Protein 3DA1 (pdb70)

Secondary structure (DSSP, 8-state):
--TT-HHHHH----SPEEEEEE--SHHHHHHHHHHHTTT--EEEE---TT-SGGGSS--EE---HHHHHHHHHH-TTT-EEE--EEE------HHHHHHH-TTS--TT--EEE---EEE--HHHHHHH--HHHHTT-EEE---EEEEEEETTEEEEEEEE-TTT--EEEEEEEEEEE--GGGHHHHHHTTT---SSEEEEEEEEEEEEEGGGS--SS-EE---SSS---EEEEETTEEEE----EEE-S-TT----HHHHHHHHHHHH--TT----TTTEEEEEEEEEEEEE---EEE-SS--EEE----STTS---HHHHHHHHHHHT------TTSPPPTT--TT-STTHHHHHHHHHHHHHTTT--HHHHHHHHHHHGGGHHHHHHHHHHTHHHHHHTTS-HHHHHHHHHHHHH---SHHIIIIIIS-HHHH-HHHHHHHHHHHHH--TTTT--HHHHHHHHHHHHHHH----TT----

Nearest PDB structures (foldseek):
  3da1-assembly1_A  TM=1.001E+00  e=2.814E-95  unclassified
  2rgh-assembly1_A-2  TM=9.462E-01  e=2.840E-46  Streptococcus sp.
  2rgo-assembly1_A  TM=9.430E-01  e=1.621E-45  Streptococcus sp.
  2rgo-assembly1_B-2  TM=8.817E-01  e=7.413E-43  Streptococcus sp.
  4eiq-assembly2_B  TM=4.870E-01  e=4.942E-10  Lentzea aerocolonigenes

B-factor: mean 47.92, std 12.25, range [10.02, 106.43]

CATH classification: 3.50.50.60 (+2 more: 3.30.9.10, 1.10.8.870)

Structure (mmCIF, N/CA/C/O backbone):
data_3DA1
#
_entry.id   3DA1
#
_cell.length_a   52.767
_cell.length_b   96.953
_cell.length_c   226.057
_cell.angle_alpha   90.00
_cell.angle_beta   90.00
_cell.angle_gamma   90.00
#
_symmetry.space_group_name_H-M   'C 2 2 21'
#
loop_
_entity.id
_entity.type
_entity.pdbx_description
1 polymer 'Glycerol-3-phosphate dehydrogenase'
2 non-polymer 'FLAVIN-ADENINE DINUCLEOTIDE'
3 water water
#
loop_
_atom_site.group_PDB
_atom_site.id
_atom_site.type_symbol
_atom_site.label_atom_id
_atom_site.label_alt_id
_atom_site.label_comp_id
_atom_site.label_asym_id
_atom_site.label_entity_id
_atom_site.label_seq_id
_atom_site.pdbx_PDB_ins_code
_atom_site.Cartn_x
_atom_site.Cartn_y
_atom_site.Cartn_z
_atom_site.occupancy
_atom_site.B_iso_or_equiv
_atom_site.auth_seq_id
_atom_site.auth_comp_id
_atom_site.auth_asym_id
_atom_site.auth_atom_id
_atom_site.pdbx_PDB_model_num
ATOM 9 N N . PHE A 1 2 ? 40.435 58.399 72.511 1.00 73.87 2 PHE A N 1
ATOM 10 C CA . PHE A 1 2 ? 39.420 57.485 73.026 1.00 67.26 2 PHE A CA 1
ATOM 11 C C . PHE A 1 2 ? 38.263 58.312 73.575 1.00 64.02 2 PHE A C 1
ATOM 12 O O . PHE A 1 2 ? 37.844 58.137 74.714 1.00 62.07 2 PHE A O 1
ATOM 20 N N . SER A 1 3 ? 37.751 59.218 72.747 1.00 61.96 3 SER A N 1
ATOM 21 C CA . SER A 1 3 ? 36.653 60.078 73.155 1.00 60.21 3 SER A CA 1
ATOM 22 C C . SER A 1 3 ? 35.403 59.726 72.383 1.00 59.02 3 SER A C 1
ATOM 23 O O . SER A 1 3 ? 35.473 59.143 71.309 1.00 58.71 3 SER A O 1
ATOM 26 N N . ALA A 1 4 ? 34.258 60.091 72.944 1.00 58.91 4 ALA A N 1
ATOM 27 C CA . ALA A 1 4 ? 32.985 59.803 72.308 1.00 60.12 4 ALA A CA 1
ATOM 28 C C . ALA A 1 4 ? 32.629 60.922 71.340 1.00 61.30 4 ALA A C 1
ATOM 29 O O . ALA A 1 4 ? 31.519 60.965 70.805 1.00 62.18 4 ALA A O 1
ATOM 31 N N . LYS A 1 5 ? 33.581 61.825 71.119 1.00 62.12 5 LYS A N 1
ATOM 32 C CA . LYS A 1 5 ? 33.385 62.948 70.210 1.00 63.67 5 LYS A CA 1
ATOM 33 C C . LYS A 1 5 ? 34.173 62.722 68.922 1.00 64.29 5 LYS A C 1
ATOM 34 O O . LYS A 1 5 ? 34.093 63.523 67.996 1.00 65.06 5 LYS A O 1
ATOM 40 N N . LYS A 1 6 ? 34.928 61.628 68.876 1.00 64.75 6 LYS A N 1
ATOM 41 C CA . LYS A 1 6 ? 35.730 61.285 67.710 1.00 65.23 6 LYS A CA 1
ATOM 42 C C . LYS A 1 6 ? 35.351 59.936 67.098 1.00 65.80 6 LYS A C 1
ATOM 43 O O . LYS A 1 6 ? 36.123 59.370 66.330 1.00 65.65 6 LYS A O 1
ATOM 49 N N . ARG A 1 7 ? 34.167 59.426 67.428 1.00 67.09 7 ARG A N 1
ATOM 50 C CA . ARG A 1 7 ? 33.713 58.144 66.899 1.00 68.17 7 ARG A CA 1
ATOM 51 C C . ARG A 1 7 ? 33.910 57.996 65.393 1.00 69.16 7 ARG A C 1
ATOM 52 O O . ARG A 1 7 ? 34.433 56.982 64.927 1.00 69.64 7 ARG A O 1
ATOM 60 N N . ASP A 1 8 ? 33.490 58.998 64.625 1.00 69.77 8 ASP A N 1
ATOM 61 C CA . ASP A 1 8 ? 33.633 58.931 63.168 1.00 70.32 8 ASP A CA 1
ATOM 62 C C . ASP A 1 8 ? 35.088 58.733 62.764 1.00 70.46 8 ASP A C 1
ATOM 63 O O . ASP A 1 8 ? 35.386 58.020 61.805 1.00 70.40 8 ASP A O 1
ATOM 68 N N . LYS A 1 9 ? 35.986 59.363 63.510 1.00 70.52 9 LYS A N 1
ATOM 69 C CA . LYS A 1 9 ? 37.406 59.250 63.239 1.00 71.13 9 LYS A CA 1
ATOM 70 C C . LYS A 1 9 ? 37.922 57.907 63.752 1.00 72.67 9 LYS A C 1
ATOM 71 O O . LYS A 1 9 ? 39.006 57.458 63.374 1.00 72.88 9 LYS A O 1
ATOM 77 N N . CYS A 1 10 ? 37.142 57.259 64.611 1.00 73.83 10 CYS A N 1
ATOM 78 C CA . CYS A 1 10 ? 37.529 55.955 65.149 1.00 76.30 10 CYS A CA 1
ATOM 79 C C . CYS A 1 10 ? 36.881 54.808 64.369 1.00 76.99 10 CYS A C 1
ATOM 80 O O . CYS A 1 10 ? 37.353 53.672 64.423 1.00 76.47 10 CYS A O 1
ATOM 83 N N . ILE A 1 11 ? 35.799 55.109 63.650 1.00 78.14 11 ILE A N 1
ATOM 84 C CA . ILE A 1 11 ? 35.110 54.105 62.853 1.00 78.91 11 ILE A CA 1
ATOM 85 C C . ILE A 1 11 ? 35.875 53.919 61.548 1.00 79.61 11 ILE A C 1
ATOM 86 O O . ILE A 1 11 ? 36.187 52.796 61.154 1.00 79.02 11 ILE A O 1
ATOM 91 N N . GLY A 1 12 ? 36.187 55.036 60.903 1.00 80.81 12 GLY A N 1
ATOM 92 C CA . GLY A 1 12 ? 36.932 54.986 59.663 1.00 82.51 12 GLY A CA 1
ATOM 93 C C . GLY A 1 12 ? 38.418 54.780 59.907 1.00 83.47 12 GLY A C 1
ATOM 94 O O . GLY A 1 12 ? 39.226 54.850 58.990 1.00 83.17 12 GLY A O 1
ATOM 95 N N . GLU A 1 13 ? 38.778 54.534 61.159 1.00 85.39 13 GLU A N 1
ATOM 96 C CA . GLU A 1 13 ? 40.173 54.311 61.508 1.00 87.89 13 GLU A CA 1
ATOM 97 C C . GLU A 1 13 ? 40.475 52.816 61.538 1.00 89.25 13 GLU A C 1
ATOM 98 O O . GLU A 1 13 ? 41.607 52.402 61.283 1.00 89.51 13 GLU A O 1
ATOM 112 N N . SER A 1 15 ? 38.278 50.697 59.894 1.00 91.06 15 SER A N 1
ATOM 113 C CA . SER A 1 15 ? 37.648 50.202 58.672 1.00 90.69 15 SER A CA 1
ATOM 114 C C . SER A 1 15 ? 38.532 50.667 57.517 1.00 90.73 15 SER A C 1
ATOM 115 O O . SER A 1 15 ? 38.095 50.742 56.367 1.00 91.24 15 SER A O 1
ATOM 118 N N . GLU A 1 16 ? 39.784 50.986 57.846 1.00 89.96 16 GLU A N 1
ATOM 119 C CA . GLU A 1 16 ? 40.761 51.453 56.871 1.00 89.22 16 GLU A CA 1
ATOM 120 C C . GLU A 1 16 ? 41.989 50.553 56.979 1.00 88.27 16 GLU A C 1
ATOM 121 O O . GLU A 1 16 ? 42.344 49.850 56.032 1.00 88.31 16 GLU A O 1
ATOM 127 N N . LYS A 1 17 ? 42.636 50.584 58.141 1.00 87.42 17 LYS A N 1
ATOM 128 C CA . LYS A 1 17 ? 43.812 49.750 58.395 1.00 86.10 17 LYS A CA 1
ATOM 129 C C . LYS A 1 17 ? 43.328 48.321 58.655 1.00 84.58 17 LYS A C 1
ATOM 130 O O . LYS A 1 17 ? 42.579 48.079 59.601 1.00 84.79 17 LYS A O 1
ATOM 136 N N . GLN A 1 18 ? 43.762 47.381 57.821 1.00 81.75 18 GLN A N 1
ATOM 137 C CA . GLN A 1 18 ? 43.340 45.999 57.982 1.00 78.51 18 GLN A CA 1
ATOM 138 C C . GLN A 1 18 ? 43.733 45.469 59.361 1.00 75.65 18 GLN A C 1
ATOM 139 O O . GLN A 1 18 ? 44.891 45.572 59.791 1.00 75.02 18 GLN A O 1
ATOM 145 N N . LEU A 1 19 ? 42.741 44.921 60.056 1.00 71.30 19 LEU A N 1
ATOM 146 C CA . LEU A 1 19 ? 42.903 44.389 61.405 1.00 66.79 19 LEU A CA 1
ATOM 147 C C . LEU A 1 19 ? 43.324 42.923 61.436 1.00 63.90 19 LEU A C 1
ATOM 148 O O . LEU A 1 19 ? 42.826 42.108 60.667 1.00 62.80 19 LEU A O 1
ATOM 153 N N . ASP A 1 20 ? 44.239 42.592 62.336 1.00 61.01 20 ASP A N 1
ATOM 154 C CA . ASP A 1 20 ? 44.673 41.213 62.483 1.00 58.93 20 ASP A CA 1
ATOM 155 C C . ASP A 1 20 ? 43.586 40.486 63.253 1.00 55.58 20 ASP A C 1
ATOM 156 O O . ASP A 1 20 ? 43.226 39.354 62.939 1.00 54.09 20 ASP A O 1
ATOM 161 N N . LEU A 1 21 ? 43.049 41.169 64.254 1.00 52.15 21 LEU A N 1
ATOM 162 C CA . LEU A 1 21 ? 42.008 40.602 65.099 1.00 48.09 21 LEU A CA 1
ATOM 163 C C . LEU A 1 21 ? 40.885 41.569 65.433 1.00 46.81 21 LEU A C 1
ATOM 164 O O . LEU A 1 21 ? 41.112 42.745 65.751 1.00 45.12 21 LEU A O 1
ATOM 169 N N . LEU A 1 22 ? 39.668 41.041 65.353 1.00 44.24 22 LEU A N 1
ATOM 170 C CA . LEU A 1 22 ? 38.477 41.797 65.676 1.00 41.93 22 LEU A CA 1
ATOM 171 C C . LEU A 1 22 ? 37.715 40.969 66.703 1.00 40.81 22 LEU A C 1
ATOM 172 O O . LEU A 1 22 ? 37.370 39.816 66.449 1.00 39.77 22 LEU A O 1
ATOM 177 N N . VAL A 1 23 ? 37.484 41.551 67.874 1.00 38.97 23 VAL A N 1
ATOM 178 C CA . VAL A 1 23 ? 36.749 40.860 68.916 1.00 37.46 23 VAL A CA 1
ATOM 179 C C . VAL A 1 23 ? 35.390 41.523 69.172 1.00 36.97 23 VAL A C 1
ATOM 180 O O . VAL A 1 23 ? 35.278 42.752 69.260 1.00 35.86 23 VAL A O 1
ATOM 184 N N . ILE A 1 24 ? 34.352 40.693 69.265 1.00 37.59 24 ILE A N 1
ATOM 185 C CA . ILE A 1 24 ? 32.974 41.132 69.511 1.00 37.79 24 ILE A CA 1
ATOM 186 C C . ILE A 1 24 ? 32.677 41.025 71.013 1.00 37.31 24 ILE A C 1
ATOM 187 O O . ILE A 1 24 ? 32.583 39.927 71.557 1.00 35.53 24 ILE A O 1
ATOM 192 N N . GLY A 1 25 ? 32.516 42.169 71.673 1.00 37.39 25 GLY A N 1
ATOM 193 C CA . GLY A 1 25 ? 32.229 42.156 73.096 1.00 37.69 25 GLY A CA 1
ATOM 194 C C . GLY A 1 25 ? 33.140 43.043 73.927 1.00 37.87 25 GLY A C 1
ATOM 195 O O . GLY A 1 25 ? 34.371 42.897 73.934 1.00 37.85 25 GLY A O 1
ATOM 196 N N . GLY A 1 26 ? 32.518 43.972 74.641 1.00 37.59 26 GLY A N 1
ATOM 197 C CA . GLY A 1 26 ? 33.260 44.893 75.480 1.00 35.76 26 GLY A CA 1
ATOM 198 C C . GLY A 1 26 ? 33.236 44.450 76.923 1.00 34.45 26 GLY A C 1
ATOM 199 O O . GLY A 1 26 ? 33.408 45.266 77.826 1.00 34.82 26 GLY A O 1
ATOM 200 N N . GLY A 1 27 ? 33.016 43.157 77.139 1.00 33.70 27 GLY A N 1
ATOM 201 C CA . GLY A 1 27 ? 32.997 42.620 78.487 1.00 33.36 27 GLY A CA 1
ATOM 202 C C . GLY A 1 27 ? 34.398 42.503 79.063 1.00 32.40 27 GLY A C 1
ATOM 203 O O . GLY A 1 27 ? 35.356 42.990 78.473 1.00 34.15 27 GLY A O 1
ATOM 204 N N . ILE A 1 28 ? 34.534 41.875 80.220 1.00 30.54 28 ILE A N 1
ATOM 205 C CA . ILE A 1 28 ? 35.847 41.726 80.822 1.00 29.21 28 ILE A CA 1
ATOM 206 C C . ILE A 1 28 ? 36.657 40.820 79.894 1.00 29.66 28 ILE A C 1
ATOM 207 O O . ILE A 1 28 ? 37.863 41.012 79.725 1.00 29.70 28 ILE A O 1
ATOM 212 N N . THR A 1 29 ? 35.981 39.853 79.278 1.00 29.17 29 THR A N 1
ATOM 213 C CA . THR A 1 29 ? 36.610 38.914 78.352 1.00 32.75 29 THR A CA 1
ATOM 214 C C . THR A 1 29 ? 37.063 39.589 77.037 1.00 34.76 29 THR A C 1
ATOM 215 O O . THR A 1 29 ? 38.204 39.416 76.602 1.00 35.16 29 THR A O 1
ATOM 219 N N . GLY A 1 30 ? 36.176 40.352 76.411 1.00 35.04 30 GLY A N 1
ATOM 220 C CA . GLY A 1 30 ? 36.543 41.018 75.180 1.00 36.16 30 GLY A CA 1
ATOM 221 C C . GLY A 1 30 ? 37.707 41.954 75.408 1.00 37.48 30 GLY A C 1
ATOM 222 O O . GLY A 1 30 ? 38.679 41.948 74.654 1.00 37.18 30 GLY A O 1
ATOM 223 N N . ALA A 1 31 ? 37.600 42.766 76.455 1.00 38.96 31 ALA A N 1
ATOM 224 C CA . ALA A 1 31 ? 38.651 43.709 76.805 1.00 39.40 31 ALA A CA 1
ATOM 225 C C . ALA A 1 31 ? 39.898 42.892 77.105 1.00 40.09 31 ALA A C 1
ATOM 226 O O . ALA A 1 31 ? 41.013 43.262 76.722 1.00 39.66 31 ALA A O 1
ATOM 228 N N . GLY A 1 32 ? 39.696 41.767 77.784 1.00 39.74 32 GLY A N 1
ATOM 229 C CA . GLY A 1 32 ? 40.813 40.910 78.140 1.00 38.77 32 GLY A CA 1
ATOM 230 C C . GLY A 1 32 ? 41.597 40.424 76.935 1.00 38.50 32 GLY A C 1
ATOM 231 O O . GLY A 1 32 ? 42.834 40.450 76.940 1.00 37.92 32 GLY A O 1
ATOM 232 N N . ILE A 1 33 ? 40.875 39.969 75.911 1.00 36.84 33 ILE A N 1
ATOM 233 C CA . ILE A 1 33 ? 41.509 39.470 74.699 1.00 35.94 33 ILE A CA 1
ATOM 234 C C . ILE A 1 33 ? 42.172 40.653 74.014 1.00 36.25 33 ILE A C 1
ATOM 235 O O . ILE A 1 33 ? 43.330 40.583 73.598 1.00 36.52 33 ILE A O 1
ATOM 240 N N . ALA A 1 34 ? 41.414 41.739 73.900 1.00 36.65 34 ALA A N 1
ATOM 241 C CA . ALA A 1 34 ? 41.886 42.956 73.259 1.00 37.55 34 ALA A CA 1
ATOM 242 C C . ALA A 1 34 ? 43.255 43.387 73.780 1.00 37.60 34 ALA A C 1
ATOM 243 O O . ALA A 1 34 ? 44.189 43.625 73.007 1.00 35.29 34 ALA A O 1
ATOM 245 N N . LEU A 1 35 ? 43.387 43.485 75.096 1.00 39.09 35 LEU A N 1
ATOM 246 C CA . LEU A 1 35 ? 44.652 43.883 75.701 1.00 40.89 35 LEU A CA 1
ATOM 247 C C . LEU A 1 35 ? 45.769 42.875 75.399 1.00 42.21 35 LEU A C 1
ATOM 248 O O . LEU A 1 35 ? 46.793 43.240 74.831 1.00 43.32 35 LEU A O 1
ATOM 253 N N . ASP A 1 36 ? 45.564 41.614 75.763 1.00 44.18 36 ASP A N 1
ATOM 254 C CA . ASP A 1 36 ? 46.585 40.597 75.530 1.00 46.17 36 ASP A CA 1
ATOM 255 C C . ASP A 1 36 ? 47.040 40.520 74.086 1.00 45.98 36 ASP A C 1
ATOM 256 O O . ASP A 1 36 ? 48.237 40.544 73.799 1.00 44.98 36 ASP A O 1
ATOM 261 N N . ALA A 1 37 ? 46.081 40.428 73.174 1.00 46.29 37 ALA A N 1
ATOM 262 C CA . ALA A 1 37 ? 46.403 40.348 71.755 1.00 46.62 37 ALA A CA 1
ATOM 263 C C . ALA A 1 37 ? 47.233 41.551 71.328 1.00 46.27 37 ALA A C 1
ATOM 264 O O . ALA A 1 37 ? 48.243 41.413 70.649 1.00 46.37 37 ALA A O 1
ATOM 266 N N . GLN A 1 38 ? 46.794 42.729 71.750 1.00 46.78 38 GLN A N 1
ATOM 267 C CA . GLN A 1 38 ? 47.471 43.973 71.414 1.00 46.73 38 GLN A CA 1
ATOM 268 C C . GLN A 1 38 ? 48.921 44.019 71.897 1.00 46.96 38 GLN A C 1
ATOM 269 O O . GLN A 1 38 ? 49.799 44.503 71.183 1.00 46.68 38 GLN A O 1
ATOM 275 N N . VAL A 1 39 ? 49.167 43.503 73.098 1.00 47.20 39 VAL A N 1
ATOM 276 C CA . VAL A 1 39 ? 50.513 43.513 73.659 1.00 48.74 39 VAL A CA 1
ATOM 277 C C . VAL A 1 39 ? 51.404 42.385 73.136 1.00 49.40 39 VAL A C 1
ATOM 278 O O . VAL A 1 39 ? 52.445 42.074 73.722 1.00 50.20 39 VAL A O 1
ATOM 282 N N . ARG A 1 40 ? 50.980 41.763 72.045 1.00 48.56 40 ARG A N 1
ATOM 283 C CA . ARG A 1 40 ? 51.759 40.704 71.429 1.00 49.06 40 ARG A CA 1
ATOM 284 C C . ARG A 1 40 ? 51.972 41.061 69.960 1.00 49.52 40 ARG A C 1
ATOM 285 O O . ARG A 1 40 ? 52.512 40.265 69.188 1.00 49.86 40 ARG A O 1
ATOM 293 N N . GLY A 1 41 ? 51.529 42.254 69.571 1.00 49.01 41 GLY A N 1
ATOM 294 C CA . GLY A 1 41 ? 51.696 42.680 68.198 1.00 48.56 41 GLY A CA 1
ATOM 295 C C . GLY A 1 41 ? 50.538 42.356 67.269 1.00 49.40 41 GLY A C 1
ATOM 296 O O . GLY A 1 41 ? 50.612 42.650 66.072 1.00 49.74 41 GLY A O 1
ATOM 297 N N . ILE A 1 42 ? 49.478 41.752 67.797 1.00 49.02 42 ILE A N 1
ATOM 298 C CA . ILE A 1 42 ? 48.310 41.427 66.983 1.00 48.88 42 ILE A CA 1
ATOM 299 C C . ILE A 1 42 ? 47.375 42.649 66.993 1.00 49.89 42 ILE A C 1
ATOM 300 O O . ILE A 1 42 ? 46.621 42.861 67.945 1.00 49.73 42 ILE A O 1
ATOM 305 N N . GLN A 1 43 ? 47.456 43.465 65.941 1.00 51.25 43 GLN A N 1
ATOM 306 C CA . GLN A 1 43 ? 46.644 44.680 65.823 1.00 52.20 43 GLN A CA 1
ATOM 307 C C . GLN A 1 43 ? 45.174 44.336 65.966 1.00 52.74 43 GLN A C 1
ATOM 308 O O . GLN A 1 43 ? 44.557 43.812 65.039 1.00 53.11 43 GLN A O 1
ATOM 314 N N . THR A 1 44 ? 44.605 44.657 67.123 1.00 52.59 44 THR A N 1
ATOM 315 C CA . THR A 1 44 ? 43.204 44.322 67.386 1.00 53.04 44 THR A CA 1
ATOM 316 C C . THR A 1 44 ? 42.180 45.454 67.370 1.00 51.22 44 THR A C 1
ATOM 317 O O . THR A 1 44 ? 42.473 46.597 67.723 1.00 51.62 44 THR A O 1
ATOM 321 N N . GLY A 1 45 ? 40.968 45.097 66.957 1.00 48.33 45 GLY A N 1
ATOM 322 C CA . GLY A 1 45 ? 39.864 46.035 66.952 1.00 45.39 45 GLY A CA 1
ATOM 323 C C . GLY A 1 45 ? 38.792 45.424 67.848 1.00 43.49 45 GLY A C 1
ATOM 324 O O . GLY A 1 45 ? 38.707 44.200 67.949 1.00 43.09 45 GLY A O 1
ATOM 325 N N . LEU A 1 46 ? 37.993 46.247 68.522 1.00 41.13 46 LEU A N 1
ATOM 326 C CA . LEU A 1 46 ? 36.934 45.708 69.370 1.00 40.19 46 LEU A CA 1
ATOM 327 C C . LEU A 1 46 ? 35.617 46.459 69.180 1.00 39.85 46 LEU A C 1
ATOM 328 O O . LEU A 1 46 ? 35.583 47.692 69.126 1.00 38.02 46 LEU A O 1
ATOM 333 N N . VAL A 1 47 ? 34.536 45.696 69.068 1.00 39.63 47 VAL A N 1
ATOM 334 C CA . VAL A 1 47 ? 33.213 46.274 68.877 1.00 39.16 47 VAL A CA 1
ATOM 335 C C . VAL A 1 47 ? 32.233 45.845 69.969 1.00 39.13 47 VAL A C 1
ATOM 336 O O . VAL A 1 47 ? 31.940 44.660 70.154 1.00 39.86 47 VAL A O 1
ATOM 340 N N . GLU A 1 48 ? 31.726 46.840 70.684 1.00 38.65 48 GLU A N 1
ATOM 341 C CA . GLU A 1 48 ? 30.786 46.631 71.775 1.00 37.78 48 GLU A CA 1
ATOM 342 C C . GLU A 1 48 ? 29.417 47.270 71.463 1.00 37.61 48 GLU A C 1
ATOM 343 O O . GLU A 1 48 ? 29.302 48.487 71.300 1.00 36.28 48 GLU A O 1
ATOM 357 N N . ASN A 1 50 ? 26.628 48.046 73.142 1.00 38.01 50 ASN A N 1
ATOM 358 C CA . ASN A 1 50 ? 26.116 49.165 73.926 1.00 41.06 50 ASN A CA 1
ATOM 359 C C . ASN A 1 50 ? 27.288 49.878 74.578 1.00 41.27 50 ASN A C 1
ATOM 360 O O . ASN A 1 50 ? 28.059 50.535 73.877 1.00 41.04 50 ASN A O 1
ATOM 365 N N . ASP A 1 51 ? 27.423 49.778 75.902 1.00 40.96 51 ASP A N 1
ATOM 366 C CA . ASP A 1 51 ? 28.553 50.419 76.569 1.00 40.53 51 ASP A CA 1
ATOM 367 C C . ASP A 1 51 ? 29.527 49.345 77.004 1.00 40.31 51 ASP A C 1
ATOM 368 O O . ASP A 1 51 ? 29.157 48.178 77.150 1.00 40.71 51 ASP A O 1
ATOM 373 N N . PHE A 1 52 ? 30.788 49.725 77.165 1.00 39.56 52 PHE A N 1
ATOM 374 C CA . PHE A 1 52 ? 31.784 48.776 77.614 1.00 38.68 52 PHE A CA 1
ATOM 375 C C . PHE A 1 52 ? 31.298 48.352 79.003 1.00 38.14 52 PHE A C 1
ATOM 376 O O . PHE A 1 52 ? 30.843 49.182 79.789 1.00 37.51 52 PHE A O 1
ATOM 384 N N . ALA A 1 53 ? 31.378 47.053 79.276 1.00 37.67 53 ALA A N 1
ATOM 385 C CA . ALA A 1 53 ? 30.960 46.470 80.553 1.00 36.55 53 ALA A CA 1
ATOM 386 C C . ALA A 1 53 ? 29.453 46.567 80.778 1.00 36.43 53 ALA A C 1
ATOM 387 O O . ALA A 1 53 ? 28.958 46.180 81.836 1.00 35.26 53 ALA A O 1
ATOM 389 N N . SER A 1 54 ? 28.721 47.061 79.781 1.00 35.65 54 SER A N 1
ATOM 390 C CA . SER A 1 54 ? 27.275 47.202 79.923 1.00 36.11 54 SER A CA 1
ATOM 391 C C . SER A 1 54 ? 26.583 45.859 80.108 1.00 36.15 54 SER A C 1
ATOM 392 O O . SER A 1 54 ? 25.472 45.792 80.628 1.00 36.17 54 SER A O 1
ATOM 395 N N . GLY A 1 55 ? 27.242 44.787 79.687 1.00 37.46 55 GLY A N 1
ATOM 396 C CA . GLY A 1 55 ? 26.660 43.468 79.849 1.00 37.72 55 GLY A CA 1
ATOM 397 C C . GLY A 1 55 ? 26.847 42.930 81.263 1.00 37.70 55 GLY A C 1
ATOM 398 O O . GLY A 1 55 ? 26.934 43.691 82.225 1.00 39.74 55 GLY A O 1
ATOM 399 N N . THR A 1 56 ? 26.933 41.612 81.385 1.00 37.14 56 THR A N 1
ATOM 400 C CA . THR A 1 56 ? 27.095 40.941 82.668 1.00 37.35 56 THR A CA 1
ATOM 401 C C . THR A 1 56 ? 28.310 41.381 83.507 1.00 37.76 56 THR A C 1
ATOM 402 O O . THR A 1 56 ? 28.321 41.200 84.730 1.00 34.88 56 THR A O 1
ATOM 406 N N . SER A 1 57 ? 29.315 41.975 82.859 1.00 39.65 57 SER A N 1
ATOM 407 C CA . SER A 1 57 ? 30.523 42.445 83.556 1.00 40.02 57 SER A CA 1
ATOM 408 C C . SER A 1 57 ? 30.276 43.663 84.443 1.00 40.72 57 SER A C 1
ATOM 409 O O . SER A 1 57 ? 31.195 44.217 85.023 1.00 42.35 57 SER A O 1
ATOM 412 N N . SER A 1 58 ? 29.025 44.084 84.539 1.00 41.71 58 SER A N 1
ATOM 413 C CA . SER A 1 58 ? 28.686 45.211 85.387 1.00 42.44 58 SER A CA 1
ATOM 414 C C . SER A 1 58 ? 27.557 44.782 86.306 1.00 42.65 58 SER A C 1
ATOM 415 O O . SER A 1 58 ? 26.968 45.612 87.005 1.00 43.82 58 SER A O 1
ATOM 418 N N . ARG A 1 59 ? 27.251 43.486 86.303 1.00 41.02 59 ARG A N 1
ATOM 419 C CA . ARG A 1 59 ? 26.166 42.963 87.125 1.00 40.49 59 ARG A CA 1
ATOM 420 C C . ARG A 1 59 ? 26.515 41.709 87.944 1.00 40.54 59 ARG A C 1
ATOM 421 O O . ARG A 1 59 ? 25.664 40.847 88.140 1.00 40.45 59 ARG A O 1
ATOM 429 N N . SER A 1 60 ? 27.753 41.619 88.421 1.00 39.84 60 SER A N 1
ATOM 430 C CA . SER A 1 60 ? 28.194 40.478 89.212 1.00 40.28 60 SER A CA 1
ATOM 431 C C . SER A 1 60 ? 28.179 40.907 90.669 1.00 42.56 60 SER A C 1
ATOM 432 O O . SER A 1 60 ? 27.781 42.033 90.964 1.00 43.10 60 SER A O 1
ATOM 435 N N . THR A 1 61 ? 28.596 40.038 91.591 1.00 43.60 61 THR A N 1
ATOM 436 C CA . THR A 1 61 ? 28.615 40.460 92.996 1.00 45.57 61 THR A CA 1
ATOM 437 C C . THR A 1 61 ? 29.924 41.213 93.216 1.00 45.46 61 THR A C 1
ATOM 438 O O . THR A 1 61 ? 30.169 41.784 94.284 1.00 44.53 61 THR A O 1
ATOM 442 N N . LYS A 1 62 ? 30.755 41.211 92.172 1.00 45.08 62 LYS A N 1
ATOM 443 C CA . LYS A 1 62 ? 32.056 41.896 92.163 1.00 44.85 62 LYS A CA 1
ATOM 444 C C . LYS A 1 62 ? 33.119 41.310 93.078 1.00 43.72 62 LYS A C 1
ATOM 445 O O . LYS A 1 62 ? 33.892 42.051 93.655 1.00 43.90 62 LYS A O 1
ATOM 451 N N . LEU A 1 63 ? 33.172 39.991 93.199 1.00 43.95 63 LEU A N 1
ATOM 452 C CA . LEU A 1 63 ? 34.177 39.360 94.052 1.00 44.71 63 LEU A CA 1
ATOM 453 C C . LEU A 1 63 ? 35.253 38.614 93.259 1.00 46.07 63 LEU A C 1
ATOM 454 O O . LEU A 1 63 ? 34.938 37.690 92.501 1.00 47.69 63 LEU A O 1
ATOM 459 N N . VAL A 1 64 ? 36.514 39.004 93.418 1.00 46.20 64 VAL A N 1
ATOM 460 C CA . VAL A 1 64 ? 37.583 38.290 92.726 1.00 48.49 64 VAL A CA 1
ATOM 461 C C . VAL A 1 64 ? 37.923 37.091 93.629 1.00 50.40 64 VAL A C 1
ATOM 462 O O . VAL A 1 64 ? 38.648 37.216 94.610 1.00 50.19 64 VAL A O 1
ATOM 466 N N . HIS A 1 65 ? 37.383 35.929 93.285 1.00 53.75 65 HIS A N 1
ATOM 467 C CA . HIS A 1 65 ? 37.588 34.730 94.085 1.00 57.25 65 HIS A CA 1
ATOM 468 C C . HIS A 1 65 ? 39.010 34.196 94.120 1.00 58.96 65 HIS A C 1
ATOM 469 O O . HIS A 1 65 ? 39.750 34.274 93.137 1.00 59.40 65 HIS A O 1
ATOM 476 N N . GLY A 1 66 ? 39.381 33.649 95.272 1.00 60.03 66 GLY A N 1
ATOM 477 C CA . GLY A 1 66 ? 40.713 33.102 95.430 1.00 60.92 66 GLY A CA 1
ATOM 478 C C . GLY A 1 66 ? 40.674 31.702 96.004 1.00 61.44 66 GLY A C 1
ATOM 479 O O . GLY A 1 66 ? 40.539 30.720 95.267 1.00 62.07 66 GLY A O 1
ATOM 480 N N . VAL A 1 82 ? 44.727 30.602 90.879 1.00 50.02 82 VAL A N 1
ATOM 481 C CA . VAL A 1 82 ? 43.570 31.394 91.285 1.00 51.43 82 VAL A CA 1
ATOM 482 C C . VAL A 1 82 ? 43.954 32.356 92.403 1.00 51.58 82 VAL A C 1
ATOM 483 O O . VAL A 1 82 ? 43.520 33.515 92.414 1.00 51.68 82 VAL A O 1
ATOM 487 N N . GLY A 1 83 ? 44.746 31.877 93.357 1.00 50.21 83 GLY A N 1
ATOM 488 C CA . GLY A 1 83 ? 45.191 32.749 94.425 1.00 50.36 83 GLY A CA 1
ATOM 489 C C . GLY A 1 83 ? 46.204 33.695 93.807 1.00 49.93 83 GLY A C 1
ATOM 490 O O . GLY A 1 83 ? 46.130 34.911 93.974 1.00 48.79 83 GLY A O 1
ATOM 491 N N . LYS A 1 84 ? 47.149 33.120 93.069 1.00 50.41 84 LYS A N 1
ATOM 492 C CA . LYS A 1 84 ? 48.187 33.883 92.386 1.00 51.09 84 LYS A CA 1
ATOM 493 C C . LYS A 1 84 ? 47.529 34.845 91.387 1.00 51.05 84 LYS A C 1
ATOM 494 O O . LYS A 1 84 ? 47.913 36.015 91.301 1.00 51.23 84 LYS A O 1
ATOM 500 N N . GLU A 1 85 ? 46.539 34.360 90.638 1.00 49.90 85 GLU A N 1
ATOM 501 C CA . GLU A 1 85 ? 45.856 35.204 89.661 1.00 48.92 85 GLU A CA 1
ATOM 502 C C . GLU A 1 85 ? 45.131 36.373 90.311 1.00 46.80 85 GLU A C 1
ATOM 503 O O . GLU A 1 85 ? 45.014 37.444 89.735 1.00 44.56 85 GLU A O 1
ATOM 509 N N . ARG A 1 86 ? 44.636 36.160 91.518 1.00 47.48 86 ARG A N 1
ATOM 510 C CA . ARG A 1 86 ? 43.933 37.211 92.245 1.00 48.49 86 ARG A CA 1
ATOM 511 C C . ARG A 1 86 ? 44.904 38.333 92.628 1.00 47.37 86 ARG A C 1
ATOM 512 O O . ARG A 1 86 ? 44.529 39.506 92.670 1.00 47.11 86 ARG A O 1
ATOM 520 N N . ALA A 1 87 ? 46.153 37.955 92.900 1.00 45.88 87 ALA A N 1
ATOM 521 C CA . ALA A 1 87 ? 47.203 38.913 93.242 1.00 44.14 87 ALA A CA 1
ATOM 522 C C . ALA A 1 87 ? 47.483 39.773 92.007 1.00 42.65 87 ALA A C 1
ATOM 523 O O . ALA A 1 87 ? 47.375 40.999 92.055 1.00 42.37 87 ALA A O 1
ATOM 525 N N . ILE A 1 88 ? 47.832 39.115 90.902 1.00 41.68 88 ILE A N 1
ATOM 526 C CA . ILE A 1 88 ? 48.124 39.764 89.622 1.00 40.37 88 ILE A CA 1
ATOM 527 C C . ILE A 1 88 ? 47.153 40.899 89.355 1.00 40.54 88 ILE A C 1
ATOM 528 O O . ILE A 1 88 ? 47.546 42.010 89.019 1.00 40.74 88 ILE A O 1
ATOM 533 N N . VAL A 1 89 ? 45.870 40.606 89.501 1.00 41.98 89 VAL A N 1
ATOM 534 C CA . VAL A 1 89 ? 44.824 41.588 89.269 1.00 43.23 89 VAL A CA 1
ATOM 535 C C . VAL A 1 89 ? 44.973 42.774 90.212 1.00 43.49 89 VAL A C 1
ATOM 536 O O . VAL A 1 89 ? 45.018 43.930 89.778 1.00 44.16 89 VAL A O 1
ATOM 540 N N . TYR A 1 90 ? 45.040 42.478 91.507 1.00 42.17 90 TYR A N 1
ATOM 541 C CA . TYR A 1 90 ? 45.175 43.500 92.529 1.00 40.12 90 TYR A CA 1
ATOM 542 C C . TYR A 1 90 ? 46.380 44.405 92.271 1.00 40.18 90 TYR A C 1
ATOM 543 O O . TYR A 1 90 ? 46.231 45.615 92.179 1.00 41.77 90 TYR A O 1
ATOM 552 N N . GLU A 1 91 ? 47.567 43.822 92.131 1.00 39.15 91 GLU A N 1
ATOM 553 C CA . GLU A 1 91 ? 48.784 44.600 91.903 1.00 38.94 91 GLU A CA 1
ATOM 554 C C . GLU A 1 91 ? 48.769 45.474 90.652 1.00 37.88 91 GLU A C 1
ATOM 555 O O . GLU A 1 91 ? 49.360 46.555 90.623 1.00 36.77 91 GLU A O 1
ATOM 561 N N . ASN A 1 92 ? 48.099 45.009 89.613 1.00 37.80 92 ASN A N 1
ATOM 562 C CA . ASN A 1 92 ? 48.047 45.766 88.379 1.00 38.98 92 ASN A CA 1
ATOM 563 C C . ASN A 1 92 ? 47.020 46.896 88.373 1.00 40.29 92 ASN A C 1
ATOM 564 O O . ASN A 1 92 ? 47.060 47.763 87.498 1.00 39.09 92 ASN A O 1
ATOM 569 N N . ALA A 1 93 ? 46.107 46.883 89.343 1.00 39.55 93 ALA A N 1
ATOM 570 C CA . ALA A 1 93 ? 45.081 47.913 89.463 1.00 39.86 93 ALA A CA 1
ATOM 571 C C . ALA A 1 93 ? 44.504 47.916 90.875 1.00 40.85 93 ALA A C 1
ATOM 572 O O . ALA A 1 93 ? 43.363 47.515 91.104 1.00 38.82 93 ALA A O 1
ATOM 574 N N . PRO A 1 94 ? 45.293 48.397 91.849 1.00 42.00 94 PRO A N 1
ATOM 575 C CA . PRO A 1 94 ? 44.851 48.442 93.243 1.00 43.67 94 PRO A CA 1
ATOM 576 C C . PRO A 1 94 ? 43.644 49.330 93.542 1.00 46.02 94 PRO A C 1
ATOM 577 O O . PRO A 1 94 ? 43.054 49.228 94.627 1.00 46.78 94 PRO A O 1
ATOM 581 N N . HIS A 1 95 ? 43.262 50.191 92.601 1.00 46.34 95 HIS A N 1
ATOM 582 C CA . HIS A 1 95 ? 42.129 51.080 92.838 1.00 45.73 95 HIS A CA 1
ATOM 583 C C . HIS A 1 95 ? 40.806 50.454 92.418 1.00 45.06 95 HIS A C 1
ATOM 584 O O . HIS A 1 95 ? 39.728 50.940 92.770 1.00 45.36 95 HIS A O 1
ATOM 591 N N . VAL A 1 96 ? 40.900 49.359 91.675 1.00 43.76 96 VAL A N 1
ATOM 592 C CA . VAL A 1 96 ? 39.713 48.654 91.218 1.00 44.01 96 VAL A CA 1
ATOM 593 C C . VAL A 1 96 ? 39.372 47.540 92.209 1.00 44.59 96 VAL A C 1
ATOM 594 O O . VAL A 1 96 ? 38.204 47.306 92.513 1.00 45.08 96 VAL A O 1
ATOM 598 N N . THR A 1 97 ? 40.395 46.859 92.714 1.00 45.15 97 THR A N 1
ATOM 599 C CA . THR A 1 97 ? 40.192 45.773 93.672 1.00 46.62 97 THR A CA 1
ATOM 600 C C . THR A 1 97 ? 40.821 46.090 95.021 1.00 46.29 97 THR A C 1
ATOM 601 O O . THR A 1 97 ? 41.901 46.676 95.093 1.00 46.78 97 THR A O 1
ATOM 605 N N . THR A 1 98 ? 40.137 45.689 96.084 1.00 46.79 98 THR A N 1
ATOM 606 C CA . THR A 1 98 ? 40.601 45.932 97.446 1.00 47.65 98 THR A CA 1
ATOM 607 C C . THR A 1 98 ? 40.265 44.743 98.341 1.00 46.91 98 THR A C 1
ATOM 608 O O . THR A 1 98 ? 39.133 44.253 98.354 1.00 46.72 98 THR A O 1
ATOM 612 N N . PRO A 1 99 ? 41.256 44.224 99.067 1.00 46.67 99 PRO A N 1
ATOM 613 C CA . PRO A 1 99 ? 40.909 43.088 99.921 1.00 46.10 99 PRO A CA 1
ATOM 614 C C . PRO A 1 99 ? 40.193 43.565 101.176 1.00 45.34 99 PRO A C 1
ATOM 615 O O . PRO A 1 99 ? 40.512 44.631 101.700 1.00 44.56 99 PRO A O 1
ATOM 619 N N . GLU A 1 100 ? 39.209 42.790 101.632 1.00 45.86 100 GLU A N 1
ATOM 620 C CA . GLU A 1 100 ? 38.442 43.125 102.835 1.00 47.48 100 GLU A CA 1
ATOM 621 C C . GLU A 1 100 ? 38.137 41.807 103.526 1.00 47.14 100 GLU A C 1
ATOM 622 O O . GLU A 1 100 ? 38.372 40.748 102.951 1.00 47.14 100 GLU A O 1
ATOM 628 N N . TRP A 1 101 ? 37.616 41.859 104.747 1.00 46.21 101 TRP A N 1
ATOM 629 C CA . TRP A 1 101 ? 37.302 40.629 105.469 1.00 46.94 101 TRP A CA 1
ATOM 630 C C . TRP A 1 101 ? 35.929 40.089 105.131 1.00 48.30 101 TRP A C 1
ATOM 631 O O . TRP A 1 101 ? 34.981 40.847 104.879 1.00 48.03 101 TRP A O 1
ATOM 650 N N . LEU A 1 103 ? 32.996 37.300 106.488 1.00 51.47 103 LEU A N 1
ATOM 651 C CA . LEU A 1 103 ? 32.577 36.588 107.683 1.00 50.08 103 LEU A CA 1
ATOM 652 C C . LEU A 1 103 ? 31.583 35.497 107.341 1.00 50.70 103 LEU A C 1
ATOM 653 O O . LEU A 1 103 ? 30.454 35.774 106.931 1.00 51.41 103 LEU A O 1
ATOM 658 N N . LEU A 1 104 ? 32.010 34.251 107.496 1.00 51.83 104 LEU A N 1
ATOM 659 C CA . LEU A 1 104 ? 31.161 33.104 107.222 1.00 53.06 104 LEU A CA 1
ATOM 660 C C . LEU A 1 104 ? 30.665 32.559 108.570 1.00 52.53 104 LEU A C 1
ATOM 661 O O . LEU A 1 104 ? 31.417 31.920 109.305 1.00 51.20 104 LEU A O 1
ATOM 666 N N . PRO A 1 105 ? 29.394 32.831 108.913 1.00 52.33 105 PRO A N 1
ATOM 667 C CA . PRO A 1 105 ? 28.844 32.340 110.181 1.00 52.61 105 PRO A CA 1
ATOM 668 C C . PRO A 1 105 ? 28.781 30.813 110.195 1.00 52.04 105 PRO A C 1
ATOM 669 O O . PRO A 1 105 ? 28.847 30.174 109.144 1.00 52.64 105 PRO A O 1
ATOM 673 N N . ILE A 1 106 ? 28.646 30.232 111.387 1.00 51.71 106 ILE A N 1
ATOM 674 C CA . ILE A 1 106 ? 28.555 28.782 111.536 1.00 50.58 106 ILE A CA 1
ATOM 675 C C . ILE A 1 106 ? 27.404 28.428 112.469 1.00 49.98 106 ILE A C 1
ATOM 676 O O . ILE A 1 106 ? 27.272 29.022 113.530 1.00 49.09 106 ILE A O 1
ATOM 681 N N . PHE A 1 107 ? 26.560 27.479 112.073 1.00 50.61 107 PHE A N 1
ATOM 682 C CA . PHE A 1 107 ? 25.447 27.061 112.930 1.00 52.28 107 PHE A CA 1
ATOM 683 C C . PHE A 1 107 ? 25.476 25.550 113.147 1.00 54.55 107 PHE A C 1
ATOM 684 O O . PHE A 1 107 ? 26.355 24.861 112.622 1.00 55.23 107 PHE A O 1
ATOM 692 N N . LYS A 1 108 ? 24.525 25.032 113.922 1.00 56.60 108 LYS A N 1
ATOM 693 C CA . LYS A 1 108 ? 24.484 23.596 114.217 1.00 57.78 108 LYS A CA 1
ATOM 694 C C . LYS A 1 108 ? 23.790 22.752 113.143 1.00 57.52 108 LYS A C 1
ATOM 695 O O . LYS A 1 108 ? 23.144 23.269 112.236 1.00 56.34 108 LYS A O 1
ATOM 701 N N . ARG A 1 136 ? 43.312 32.844 107.496 1.00 76.82 136 ARG A N 1
ATOM 702 C CA . ARG A 1 136 ? 42.041 32.465 108.106 1.00 78.43 136 ARG A CA 1
ATOM 703 C C . ARG A 1 136 ? 42.088 32.484 109.640 1.00 77.82 136 ARG A C 1
ATOM 704 O O . ARG A 1 136 ? 43.139 32.284 110.244 1.00 77.50 136 ARG A O 1
ATOM 712 N N . TYR A 1 137 ? 40.932 32.724 110.260 1.00 77.32 137 TYR A N 1
ATOM 713 C CA . TYR A 1 137 ? 40.818 32.766 111.715 1.00 76.37 137 TYR A CA 1
ATOM 714 C C . TYR A 1 137 ? 39.578 32.009 112.193 1.00 75.75 137 TYR A C 1
ATOM 715 O O . TYR A 1 137 ? 38.465 32.255 111.723 1.00 74.50 137 TYR A O 1
ATOM 732 N N . LEU A 1 139 ? 36.858 31.450 114.729 1.00 67.00 139 LEU A N 1
ATOM 733 C CA . LEU A 1 139 ? 36.205 32.261 115.754 1.00 62.91 139 LEU A CA 1
ATOM 734 C C . LEU A 1 139 ? 35.072 31.514 116.457 1.00 59.88 139 LEU A C 1
ATOM 735 O O . LEU A 1 139 ? 34.329 30.775 115.820 1.00 59.48 139 LEU A O 1
ATOM 740 N N . ASN A 1 140 ? 34.939 31.715 117.765 1.00 56.16 140 ASN A N 1
ATOM 741 C CA . ASN A 1 140 ? 33.871 31.078 118.533 1.00 53.93 140 ASN A CA 1
ATOM 742 C C . ASN A 1 140 ? 32.593 31.919 118.447 1.00 51.36 140 ASN A C 1
ATOM 743 O O . ASN A 1 140 ? 32.526 32.841 117.645 1.00 50.07 140 ASN A O 1
ATOM 748 N N . GLU A 1 141 ? 31.591 31.620 119.275 1.00 49.01 141 GLU A N 1
ATOM 749 C CA . GLU A 1 141 ? 30.337 32.378 119.238 1.00 47.11 141 GLU A CA 1
ATOM 750 C C . GLU A 1 141 ? 30.476 33.841 119.662 1.00 45.09 141 GLU A C 1
ATOM 751 O O . GLU A 1 141 ? 30.124 34.748 118.907 1.00 44.26 141 GLU A O 1
ATOM 757 N N . LYS A 1 142 ? 30.973 34.070 120.870 1.00 43.41 142 LYS A N 1
ATOM 758 C CA . LYS A 1 142 ? 31.140 35.436 121.361 1.00 42.72 142 LYS A CA 1
ATOM 759 C C . LYS A 1 142 ? 31.979 36.283 120.399 1.00 42.70 142 LYS A C 1
ATOM 760 O O . LYS A 1 142 ? 31.617 37.425 120.095 1.00 43.32 142 LYS A O 1
ATOM 766 N N . GLN A 1 143 ? 33.093 35.725 119.917 1.00 41.81 143 GLN A N 1
ATOM 767 C CA . GLN A 1 143 ? 33.962 36.441 118.977 1.00 40.63 143 GLN A CA 1
ATOM 768 C C . GLN A 1 143 ? 33.208 36.758 117.691 1.00 42.66 143 GLN A C 1
ATOM 769 O O . GLN A 1 143 ? 33.251 37.884 117.188 1.00 44.37 143 GLN A O 1
ATOM 775 N N . THR A 1 144 ? 32.526 35.754 117.154 1.00 43.47 144 THR A N 1
ATOM 776 C CA . THR A 1 144 ? 31.747 35.934 115.941 1.00 43.69 144 THR A CA 1
ATOM 777 C C . THR A 1 144 ? 30.765 37.089 116.142 1.00 43.25 144 THR A C 1
ATOM 778 O O . THR A 1 144 ? 30.702 38.012 115.321 1.00 43.01 144 THR A O 1
ATOM 782 N N . LEU A 1 145 ? 30.002 37.036 117.231 1.00 42.55 145 LEU A N 1
ATOM 783 C CA . LEU A 1 145 ? 29.036 38.090 117.532 1.00 43.05 145 LEU A CA 1
ATOM 784 C C . LEU A 1 145 ? 29.732 39.430 117.682 1.00 41.83 145 LEU A C 1
ATOM 785 O O . LEU A 1 145 ? 29.138 40.478 117.420 1.00 40.63 145 LEU A O 1
ATOM 790 N N . GLU A 1 146 ? 30.994 39.395 118.094 1.00 41.19 146 GLU A N 1
ATOM 791 C CA . GLU A 1 146 ? 31.730 40.634 118.259 1.00 40.85 146 GLU A CA 1
ATOM 792 C C . GLU A 1 146 ? 32.119 41.207 116.902 1.00 42.24 146 GLU A C 1
ATOM 793 O O . GLU A 1 146 ? 32.162 42.429 116.728 1.00 44.07 146 GLU A O 1
ATOM 799 N N . LYS A 1 147 ? 32.374 40.336 115.927 1.00 42.70 147 LYS A N 1
ATOM 800 C CA . LYS A 1 147 ? 32.710 40.794 114.581 1.00 43.07 147 LYS A CA 1
ATOM 801 C C . LYS A 1 147 ? 31.460 41.453 113.984 1.00 43.78 147 LYS A C 1
ATOM 802 O O . LYS A 1 147 ? 31.508 42.605 113.568 1.00 42.43 147 LYS A O 1
ATOM 808 N N . GLU A 1 148 ? 30.342 40.729 113.940 1.00 46.01 148 GLU A N 1
ATOM 809 C CA . GLU A 1 148 ? 29.087 41.318 113.471 1.00 46.89 148 GLU A CA 1
ATOM 810 C C . GLU A 1 148 ? 28.066 41.126 114.575 1.00 45.97 148 GLU A C 1
ATOM 811 O O . GLU A 1 148 ? 27.462 40.063 114.714 1.00 45.19 148 GLU A O 1
ATOM 817 N N . PRO A 1 149 ? 27.857 42.168 115.383 1.00 45.85 149 PRO A N 1
ATOM 818 C CA . PRO A 1 149 ? 26.904 42.138 116.498 1.00 45.23 149 PRO A CA 1
ATOM 819 C C . PRO A 1 149 ? 25.446 42.186 116.048 1.00 42.78 149 PRO A C 1
ATOM 820 O O . PRO A 1 149 ? 24.555 42.457 116.843 1.00 42.31 149 PRO A O 1
ATOM 824 N N . LEU A 1 150 ? 25.218 41.905 114.773 1.00 40.93 150 LEU A N 1
ATOM 825 C CA . LEU A 1 150 ? 23.8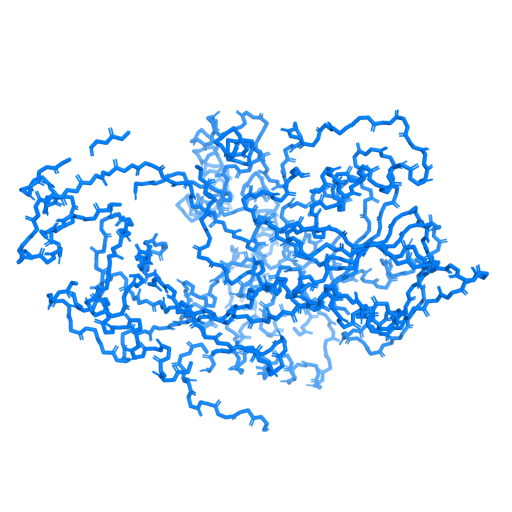81 41.943 114.204 1.00 39.43 150 LEU A CA 1
ATOM 826 C C . LEU A 1 150 ? 23.407 40.531 113.848 1.00 39.55 150 LEU A C 1
ATOM 827 O O . LEU A 1 150 ? 22.217 40.298 113.595 1.00 37.84 150 LEU A O 1
ATOM 832 N N . LEU A 1 151 ? 24.356 39.596 113.850 1.00 40.23 151 LEU A N 1
ATOM 833 C CA . LEU A 1 151 ? 24.093 38.197 113.533 1.00 41.49 151 LEU A CA 1
ATOM 834 C C . LEU A 1 151 ? 23.067 37.526 114.426 1.00 42.01 151 LEU A C 1
ATOM 835 O O . LEU A 1 151 ? 22.856 37.902 115.589 1.00 40.70 151 LEU A O 1
ATOM 840 N N . ARG A 1 152 ? 22.460 36.498 113.847 1.00 42.45 152 ARG A N 1
ATOM 841 C CA . ARG A 1 152 ? 21.450 35.692 114.497 1.00 42.39 152 ARG A CA 1
ATOM 842 C C . ARG A 1 152 ? 22.141 34.944 115.640 1.00 43.00 152 ARG A C 1
ATOM 843 O O . ARG A 1 152 ? 23.177 34.305 115.439 1.00 42.67 152 ARG A O 1
ATOM 851 N N . LYS A 1 153 ? 21.577 35.043 116.839 1.00 42.73 153 LYS A N 1
ATOM 852 C CA . LYS A 1 153 ? 22.150 34.361 117.992 1.00 42.86 153 LYS A CA 1
ATOM 853 C C . LYS A 1 153 ? 21.816 32.876 118.034 1.00 43.42 153 LYS A C 1
ATOM 854 O O . LYS A 1 153 ? 22.685 32.040 118.304 1.00 42.52 153 LYS A O 1
ATOM 860 N N . GLU A 1 154 ? 20.556 32.557 117.752 1.00 44.41 154 GLU A N 1
ATOM 861 C CA . GLU A 1 154 ? 20.035 31.195 117.777 1.00 45.59 154 GLU A CA 1
ATOM 862 C C . GLU A 1 154 ? 20.892 30.196 117.006 1.00 44.95 154 GLU A C 1
ATOM 863 O O . GLU A 1 154 ? 20.984 30.254 115.779 1.00 44.97 154 GLU A O 1
ATOM 869 N N . ASN A 1 155 ? 21.528 29.300 117.760 1.00 43.64 155 ASN A N 1
ATOM 870 C CA . ASN A 1 155 ? 22.381 28.239 117.226 1.00 43.09 155 ASN A CA 1
ATOM 871 C C . ASN A 1 155 ? 23.735 28.651 116.683 1.00 43.32 155 ASN A C 1
ATOM 872 O O . ASN A 1 155 ? 24.467 27.809 116.173 1.00 43.42 155 ASN A O 1
ATOM 877 N N . LEU A 1 156 ? 24.077 29.930 116.789 1.00 43.83 156 LEU A N 1
ATOM 878 C CA . LEU A 1 156 ? 25.372 30.393 116.295 1.00 43.93 156 LEU A CA 1
ATOM 879 C C . LEU A 1 156 ? 26.466 29.656 117.058 1.00 43.46 156 LEU A C 1
ATOM 880 O O . LEU A 1 156 ? 26.614 29.813 118.263 1.00 43.91 156 LEU A O 1
ATOM 885 N N . LYS A 1 157 ? 27.224 28.837 116.351 1.00 44.56 157 LYS A N 1
ATOM 886 C CA . LYS A 1 157 ? 28.302 28.090 116.973 1.00 45.90 157 LYS A CA 1
ATOM 887 C C . LYS A 1 157 ? 29.608 28.851 116.802 1.00 45.10 157 LYS A C 1
ATOM 888 O O . LYS A 1 157 ? 30.553 28.656 117.557 1.00 45.99 157 LYS A O 1
ATOM 894 N N . GLY A 1 158 ? 29.651 29.720 115.803 1.00 44.01 158 GLY A N 1
ATOM 895 C CA . GLY A 1 158 ? 30.848 30.504 115.578 1.00 43.11 158 GLY A CA 1
ATOM 896 C C . GLY A 1 158 ? 31.012 30.901 114.128 1.00 43.48 158 GLY A C 1
ATOM 897 O O . GLY A 1 158 ? 30.044 31.131 113.402 1.00 43.90 158 GLY A O 1
ATOM 898 N N . GLY A 1 159 ? 32.257 30.989 113.696 1.00 42.15 159 GLY A N 1
ATOM 899 C CA . GLY A 1 159 ? 32.482 31.358 112.325 1.00 42.02 159 GLY A CA 1
ATOM 900 C C . GLY A 1 159 ? 33.950 31.443 112.029 1.00 42.42 159 GLY A C 1
ATOM 901 O O . GLY A 1 159 ? 34.780 31.248 112.916 1.00 40.77 159 GLY A O 1
ATOM 902 N N . GLY A 1 160 ? 34.241 31.713 110.759 1.00 43.46 160 GLY A N 1
ATOM 903 C CA . GLY A 1 160 ? 35.598 31.865 110.279 1.00 43.91 160 GLY A CA 1
ATOM 904 C C . GLY A 1 160 ? 35.655 33.156 109.482 1.00 44.41 160 GLY A C 1
ATOM 905 O O . GLY A 1 160 ? 34.804 33.416 108.643 1.00 44.11 160 GLY A O 1
ATOM 906 N N . ILE A 1 161 ? 36.649 33.987 109.752 1.00 45.79 161 ILE A N 1
ATOM 907 C CA . ILE A 1 161 ? 36.770 35.244 109.040 1.00 46.85 161 ILE A CA 1
ATOM 908 C C . ILE A 1 161 ? 38.044 35.202 108.198 1.00 49.34 161 ILE A C 1
ATOM 909 O O . ILE A 1 161 ? 39.120 34.869 108.698 1.00 49.70 161 ILE A O 1
ATOM 914 N N . TYR A 1 162 ? 37.913 35.515 106.915 1.00 50.72 162 TYR A N 1
ATOM 915 C CA . TYR A 1 162 ? 39.055 35.492 106.024 1.00 53.16 162 TYR A CA 1
ATOM 916 C C . TYR A 1 162 ? 39.071 36.726 105.143 1.00 53.59 162 TYR A C 1
ATOM 917 O O . TYR A 1 162 ? 38.138 37.525 105.169 1.00 54.83 162 TYR A O 1
ATOM 926 N N . VAL A 1 163 ? 40.133 36.881 104.362 1.00 52.41 163 VAL A N 1
ATOM 927 C CA . VAL A 1 163 ? 40.261 38.032 103.491 1.00 51.89 163 VAL A CA 1
ATOM 928 C C . VAL A 1 163 ? 39.885 37.720 102.047 1.00 50.31 163 VAL A C 1
ATOM 929 O O . VAL A 1 163 ? 40.331 36.734 101.471 1.00 49.27 163 VAL A O 1
ATOM 933 N N . GLU A 1 164 ? 39.045 38.572 101.469 1.00 49.95 164 GLU A N 1
ATOM 934 C CA . GLU A 1 164 ? 38.589 38.394 100.097 1.00 49.69 164 GLU A CA 1
ATOM 935 C C . GLU A 1 164 ? 38.683 39.716 99.318 1.00 49.23 164 GLU A C 1
ATOM 936 O O . GLU A 1 164 ? 38.350 40.783 99.829 1.00 50.93 164 GLU A O 1
ATOM 942 N N . TYR A 1 165 ? 39.148 39.625 98.081 1.00 47.93 165 TYR A N 1
ATOM 943 C CA . TYR A 1 165 ? 39.303 40.789 97.230 1.00 46.65 165 TYR A CA 1
ATOM 944 C C . TYR A 1 165 ? 37.986 41.207 96.585 1.00 45.69 165 TYR A C 1
ATOM 945 O O . TYR A 1 165 ? 37.335 40.402 95.906 1.00 46.33 165 TYR A O 1
ATOM 954 N N . ARG A 1 166 ? 37.582 42.456 96.816 1.00 43.77 166 ARG A N 1
ATOM 955 C CA . ARG A 1 166 ? 36.353 42.988 96.223 1.00 40.29 166 ARG A CA 1
ATOM 956 C C . ARG A 1 166 ? 36.762 43.943 95.108 1.00 38.72 166 ARG A C 1
ATOM 957 O O . ARG A 1 166 ? 37.578 44.840 95.306 1.00 38.50 166 ARG A O 1
ATOM 965 N N . THR A 1 167 ? 36.186 43.742 93.935 1.00 37.49 167 THR A N 1
ATOM 966 C CA . THR A 1 167 ? 36.525 44.554 92.784 1.00 37.75 167 THR A CA 1
ATOM 967 C C . THR A 1 167 ? 35.364 45.445 92.332 1.00 38.50 167 THR A C 1
ATOM 968 O O . THR A 1 167 ? 34.340 45.567 93.010 1.00 37.67 167 THR A O 1
ATOM 972 N N . ASP A 1 168 ? 35.566 46.079 91.179 1.00 39.45 168 ASP A N 1
ATOM 973 C CA . ASP A 1 168 ? 34.602 46.949 90.530 1.00 39.90 168 ASP A CA 1
ATOM 974 C C . ASP A 1 168 ? 34.551 46.382 89.123 1.00 39.82 168 ASP A C 1
ATOM 975 O O . ASP A 1 168 ? 35.251 46.859 88.223 1.00 38.38 168 ASP A O 1
ATOM 980 N N . ASP A 1 169 ? 33.732 45.357 88.929 1.00 39.16 169 ASP A N 1
ATOM 981 C CA . ASP A 1 169 ? 33.636 44.717 87.625 1.00 39.84 169 ASP A CA 1
ATOM 982 C C . ASP A 1 169 ? 33.560 45.648 86.412 1.00 39.15 169 ASP A C 1
ATOM 983 O O . ASP A 1 169 ? 34.188 45.385 85.393 1.00 38.94 169 ASP A O 1
ATOM 988 N N . ALA A 1 170 ? 32.822 46.743 86.526 1.00 37.95 170 ALA A N 1
ATOM 989 C CA . ALA A 1 170 ? 32.701 47.663 85.406 1.00 37.89 170 ALA A CA 1
ATOM 990 C C . ALA A 1 170 ? 33.967 48.474 85.154 1.00 38.42 170 ALA A C 1
ATOM 991 O O . ALA A 1 170 ? 34.383 48.640 84.005 1.00 39.25 170 ALA A O 1
ATOM 993 N N . ARG A 1 171 ? 34.575 48.987 86.217 1.00 39.66 171 ARG A N 1
ATOM 994 C CA . ARG A 1 171 ? 35.790 49.785 86.079 1.00 40.67 171 ARG A CA 1
ATOM 995 C C . ARG A 1 171 ? 36.978 48.896 85.731 1.00 40.81 171 ARG A C 1
ATOM 996 O O . ARG A 1 171 ? 37.904 49.332 85.057 1.00 41.10 171 ARG A O 1
ATOM 1004 N N . LEU A 1 172 ? 36.940 47.644 86.180 1.00 41.27 172 LEU A N 1
ATOM 1005 C CA . LEU A 1 172 ? 38.008 46.689 85.884 1.00 40.83 172 LEU A CA 1
ATOM 1006 C C . LEU A 1 172 ? 37.993 46.503 84.377 1.00 40.85 172 LEU A C 1
ATOM 1007 O O . LEU A 1 172 ? 39.001 46.694 83.705 1.00 41.79 172 LEU A O 1
ATOM 1012 N N . THR A 1 173 ? 36.820 46.147 83.862 1.00 40.64 173 THR A N 1
ATOM 1013 C CA . THR A 1 173 ? 36.590 45.942 82.437 1.00 39.12 173 THR A CA 1
ATOM 1014 C C . THR A 1 173 ? 37.121 47.146 81.672 1.00 39.08 173 THR A C 1
ATOM 1015 O O . THR A 1 173 ? 37.848 47.012 80.691 1.00 39.32 173 THR A O 1
ATOM 1019 N N . LEU A 1 174 ? 36.754 48.332 82.137 1.00 39.40 174 LEU A N 1
ATOM 1020 C CA . LEU A 1 174 ? 37.167 49.563 81.483 1.00 42.79 174 LEU A CA 1
ATOM 1021 C C . LEU A 1 174 ? 38.675 49.816 81.469 1.00 43.83 174 LEU A C 1
ATOM 1022 O O . LEU A 1 174 ? 39.229 50.166 80.427 1.00 43.21 174 LEU A O 1
ATOM 1027 N N . GLU A 1 175 ? 39.332 49.649 82.620 1.00 44.87 175 GLU A N 1
ATOM 1028 C CA . GLU A 1 175 ? 40.779 49.881 82.734 1.00 45.43 175 GLU A CA 1
ATOM 1029 C C . GLU A 1 175 ? 41.599 48.969 81.831 1.00 44.74 175 GLU A C 1
ATOM 1030 O O . GLU A 1 175 ? 42.723 49.308 81.447 1.00 45.56 175 GLU A O 1
ATOM 1036 N N . ILE A 1 176 ? 41.042 47.808 81.509 1.00 42.80 176 ILE A N 1
ATOM 1037 C CA . ILE A 1 176 ? 41.704 46.861 80.637 1.00 42.63 176 ILE A CA 1
ATOM 1038 C C . ILE A 1 176 ? 41.535 47.438 79.242 1.00 44.20 176 ILE A C 1
ATOM 1039 O O . ILE A 1 176 ? 42.463 47.425 78.425 1.00 43.82 176 ILE A O 1
ATOM 1052 N N . LYS A 1 178 ? 40.975 50.686 78.384 1.00 42.43 178 LYS A N 1
ATOM 1053 C CA . LYS A 1 178 ? 41.784 51.890 78.259 1.00 41.59 178 LYS A CA 1
ATOM 1054 C C . LYS A 1 178 ? 43.250 51.569 78.018 1.00 42.15 178 LYS A C 1
ATOM 1055 O O . LYS A 1 178 ? 43.937 52.281 77.284 1.00 41.67 178 LYS A O 1
ATOM 1061 N N . GLU A 1 179 ? 43.725 50.495 78.638 1.00 41.68 179 GLU A N 1
ATOM 1062 C CA . GLU A 1 179 ? 45.112 50.102 78.471 1.00 41.39 179 GLU A CA 1
ATOM 1063 C C . GLU A 1 179 ? 45.298 49.518 77.074 1.00 41.15 179 GLU A C 1
ATOM 1064 O O . GLU A 1 179 ? 46.281 49.801 76.379 1.00 40.87 179 GLU A O 1
ATOM 1070 N N . ALA A 1 180 ? 44.342 48.702 76.654 1.00 39.99 180 ALA A N 1
ATOM 1071 C CA . ALA A 1 180 ? 44.400 48.101 75.328 1.00 39.58 180 ALA A CA 1
ATOM 1072 C C . ALA A 1 180 ? 44.491 49.211 74.271 1.00 40.02 180 ALA A C 1
ATOM 1073 O O . ALA A 1 180 ? 45.390 49.204 73.415 1.00 38.97 180 ALA A O 1
ATOM 1075 N N . VAL A 1 181 ? 43.556 50.166 74.336 1.00 39.15 181 VAL A N 1
ATOM 1076 C CA . VAL A 1 181 ? 43.515 51.285 73.402 1.00 37.86 181 VAL A CA 1
ATOM 1077 C C . VAL A 1 181 ? 44.826 52.075 73.470 1.00 37.74 181 VAL A C 1
ATOM 1078 O O . VAL A 1 181 ? 45.427 52.396 72.446 1.00 37.97 181 VAL A O 1
ATOM 1082 N N . ALA A 1 182 ? 45.265 52.371 74.687 1.00 36.67 182 ALA A N 1
ATOM 1083 C CA . ALA A 1 182 ? 46.499 53.105 74.904 1.00 36.45 182 ALA A CA 1
ATOM 1084 C C . ALA A 1 182 ? 47.690 52.473 74.197 1.00 37.32 182 ALA A C 1
ATOM 1085 O O . ALA A 1 182 ? 48.656 53.167 73.856 1.00 37.71 182 ALA A O 1
ATOM 1087 N N . ARG A 1 183 ? 47.638 51.163 73.978 1.00 37.75 183 ARG A N 1
ATOM 1088 C CA . ARG A 1 183 ? 48.745 50.478 73.317 1.00 38.89 183 ARG A CA 1
ATOM 1089 C C . ARG A 1 183 ? 48.560 50.241 71.824 1.00 38.72 183 ARG A C 1
ATOM 1090 O O . ARG A 1 183 ? 49.352 49.521 71.222 1.00 40.32 183 ARG A O 1
ATOM 1098 N N . GLY A 1 184 ? 47.525 50.816 71.223 1.00 37.34 184 GLY A N 1
ATOM 1099 C CA . GLY A 1 184 ? 47.364 50.623 69.796 1.00 37.01 184 GLY A CA 1
ATOM 1100 C C . GLY A 1 184 ? 46.051 50.042 69.331 1.00 37.48 184 GLY A C 1
ATOM 1101 O O . GLY A 1 184 ? 45.743 50.109 68.134 1.00 39.72 184 GLY A O 1
ATOM 1102 N N . ALA A 1 185 ? 45.273 49.490 70.262 1.00 36.65 185 ALA A N 1
ATOM 1103 C CA . ALA A 1 185 ? 43.976 48.880 69.946 1.00 34.67 185 ALA A CA 1
ATOM 1104 C C . ALA A 1 185 ? 42.903 49.932 69.681 1.00 33.53 185 ALA A C 1
ATOM 1105 O O . ALA A 1 185 ? 42.891 50.971 70.326 1.00 33.70 185 ALA A O 1
ATOM 1107 N N . VAL A 1 186 ? 42.019 49.661 68.728 1.00 33.06 186 VAL A N 1
ATOM 1108 C CA . VAL A 1 186 ? 40.941 50.589 68.419 1.00 35.25 186 VAL A CA 1
ATOM 1109 C C . VAL A 1 186 ? 39.660 49.966 68.981 1.00 36.56 186 VAL A C 1
ATOM 1110 O O . VAL A 1 186 ? 39.404 48.776 68.796 1.00 36.82 186 VAL A O 1
ATOM 1114 N N . ALA A 1 187 ? 38.864 50.759 69.689 1.00 37.78 187 ALA A N 1
ATOM 1115 C CA . ALA A 1 187 ? 37.628 50.238 70.270 1.00 38.23 187 ALA A CA 1
ATOM 1116 C C . ALA A 1 187 ? 36.436 51.166 70.082 1.00 37.76 187 ALA A C 1
ATOM 1117 O O . ALA A 1 187 ? 36.592 52.378 69.926 1.00 38.59 187 ALA A O 1
ATOM 1119 N N . LEU A 1 188 ? 35.242 50.589 70.086 1.00 36.47 188 LEU A N 1
ATOM 1120 C CA . LEU A 1 188 ? 34.025 51.372 69.926 1.00 36.87 188 LEU A CA 1
ATOM 1121 C C . LEU A 1 188 ? 32.823 50.765 70.622 1.00 36.74 188 LEU A C 1
ATOM 1122 O O . LEU A 1 188 ? 32.517 49.583 70.439 1.00 35.93 188 LEU A O 1
ATOM 1127 N N . ASN A 1 189 ? 32.147 51.564 71.439 1.00 36.19 189 ASN A N 1
ATOM 1128 C CA . ASN A 1 189 ? 30.950 51.074 72.089 1.00 35.32 189 ASN A CA 1
ATOM 1129 C C . ASN A 1 189 ? 29.819 51.534 71.180 1.00 35.52 189 ASN A C 1
ATOM 1130 O O . ASN A 1 189 ? 30.029 52.378 70.291 1.00 33.66 189 ASN A O 1
ATOM 1135 N N . TYR A 1 190 ? 28.647 50.931 71.360 1.00 35.75 190 TYR A N 1
ATOM 1136 C CA . TYR A 1 190 ? 27.467 51.239 70.561 1.00 35.73 190 TYR A CA 1
ATOM 1137 C C . TYR A 1 190 ? 27.611 50.872 69.081 1.00 37.60 190 TYR A C 1
ATOM 1138 O O . TYR A 1 190 ? 27.023 51.503 68.214 1.00 36.65 190 TYR A O 1
ATOM 1155 N N . LYS A 1 192 ? 27.024 47.568 66.859 1.00 41.45 192 LYS A N 1
ATOM 1156 C CA . LYS A 1 192 ? 26.438 46.230 66.921 1.00 40.73 192 LYS A CA 1
ATOM 1157 C C . LYS A 1 192 ? 26.663 45.353 65.700 1.00 40.30 192 LYS A C 1
ATOM 1158 O O . LYS A 1 192 ? 26.273 45.704 64.590 1.00 40.36 192 LYS A O 1
ATOM 1164 N N . VAL A 1 193 ? 27.292 44.202 65.923 1.00 40.08 193 VAL A N 1
ATOM 1165 C CA . VAL A 1 193 ? 27.551 43.233 64.864 1.00 39.53 193 VAL A CA 1
ATOM 1166 C C . VAL A 1 193 ? 26.209 42.582 64.553 1.00 40.53 193 VAL A C 1
ATOM 1167 O O . VAL A 1 193 ? 25.666 41.870 65.394 1.00 41.51 193 VAL A O 1
ATOM 1171 N N . GLU A 1 194 ? 25.667 42.827 63.361 1.00 42.14 194 GLU A N 1
ATOM 1172 C CA . GLU A 1 194 ? 24.378 42.250 62.987 1.00 42.74 194 GLU A CA 1
ATOM 1173 C C . GLU A 1 194 ? 24.474 41.146 61.945 1.00 41.62 194 GLU A C 1
ATOM 1174 O O . GLU A 1 194 ? 23.528 40.389 61.763 1.00 40.97 194 GLU A O 1
ATOM 1180 N N . SER A 1 195 ? 25.615 41.048 61.275 1.00 40.96 195 SER A N 1
ATOM 1181 C CA . SER A 1 195 ? 25.801 40.043 60.232 1.00 41.20 195 SER A CA 1
ATOM 1182 C C . SER A 1 195 ? 27.291 39.792 59.952 1.00 41.12 195 SER A C 1
ATOM 1183 O O . SER A 1 195 ? 28.121 40.691 60.129 1.00 41.29 195 SER A O 1
ATOM 1186 N N . PHE A 1 196 ? 27.626 38.582 59.516 1.00 40.01 196 PHE A N 1
ATOM 1187 C CA . PHE A 1 196 ? 29.018 38.257 59.201 1.00 40.73 196 PHE A CA 1
ATOM 1188 C C . PHE A 1 196 ? 29.342 38.348 57.710 1.00 42.48 196 PHE A C 1
ATOM 1189 O O . PHE A 1 196 ? 28.455 38.213 56.857 1.00 40.91 196 PHE A O 1
ATOM 1197 N N . ILE A 1 197 ? 30.621 38.582 57.412 1.00 44.59 197 ILE A N 1
ATOM 1198 C CA . ILE A 1 197 ? 31.110 38.685 56.036 1.00 45.14 197 ILE A CA 1
ATOM 1199 C C . ILE A 1 197 ? 32.016 37.488 55.746 1.00 45.95 197 ILE A C 1
ATOM 1200 O O . ILE A 1 197 ? 33.027 37.284 56.420 1.00 44.25 197 ILE A O 1
ATOM 1205 N N . TYR A 1 198 ? 31.662 36.709 54.731 1.00 47.69 198 TYR A N 1
ATOM 1206 C CA . TYR A 1 198 ? 32.431 35.535 54.376 1.00 49.74 198 TYR A CA 1
ATOM 1207 C C . TYR A 1 198 ? 33.228 35.627 53.069 1.00 51.35 198 TYR A C 1
ATOM 1208 O O . TYR A 1 198 ? 32.925 36.421 52.184 1.00 51.33 198 TYR A O 1
ATOM 1217 N N . ASP A 1 199 ? 34.263 34.802 52.973 1.00 53.51 199 ASP A N 1
ATOM 1218 C CA . ASP A 1 199 ? 35.103 34.763 51.790 1.00 56.30 199 ASP A CA 1
ATOM 1219 C C . ASP A 1 199 ? 35.710 33.371 51.710 1.00 56.75 199 ASP A C 1
ATOM 1220 O O . ASP A 1 199 ? 36.472 32.964 52.588 1.00 56.55 199 ASP A O 1
ATOM 1225 N N . GLN A 1 200 ? 35.368 32.647 50.653 1.00 57.21 200 GLN A N 1
ATOM 1226 C CA . GLN A 1 200 ? 35.876 31.300 50.471 1.00 57.91 200 GLN A CA 1
ATOM 1227 C C . GLN A 1 200 ? 35.581 30.454 51.710 1.00 56.03 200 GLN A C 1
ATOM 1228 O O . GLN A 1 200 ? 36.455 29.739 52.209 1.00 54.66 200 GLN A O 1
ATOM 1234 N N . GLY A 1 201 ? 34.342 30.555 52.200 1.00 53.57 201 GLY A N 1
ATOM 1235 C CA . GLY A 1 201 ? 33.903 29.801 53.368 1.00 51.08 201 GLY A CA 1
ATOM 1236 C C . GLY A 1 201 ? 34.344 30.352 54.715 1.00 50.32 201 GLY A C 1
ATOM 1237 O O . GLY A 1 201 ? 33.847 29.942 55.763 1.00 49.31 201 GLY A O 1
ATOM 1238 N N . LYS A 1 202 ? 35.268 31.306 54.677 1.00 48.94 202 LYS A N 1
ATOM 1239 C CA . LYS A 1 202 ? 35.817 31.893 55.886 1.00 49.08 202 LYS A CA 1
ATOM 1240 C C . LYS A 1 202 ? 35.306 33.291 56.277 1.00 48.52 202 LYS A C 1
ATOM 1241 O O . LYS A 1 202 ? 35.065 34.147 55.421 1.00 48.33 202 LYS A O 1
ATOM 1247 N N . VAL A 1 203 ? 35.147 33.497 57.588 1.00 47.08 203 VAL A N 1
ATOM 1248 C CA . VAL A 1 203 ? 34.708 34.777 58.153 1.00 45.41 203 VAL A CA 1
ATOM 1249 C C . VAL A 1 203 ? 35.908 35.728 58.065 1.00 45.05 203 VAL A C 1
ATOM 1250 O O . VAL A 1 203 ? 37.008 35.393 58.505 1.00 44.70 203 VAL A O 1
ATOM 1254 N N . VAL A 1 204 ? 35.687 36.902 57.480 1.00 44.31 204 VAL A N 1
ATOM 1255 C CA . VAL A 1 204 ? 36.747 37.887 57.307 1.00 44.47 204 VAL A CA 1
ATOM 1256 C C . VAL A 1 204 ? 36.347 39.275 57.797 1.00 44.60 204 VAL A C 1
ATOM 1257 O O . VAL A 1 204 ? 37.131 40.215 57.714 1.00 45.35 204 VAL A O 1
ATOM 1261 N N . GLY A 1 205 ? 35.116 39.402 58.274 1.00 44.39 205 GLY A N 1
ATOM 1262 C CA . GLY A 1 205 ? 34.651 40.684 58.760 1.00 42.55 205 GLY A CA 1
ATOM 1263 C C . GLY A 1 205 ? 33.228 40.646 59.271 1.00 42.83 205 GLY A C 1
ATOM 1264 O O . GLY A 1 205 ? 32.512 39.655 59.121 1.00 42.27 205 GLY A O 1
ATOM 1265 N N . VAL A 1 206 ? 32.805 41.747 59.872 1.00 43.38 206 VAL A N 1
ATOM 1266 C CA . VAL A 1 206 ? 31.465 41.839 60.417 1.00 43.07 206 VAL A CA 1
ATOM 1267 C C . VAL A 1 206 ? 30.738 43.045 59.828 1.00 43.10 206 VAL A C 1
ATOM 1268 O O . VAL A 1 206 ? 31.308 43.829 59.067 1.00 41.99 206 VAL A O 1
ATOM 1272 N N . VAL A 1 207 ? 29.465 43.171 60.176 1.00 43.61 207 VAL A N 1
ATOM 1273 C CA . VAL A 1 207 ? 28.661 44.305 59.752 1.00 44.70 207 VAL A CA 1
ATOM 1274 C C . VAL A 1 207 ? 28.193 44.911 61.085 1.00 46.34 207 VAL A C 1
ATOM 1275 O O . VAL A 1 207 ? 27.494 44.255 61.871 1.00 45.67 207 VAL A O 1
ATOM 1279 N N . ALA A 1 208 ? 28.595 46.150 61.354 1.00 46.81 208 ALA A N 1
ATOM 1280 C CA . ALA A 1 208 ? 28.233 46.789 62.612 1.00 48.25 208 ALA A CA 1
ATOM 1281 C C . ALA A 1 208 ? 27.356 48.013 62.438 1.00 49.22 208 ALA A C 1
ATOM 1282 O O . ALA A 1 208 ? 27.642 48.877 61.618 1.00 51.38 208 ALA A O 1
ATOM 1284 N N . LYS A 1 209 ? 26.288 48.086 63.217 1.00 49.13 209 LYS A N 1
ATOM 1285 C CA . LYS A 1 209 ? 25.397 49.225 63.145 1.00 49.72 209 LYS A CA 1
ATOM 1286 C C . LYS A 1 209 ? 25.667 50.171 64.308 1.00 47.93 209 LYS A C 1
ATOM 1287 O O . LYS A 1 209 ? 25.596 49.781 65.473 1.00 45.64 209 LYS A O 1
ATOM 1293 N N . ASP A 1 210 ? 26.001 51.413 63.973 1.00 47.84 210 ASP A N 1
ATOM 1294 C CA . ASP A 1 210 ? 26.268 52.430 64.977 1.00 49.12 210 ASP A CA 1
ATOM 1295 C C . ASP A 1 210 ? 24.970 52.789 65.681 1.00 48.03 210 ASP A C 1
ATOM 1296 O O . ASP A 1 210 ? 24.183 53.580 65.179 1.00 47.25 210 ASP A O 1
ATOM 1301 N N . ARG A 1 211 ? 24.771 52.206 66.855 1.00 48.73 211 ARG A N 1
ATOM 1302 C CA . ARG A 1 211 ? 23.563 52.425 67.643 1.00 49.14 211 ARG A CA 1
ATOM 1303 C C . ARG A 1 211 ? 23.291 53.873 68.016 1.00 48.11 211 ARG A C 1
ATOM 1304 O O . ARG A 1 211 ? 22.181 54.204 68.397 1.00 47.78 211 ARG A O 1
ATOM 1312 N N . LEU A 1 212 ? 24.286 54.742 67.897 1.00 48.75 212 LEU A N 1
ATOM 1313 C CA . LEU A 1 212 ? 24.083 56.140 68.238 1.00 49.82 212 LEU A CA 1
ATOM 1314 C C . LEU A 1 212 ? 23.665 57.021 67.055 1.00 50.80 212 LEU A C 1
ATOM 1315 O O . LEU A 1 212 ? 22.959 58.015 67.242 1.00 51.78 212 LEU A O 1
ATOM 1320 N N . THR A 1 213 ? 24.093 56.667 65.845 1.00 50.73 213 THR A N 1
ATOM 1321 C CA . THR A 1 213 ? 23.746 57.442 64.641 1.00 50.34 213 THR A CA 1
ATOM 1322 C C . THR A 1 213 ? 22.874 56.638 63.688 1.00 49.93 213 THR A C 1
ATOM 1323 O O . THR A 1 213 ? 22.282 57.179 62.765 1.00 49.25 213 THR A O 1
ATOM 1327 N N . ASP A 1 214 ? 22.791 55.340 63.940 1.00 51.81 214 ASP A N 1
ATOM 1328 C CA . ASP A 1 214 ? 21.992 54.411 63.148 1.00 52.58 214 ASP A CA 1
ATOM 1329 C C . ASP A 1 214 ? 22.631 53.947 61.841 1.00 52.32 214 ASP A C 1
ATOM 1330 O O . ASP A 1 214 ? 22.047 53.147 61.111 1.00 53.80 214 ASP A O 1
ATOM 1335 N N . THR A 1 215 ? 23.829 54.434 61.537 1.00 51.15 215 THR A N 1
ATOM 1336 C CA . THR A 1 215 ? 24.508 54.022 60.315 1.00 49.87 215 THR A CA 1
ATOM 1337 C C . THR A 1 215 ? 25.165 52.647 60.434 1.00 48.31 215 THR A C 1
ATOM 1338 O O . THR A 1 215 ? 25.412 52.148 61.530 1.00 47.83 215 THR A O 1
ATOM 1342 N N . THR A 1 216 ? 25.458 52.048 59.286 1.00 47.94 216 THR A N 1
ATOM 1343 C CA . THR A 1 216 ? 26.092 50.729 59.214 1.00 46.69 216 THR A CA 1
ATOM 1344 C C . THR A 1 216 ? 27.489 50.883 58.624 1.00 45.87 216 THR A C 1
ATOM 1345 O O . THR A 1 216 ? 27.759 51.829 57.884 1.00 44.96 216 THR A O 1
ATOM 1349 N N . HIS A 1 217 ? 28.375 49.956 58.957 1.00 45.67 217 HIS A N 1
ATOM 1350 C CA . HIS A 1 217 ? 29.724 49.991 58.432 1.00 47.76 217 HIS A CA 1
ATOM 1351 C C . HIS A 1 217 ? 30.228 48.565 58.277 1.00 49.11 217 HIS A C 1
ATOM 1352 O O . HIS A 1 217 ? 29.589 47.617 58.735 1.00 49.03 217 HIS A O 1
ATOM 1359 N N . THR A 1 218 ? 31.375 48.425 57.622 1.00 49.99 218 THR A N 1
ATOM 1360 C CA . THR A 1 218 ? 31.968 47.110 57.435 1.00 50.98 218 THR A CA 1
ATOM 1361 C C . THR A 1 218 ? 33.389 47.151 57.978 1.00 51.30 218 THR A C 1
ATOM 1362 O O . THR A 1 218 ? 34.118 48.136 57.788 1.00 51.11 218 THR A O 1
ATOM 1366 N N . ILE A 1 219 ? 33.761 46.089 58.688 1.00 50.55 219 ILE A N 1
ATOM 1367 C CA . ILE A 1 219 ? 35.093 45.972 59.267 1.00 49.35 219 ILE A CA 1
ATOM 1368 C C . ILE A 1 219 ? 35.661 44.634 58.857 1.00 47.57 219 ILE A C 1
ATOM 1369 O O . ILE A 1 219 ? 34.964 43.622 58.928 1.00 46.78 219 ILE A O 1
ATOM 1374 N N . TYR A 1 220 ? 36.918 44.624 58.429 1.00 47.32 220 TYR A N 1
ATOM 1375 C CA . TYR A 1 220 ? 37.584 43.388 58.022 1.00 46.94 220 TYR A CA 1
ATOM 1376 C C . TYR A 1 220 ? 38.701 43.094 59.008 1.00 45.61 220 TYR A C 1
ATOM 1377 O O . TYR A 1 220 ? 39.330 44.009 59.535 1.00 46.56 220 TYR A O 1
ATOM 1386 N N . ALA A 1 221 ? 38.931 41.815 59.272 1.00 43.94 221 ALA A N 1
ATOM 1387 C CA . ALA A 1 221 ? 39.961 41.400 60.208 1.00 43.11 221 ALA A CA 1
ATOM 1388 C C . ALA A 1 221 ? 40.431 39.986 59.870 1.00 42.98 221 ALA A C 1
ATOM 1389 O O . ALA A 1 221 ? 39.637 39.157 59.411 1.00 43.14 221 ALA A O 1
ATOM 1391 N N . LYS A 1 222 ? 41.714 39.709 60.097 1.00 41.87 222 LYS A N 1
ATOM 1392 C CA . LYS A 1 222 ? 42.248 38.381 59.809 1.00 41.55 222 LYS A CA 1
ATOM 1393 C C . LYS A 1 222 ? 41.582 37.323 60.665 1.00 41.70 222 LYS A C 1
ATOM 1394 O O . LYS A 1 222 ? 41.230 36.260 60.167 1.00 42.69 222 LYS A O 1
ATOM 1400 N N . LYS A 1 223 ? 41.403 37.615 61.951 1.00 40.28 223 LYS A N 1
ATOM 1401 C CA . LYS A 1 223 ? 40.755 36.686 62.875 1.00 37.77 223 LYS A CA 1
ATOM 1402 C C . LYS A 1 223 ? 39.593 37.373 63.577 1.00 36.87 223 LYS A C 1
ATOM 1403 O O . LYS A 1 223 ? 39.688 38.545 63.944 1.00 38.95 223 LYS A O 1
ATOM 1409 N N . VAL A 1 224 ? 38.494 36.649 63.758 1.00 34.89 224 VAL A N 1
ATOM 1410 C CA . VAL A 1 224 ? 37.323 37.205 64.419 1.00 34.49 224 VAL A CA 1
ATOM 1411 C C . VAL A 1 224 ? 36.863 36.421 65.644 1.00 33.72 224 VAL A C 1
ATOM 1412 O O . VAL A 1 224 ? 36.335 35.318 65.536 1.00 34.04 224 VAL A O 1
ATOM 1416 N N . VAL A 1 225 ? 37.076 37.016 66.812 1.00 33.45 225 VAL A N 1
ATOM 1417 C CA . VAL A 1 225 ? 36.698 36.410 68.085 1.00 31.93 225 VAL A CA 1
ATOM 1418 C C . VAL A 1 225 ? 35.315 36.885 68.572 1.00 30.51 225 VAL A C 1
ATOM 1419 O O . VAL A 1 225 ? 34.965 38.049 68.445 1.00 29.28 225 VAL A O 1
ATOM 1423 N N . ASN A 1 226 ? 34.533 35.970 69.121 1.00 30.71 226 ASN A N 1
ATOM 1424 C CA . ASN A 1 226 ? 33.221 36.315 69.636 1.00 30.75 226 ASN A CA 1
ATOM 1425 C C . ASN A 1 226 ? 33.171 36.160 71.152 1.00 30.41 226 ASN A C 1
ATOM 1426 O O . ASN A 1 226 ? 32.926 35.074 71.663 1.00 31.28 226 ASN A O 1
ATOM 1431 N N . ALA A 1 227 ? 33.415 37.260 71.857 1.00 30.90 227 ALA A N 1
ATOM 1432 C CA . ALA A 1 227 ? 33.364 37.289 73.313 1.00 32.25 227 ALA A CA 1
ATOM 1433 C C . ALA A 1 227 ? 32.114 38.068 73.718 1.00 33.70 227 ALA A C 1
ATOM 1434 O O . ALA A 1 227 ? 32.184 39.050 74.469 1.00 33.61 227 ALA A O 1
ATOM 1436 N N . ALA A 1 228 ? 30.970 37.603 73.219 1.00 34.24 228 ALA A N 1
ATOM 1437 C CA . ALA A 1 228 ? 29.667 38.216 73.450 1.00 34.66 228 ALA A CA 1
ATOM 1438 C C . ALA A 1 228 ? 28.913 37.795 74.717 1.00 34.98 228 ALA A C 1
ATOM 1439 O O . ALA A 1 228 ? 27.717 38.051 74.837 1.00 35.99 228 ALA A O 1
ATOM 1441 N N . GLY A 1 229 ? 29.598 37.155 75.655 1.00 34.18 229 GLY A N 1
ATO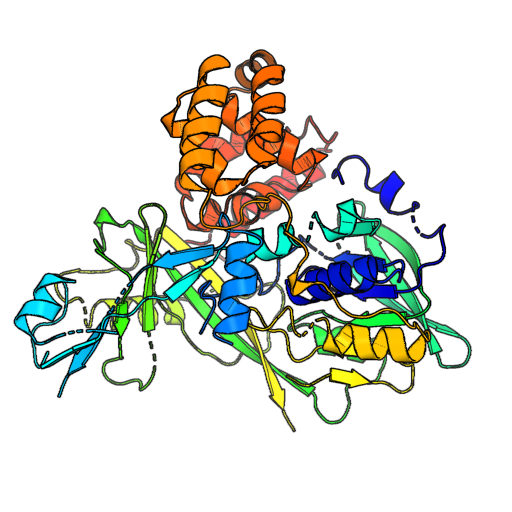M 1442 C CA . GLY A 1 229 ? 28.949 36.750 76.886 1.00 35.39 229 GLY A CA 1
ATOM 1443 C C . GLY A 1 229 ? 27.715 35.895 76.710 1.00 37.18 229 GLY A C 1
ATOM 1444 O O . GLY A 1 229 ? 27.737 34.923 75.956 1.00 37.52 229 GLY A O 1
ATOM 1445 N N . PRO A 1 230 ? 26.615 36.222 77.418 1.00 38.54 230 PRO A N 1
ATOM 1446 C CA . PRO A 1 230 ? 25.381 35.437 77.294 1.00 39.28 230 PRO A CA 1
ATOM 1447 C C . PRO A 1 230 ? 24.691 35.556 75.928 1.00 38.80 230 PRO A C 1
ATOM 1448 O O . PRO A 1 230 ? 23.642 34.957 75.711 1.00 40.32 230 PRO A O 1
ATOM 1452 N N . TRP A 1 231 ? 25.301 36.311 75.014 1.00 38.83 231 TRP A N 1
ATOM 1453 C CA . TRP A 1 231 ? 24.773 36.503 73.660 1.00 38.76 231 TRP A CA 1
ATOM 1454 C C . TRP A 1 231 ? 25.551 35.641 72.667 1.00 40.23 231 TRP A C 1
ATOM 1455 O O . TRP A 1 231 ? 25.210 35.595 71.486 1.00 42.45 231 TRP A O 1
ATOM 1466 N N . VAL A 1 232 ? 26.596 34.972 73.147 1.00 40.98 232 VAL A N 1
ATOM 1467 C CA . VAL A 1 232 ? 27.443 34.152 72.280 1.00 42.73 232 VAL A CA 1
ATOM 1468 C C . VAL A 1 232 ? 26.714 33.363 71.205 1.00 43.24 232 VAL A C 1
ATOM 1469 O O . VAL A 1 232 ? 27.130 33.369 70.041 1.00 42.30 232 VAL A O 1
ATOM 1473 N N . ASP A 1 233 ? 25.637 32.685 71.577 1.00 44.53 233 ASP A N 1
ATOM 1474 C CA . ASP A 1 233 ? 24.887 31.897 70.619 1.00 47.55 233 ASP A CA 1
ATOM 1475 C C . ASP A 1 233 ? 24.179 32.704 69.538 1.00 47.56 233 ASP A C 1
ATOM 1476 O O . ASP A 1 233 ? 23.899 32.180 68.461 1.00 50.73 233 ASP A O 1
ATOM 1481 N N . THR A 1 234 ? 23.885 33.970 69.794 1.00 45.64 234 THR A N 1
ATOM 1482 C CA . THR A 1 234 ? 23.235 34.758 68.765 1.00 45.04 234 THR A CA 1
ATOM 1483 C C . THR A 1 234 ? 24.186 34.980 67.604 1.00 45.02 234 THR A C 1
ATOM 1484 O O . THR A 1 234 ? 23.778 34.912 66.443 1.00 44.42 234 THR A O 1
ATOM 1488 N N . LEU A 1 235 ? 25.445 35.275 67.931 1.00 43.64 235 LEU A N 1
ATOM 1489 C CA . LEU A 1 235 ? 26.468 35.494 66.911 1.00 40.38 235 LEU A CA 1
ATOM 1490 C C . LEU A 1 235 ? 26.794 34.151 66.267 1.00 39.92 235 LEU A C 1
ATOM 1491 O O . LEU A 1 235 ? 27.233 34.089 65.120 1.00 38.27 235 LEU A O 1
ATOM 1496 N N . ARG A 1 236 ? 26.546 33.078 67.007 1.00 39.97 236 ARG A N 1
ATOM 1497 C CA . ARG A 1 236 ? 26.799 31.749 66.481 1.00 42.11 236 ARG A CA 1
ATOM 1498 C C . ARG A 1 236 ? 25.717 31.390 65.455 1.00 42.41 236 ARG A C 1
ATOM 1499 O O . ARG A 1 236 ? 25.936 30.599 64.528 1.00 40.00 236 ARG A O 1
ATOM 1507 N N . GLU A 1 237 ? 24.539 31.982 65.634 1.00 43.62 237 GLU A N 1
ATOM 1508 C CA . GLU A 1 237 ? 23.425 31.773 64.715 1.00 44.45 237 GLU A CA 1
ATOM 1509 C C . GLU A 1 237 ? 23.675 32.578 63.444 1.00 44.11 237 GLU A C 1
ATOM 1510 O O . GLU A 1 237 ? 23.336 32.131 62.349 1.00 44.48 237 GLU A O 1
ATOM 1516 N N . LYS A 1 238 ? 24.263 33.764 63.594 1.00 43.53 238 LYS A N 1
ATOM 1517 C CA . LYS A 1 238 ? 24.576 34.606 62.456 1.00 44.84 238 LYS A CA 1
ATOM 1518 C C . LYS A 1 238 ? 25.754 34.013 61.680 1.00 46.93 238 LYS A C 1
ATOM 1519 O O . LYS A 1 238 ? 26.142 34.518 60.612 1.00 48.65 238 LYS A O 1
ATOM 1525 N N . ASP A 1 239 ? 26.337 32.955 62.240 1.00 46.70 239 ASP A N 1
ATOM 1526 C CA . ASP A 1 239 ? 27.447 32.255 61.604 1.00 44.70 239 ASP A CA 1
ATOM 1527 C C . ASP A 1 239 ? 26.962 30.862 61.298 1.00 44.80 239 ASP A C 1
ATOM 1528 O O . ASP A 1 239 ? 27.680 30.061 60.704 1.00 45.48 239 ASP A O 1
ATOM 1533 N N . ARG A 1 240 ? 25.727 30.582 61.706 1.00 44.83 240 ARG A N 1
ATOM 1534 C CA . ARG A 1 240 ? 25.113 29.272 61.493 1.00 46.46 240 ARG A CA 1
ATOM 1535 C C . ARG A 1 240 ? 26.091 28.179 61.938 1.00 47.90 240 ARG A C 1
ATOM 1536 O O . ARG A 1 240 ? 26.527 27.342 61.142 1.00 47.25 240 ARG A O 1
ATOM 1544 N N . SER A 1 241 ? 26.434 28.201 63.223 1.00 49.57 241 SER A N 1
ATOM 1545 C CA . SER A 1 241 ? 27.363 27.239 63.792 1.00 51.11 241 SER A CA 1
ATOM 1546 C C . SER A 1 241 ? 26.942 26.930 65.219 1.00 52.36 241 SER A C 1
ATOM 1547 O O . SER A 1 241 ? 27.701 26.352 65.996 1.00 52.52 241 SER A O 1
ATOM 1550 N N . LYS A 1 242 ? 25.728 27.345 65.564 1.00 53.77 242 LYS A N 1
ATOM 1551 C CA . LYS A 1 242 ? 25.188 27.084 66.895 1.00 55.27 242 LYS A CA 1
ATOM 1552 C C . LYS A 1 242 ? 24.750 25.614 66.878 1.00 56.31 242 LYS A C 1
ATOM 1553 O O . LYS A 1 242 ? 23.570 25.305 66.685 1.00 56.77 242 LYS A O 1
ATOM 1559 N N . HIS A 1 243 ? 25.719 24.718 67.065 1.00 56.26 243 HIS A N 1
ATOM 1560 C CA . HIS A 1 243 ? 25.462 23.287 67.047 1.00 56.39 243 HIS A CA 1
ATOM 1561 C C . HIS A 1 243 ? 26.209 22.555 68.160 1.00 56.40 243 HIS A C 1
ATOM 1562 O O . HIS A 1 243 ? 27.291 22.978 68.579 1.00 56.12 243 HIS A O 1
ATOM 1569 N N . GLY A 1 244 ? 25.622 21.457 68.636 1.00 55.89 244 GLY A N 1
ATOM 1570 C CA . GLY A 1 244 ? 26.237 20.677 69.702 1.00 55.59 244 GLY A CA 1
ATOM 1571 C C . GLY A 1 244 ? 26.018 21.314 71.058 1.00 56.16 244 GLY A C 1
ATOM 1572 O O . GLY A 1 244 ? 24.908 21.314 71.588 1.00 54.75 244 GLY A O 1
ATOM 1573 N N . LYS A 1 245 ? 27.098 21.842 71.629 1.00 58.40 245 LYS A N 1
ATOM 1574 C CA . LYS A 1 245 ? 27.046 22.526 72.915 1.00 59.93 245 LYS A CA 1
ATOM 1575 C C . LYS A 1 245 ? 26.504 23.932 72.677 1.00 59.72 245 LYS A C 1
ATOM 1576 O O . LYS A 1 245 ? 27.103 24.726 71.945 1.00 59.37 245 LYS A O 1
ATOM 1582 N N . TYR A 1 246 ? 25.351 24.221 73.272 1.00 59.25 246 TYR A N 1
ATOM 1583 C CA . TYR A 1 246 ? 24.722 25.531 73.150 1.00 58.93 246 TYR A CA 1
ATOM 1584 C C . TYR A 1 246 ? 24.632 26.127 74.549 1.00 58.02 246 TYR A C 1
ATOM 1585 O O . TYR A 1 246 ? 25.047 25.489 75.516 1.00 59.22 246 TYR A O 1
ATOM 1594 N N . LEU A 1 247 ? 24.089 27.336 74.668 1.00 54.77 247 LEU A N 1
ATOM 1595 C CA . LEU A 1 247 ? 23.994 27.981 75.975 1.00 52.03 247 LEU A CA 1
ATOM 1596 C C . LEU A 1 247 ? 22.593 28.119 76.564 1.00 50.49 247 LEU A C 1
ATOM 1597 O O . LEU A 1 247 ? 21.614 28.308 75.851 1.00 49.56 247 LEU A O 1
ATOM 1602 N N . LYS A 1 248 ? 22.522 28.016 77.885 1.00 50.23 248 LYS A N 1
ATOM 1603 C CA . LYS A 1 248 ? 21.279 28.159 78.643 1.00 49.12 248 LYS A CA 1
ATOM 1604 C C . LYS A 1 248 ? 21.581 29.257 79.659 1.00 46.43 248 LYS A C 1
ATOM 1605 O O . LYS A 1 248 ? 22.581 29.175 80.377 1.00 46.81 248 LYS A O 1
ATOM 1611 N N . LEU A 1 249 ? 20.725 30.275 79.726 1.00 42.99 249 LEU A N 1
ATOM 1612 C CA . LEU A 1 249 ? 20.943 31.406 80.637 1.00 40.15 249 LEU A CA 1
ATOM 1613 C C . LEU A 1 249 ? 20.283 31.324 82.028 1.00 40.89 249 LEU A C 1
ATOM 1614 O O . LEU A 1 249 ? 19.216 30.733 82.183 1.00 41.94 249 LEU A O 1
ATOM 1619 N N . SER A 1 250 ? 20.928 31.919 83.034 1.00 41.07 250 SER A N 1
ATOM 1620 C CA . SER A 1 250 ? 20.407 31.921 84.411 1.00 40.32 250 SER A CA 1
ATOM 1621 C C . SER A 1 250 ? 20.552 33.304 85.026 1.00 38.55 250 SER A C 1
ATOM 1622 O O . SER A 1 250 ? 21.641 33.876 85.016 1.00 37.88 250 SER A O 1
ATOM 1625 N N . LYS A 1 251 ? 19.449 33.819 85.569 1.00 37.20 251 LYS A N 1
ATOM 1626 C CA . LYS A 1 251 ? 19.420 35.154 86.167 1.00 36.99 251 LYS A CA 1
ATOM 1627 C C . LYS A 1 251 ? 19.665 35.190 87.678 1.00 37.56 251 LYS A C 1
ATOM 1628 O O . LYS A 1 251 ? 19.257 34.283 88.422 1.00 37.64 251 LYS A O 1
ATOM 1634 N N . GLY A 1 252 ? 20.334 36.257 88.113 1.00 36.77 252 GLY A N 1
ATOM 1635 C CA . GLY A 1 252 ? 20.633 36.488 89.522 1.00 35.81 252 GLY A CA 1
ATOM 1636 C C . GLY A 1 252 ? 20.490 37.988 89.775 1.00 36.52 252 GLY A C 1
ATOM 1637 O O . GLY A 1 252 ? 20.871 38.794 88.917 1.00 34.71 252 GLY A O 1
ATOM 1638 N N . VAL A 1 253 ? 19.949 38.369 90.935 1.00 35.83 253 VAL A N 1
ATOM 1639 C CA . VAL A 1 253 ? 19.746 39.784 91.245 1.00 35.36 253 VAL A CA 1
ATOM 1640 C C . VAL A 1 253 ? 20.382 40.238 92.562 1.00 33.96 253 VAL A C 1
ATOM 1641 O O . VAL A 1 253 ? 20.550 39.425 93.468 1.00 33.64 253 VAL A O 1
ATOM 1645 N N . HIS A 1 254 ? 20.757 41.522 92.639 1.00 32.16 254 HIS A N 1
ATOM 1646 C CA . HIS A 1 254 ? 21.341 42.113 93.850 1.00 29.06 254 HIS A CA 1
ATOM 1647 C C . HIS A 1 254 ? 20.511 43.339 94.269 1.00 29.96 254 HIS A C 1
ATOM 1648 O O . HIS A 1 254 ? 20.194 44.193 93.434 1.00 28.93 254 HIS A O 1
ATOM 1655 N N . LEU A 1 255 ? 20.142 43.413 95.547 1.00 29.37 255 LEU A N 1
ATOM 1656 C CA . LEU A 1 255 ? 19.395 44.567 96.051 1.00 31.42 255 LEU A CA 1
ATOM 1657 C C . LEU A 1 255 ? 20.425 45.464 96.745 1.00 32.33 255 LEU A C 1
ATOM 1658 O O . LEU A 1 255 ? 21.535 45.016 97.053 1.00 31.79 255 LEU A O 1
ATOM 1663 N N . VAL A 1 256 ? 20.074 46.719 97.000 1.00 31.50 256 VAL A N 1
ATOM 1664 C CA . VAL A 1 256 ? 21.005 47.623 97.661 1.00 32.07 256 VAL A CA 1
ATOM 1665 C C . VAL A 1 256 ? 20.282 48.462 98.698 1.00 34.13 256 VAL A C 1
ATOM 1666 O O . VAL A 1 256 ? 19.423 49.272 98.357 1.00 35.91 256 VAL A O 1
ATOM 1670 N N . VAL A 1 257 ? 20.629 48.259 99.964 1.00 35.55 257 VAL A N 1
ATOM 1671 C CA . VAL A 1 257 ? 20.011 49.014 101.051 1.00 36.47 257 VAL A CA 1
ATOM 1672 C C . VAL A 1 257 ? 21.049 49.941 101.655 1.00 35.58 257 VAL A C 1
ATOM 1673 O O . VAL A 1 257 ? 22.252 49.686 101.560 1.00 34.16 257 VAL A O 1
ATOM 1677 N N . ASP A 1 258 ? 20.580 51.022 102.266 1.00 34.75 258 ASP A N 1
ATOM 1678 C CA . ASP A 1 258 ? 21.483 51.986 102.867 1.00 34.70 258 ASP A CA 1
ATOM 1679 C C . ASP A 1 258 ? 22.090 51.373 104.121 1.00 35.09 258 ASP A C 1
ATOM 1680 O O . ASP A 1 258 ? 21.424 50.627 104.834 1.00 33.15 258 ASP A O 1
ATOM 1685 N N . GLN A 1 259 ? 23.365 51.682 104.356 1.00 36.83 259 GLN A N 1
ATOM 1686 C CA . GLN A 1 259 ? 24.125 51.173 105.501 1.00 38.21 259 GLN A CA 1
ATOM 1687 C C . GLN A 1 259 ? 23.441 51.439 106.858 1.00 39.82 259 GLN A C 1
ATOM 1688 O O . GLN A 1 259 ? 23.468 50.591 107.762 1.00 39.05 259 GLN A O 1
ATOM 1694 N N . SER A 1 260 ? 22.830 52.614 106.997 1.00 40.77 260 SER A N 1
ATOM 1695 C CA . SER A 1 260 ? 22.144 52.992 108.235 1.00 41.03 260 SER A CA 1
ATOM 1696 C C . SER A 1 260 ? 21.032 52.008 108.554 1.00 42.35 260 SER A C 1
ATOM 1697 O O . SER A 1 260 ? 20.622 51.859 109.705 1.00 44.73 260 SER A O 1
ATOM 1700 N N . ARG A 1 261 ? 20.547 51.339 107.519 1.00 42.45 261 ARG A N 1
ATOM 1701 C CA . ARG A 1 261 ? 19.469 50.392 107.666 1.00 41.13 261 ARG A CA 1
ATOM 1702 C C . ARG A 1 261 ? 19.935 48.931 107.674 1.00 40.91 261 ARG A C 1
ATOM 1703 O O . ARG A 1 261 ? 19.130 48.022 107.849 1.00 40.75 261 ARG A O 1
ATOM 1711 N N . PHE A 1 262 ? 21.236 48.719 107.493 1.00 40.93 262 PHE A N 1
ATOM 1712 C CA . PHE A 1 262 ? 21.860 47.391 107.492 1.00 40.96 262 PHE A CA 1
ATOM 1713 C C . PHE A 1 262 ? 23.323 47.730 107.795 1.00 41.65 262 PHE A C 1
ATOM 1714 O O . PHE A 1 262 ? 24.179 47.691 106.909 1.00 41.55 262 PHE A O 1
ATOM 1722 N N . PRO A 1 263 ? 23.619 48.092 109.054 1.00 42.42 263 PRO A N 1
ATOM 1723 C CA . PRO A 1 263 ? 24.980 48.457 109.474 1.00 43.11 263 PRO A CA 1
ATOM 1724 C C . PRO A 1 263 ? 26.039 47.350 109.550 1.00 43.72 263 PRO A C 1
ATOM 1725 O O . PRO A 1 263 ? 26.515 47.016 110.638 1.00 45.26 263 PRO A O 1
ATOM 1729 N N . LEU A 1 264 ? 26.421 46.782 108.412 1.00 43.25 264 LEU A N 1
ATOM 1730 C CA . LEU A 1 264 ? 27.441 45.743 108.416 1.00 41.48 264 LEU A CA 1
ATOM 1731 C C . LEU A 1 264 ? 28.844 46.296 108.687 1.00 41.30 264 LEU A C 1
ATOM 1732 O O . LEU A 1 264 ? 29.245 47.318 108.125 1.00 41.80 264 LEU A O 1
ATOM 1737 N N . ARG A 1 265 ? 29.579 45.616 109.562 1.00 40.78 265 ARG A N 1
ATOM 1738 C CA . ARG A 1 265 ? 30.947 46.001 109.907 1.00 39.49 265 ARG A CA 1
ATOM 1739 C C . ARG A 1 265 ? 31.840 45.503 108.752 1.00 38.73 265 ARG A C 1
ATOM 1740 O O . ARG A 1 265 ? 32.672 46.251 108.226 1.00 39.89 265 ARG A O 1
ATOM 1748 N N . GLN A 1 266 ? 31.663 44.245 108.357 1.00 35.92 266 GLN A N 1
ATOM 1749 C CA . GLN A 1 266 ? 32.403 43.689 107.222 1.00 36.78 266 GLN A CA 1
ATOM 1750 C C . GLN A 1 266 ? 31.446 42.782 106.460 1.00 37.28 266 GLN A C 1
ATOM 1751 O O . GLN A 1 266 ? 30.364 42.480 106.947 1.00 37.28 266 GLN A O 1
ATOM 1757 N N . ALA A 1 267 ? 31.834 42.357 105.263 1.00 36.92 267 ALA A N 1
ATOM 1758 C CA . ALA A 1 267 ? 30.992 41.479 104.458 1.00 35.51 267 ALA A CA 1
ATOM 1759 C C . ALA A 1 267 ? 30.769 40.137 105.135 1.00 36.09 267 ALA A C 1
ATOM 1760 O O . ALA A 1 267 ? 31.639 39.652 105.857 1.00 33.95 267 ALA A O 1
ATOM 1762 N N . VAL A 1 268 ? 29.608 39.528 104.892 1.00 38.03 268 VAL A N 1
ATOM 1763 C CA . VAL A 1 268 ? 29.303 38.210 105.476 1.00 39.15 268 VAL A CA 1
ATOM 1764 C C . VAL A 1 268 ? 28.778 37.238 104.413 1.00 38.26 268 VAL A C 1
ATOM 1765 O O . VAL A 1 268 ? 28.015 37.627 103.532 1.00 37.93 268 VAL A O 1
ATOM 1769 N N . TYR A 1 269 ? 29.195 35.978 104.502 1.00 38.19 269 TYR A N 1
ATOM 1770 C CA . TYR A 1 269 ? 28.733 34.949 103.579 1.00 38.79 269 TYR A CA 1
ATOM 1771 C C . TYR A 1 269 ? 27.928 33.942 104.410 1.00 39.31 269 TYR A C 1
ATOM 1772 O O . TYR A 1 269 ? 28.488 33.121 105.142 1.00 39.31 269 TYR A O 1
ATOM 1781 N N . PHE A 1 270 ? 26.602 34.024 104.298 1.00 39.71 270 PHE A N 1
ATOM 1782 C CA . PHE A 1 270 ? 25.713 33.166 105.084 1.00 40.74 270 PHE A CA 1
ATOM 1783 C C . PHE A 1 270 ? 24.796 32.232 104.319 1.00 43.23 270 PHE A C 1
ATOM 1784 O O . PHE A 1 270 ? 24.582 32.390 103.124 1.00 44.36 270 PHE A O 1
ATOM 1792 N N . ASP A 1 271 ? 24.260 31.255 105.045 1.00 47.35 271 ASP A N 1
ATOM 1793 C CA . ASP A 1 271 ? 23.348 30.254 104.500 1.00 50.07 271 ASP A CA 1
ATOM 1794 C C . ASP A 1 271 ? 21.946 30.839 104.362 1.00 52.10 271 ASP A C 1
ATOM 1795 O O . ASP A 1 271 ? 21.758 32.040 104.509 1.00 51.67 271 ASP A O 1
ATOM 1800 N N . THR A 1 272 ? 20.970 29.976 104.090 1.00 55.59 272 THR A N 1
ATOM 1801 C CA . THR A 1 272 ? 19.579 30.392 103.960 1.00 58.81 272 THR A CA 1
ATOM 1802 C C . THR A 1 272 ? 18.768 29.476 104.857 1.00 60.24 272 THR A C 1
ATOM 1803 O O . THR A 1 272 ? 19.227 28.386 105.201 1.00 59.80 272 THR A O 1
ATOM 1807 N N . GLU A 1 273 ? 17.565 29.904 105.223 1.00 62.22 273 GLU A N 1
ATOM 1808 C CA . GLU A 1 273 ? 16.705 29.107 106.087 1.00 65.12 273 GLU A CA 1
ATOM 1809 C C . GLU A 1 273 ? 16.395 27.740 105.479 1.00 66.08 273 GLU A C 1
ATOM 1810 O O . GLU A 1 273 ? 17.021 26.737 105.835 1.00 65.88 273 GLU A O 1
ATOM 1816 N N . SER A 1 274 ? 15.428 27.697 104.567 1.00 67.22 274 SER A N 1
ATOM 1817 C CA . SER A 1 274 ? 15.050 26.443 103.905 1.00 68.07 274 SER A CA 1
ATOM 1818 C C . SER A 1 274 ? 15.934 26.257 102.672 1.00 68.70 274 SER A C 1
ATOM 1819 O O . SER A 1 274 ? 16.895 25.487 102.675 1.00 68.73 274 SER A O 1
ATOM 1822 N N . ASP A 1 275 ? 15.559 26.976 101.624 1.00 68.92 275 ASP A N 1
ATOM 1823 C CA . ASP A 1 275 ? 16.253 27.006 100.346 1.00 69.13 275 ASP A CA 1
ATOM 1824 C C . ASP A 1 275 ? 17.382 26.002 100.062 1.00 67.90 275 ASP A C 1
ATOM 1825 O O . ASP A 1 275 ? 17.189 25.026 99.339 1.00 69.69 275 ASP A O 1
ATOM 1830 N N . GLY A 1 276 ? 18.570 26.253 100.597 1.00 64.93 276 GLY A N 1
ATOM 1831 C CA . GLY A 1 276 ? 19.678 25.354 100.336 1.00 60.70 276 GLY A CA 1
ATOM 1832 C C . GLY A 1 276 ? 20.885 26.073 99.757 1.00 59.15 276 GLY A C 1
ATOM 1833 O O . GLY A 1 276 ? 21.978 25.510 99.698 1.00 57.88 276 GLY A O 1
ATOM 1834 N N . ARG A 1 277 ? 20.691 27.326 99.340 1.00 57.81 277 ARG A N 1
ATOM 1835 C CA . ARG A 1 277 ? 21.762 28.146 98.764 1.00 55.84 277 ARG A CA 1
ATOM 1836 C C . ARG A 1 277 ? 22.414 29.074 99.806 1.00 55.10 277 ARG A C 1
ATOM 1837 O O . ARG A 1 277 ? 22.038 29.067 100.980 1.00 54.03 277 ARG A O 1
ATOM 1853 N N . ILE A 1 279 ? 24.236 33.194 100.597 1.00 51.12 279 ILE A N 1
ATOM 1854 C CA . ILE A 1 279 ? 24.018 34.600 100.241 1.00 49.19 279 ILE A CA 1
ATOM 1855 C C . ILE A 1 279 ? 25.149 35.536 100.681 1.00 48.80 279 ILE A C 1
ATOM 1856 O O . ILE A 1 279 ? 25.703 35.382 101.772 1.00 50.71 279 ILE A O 1
ATOM 1861 N N . PHE A 1 280 ? 25.476 36.509 99.828 1.00 47.15 280 PHE A N 1
ATOM 1862 C CA . PHE A 1 280 ? 26.550 37.482 100.072 1.00 45.13 280 PHE A CA 1
ATOM 1863 C C . PHE A 1 280 ? 26.101 38.887 100.458 1.00 44.41 280 PHE A C 1
ATOM 1864 O O . PHE A 1 280 ? 25.613 39.627 99.610 1.00 46.23 280 PHE A O 1
ATOM 1872 N N . ALA A 1 281 ? 26.279 39.270 101.714 1.00 41.87 281 ALA A N 1
ATOM 1873 C CA . ALA A 1 281 ? 25.921 40.626 102.117 1.00 39.92 281 ALA A CA 1
ATOM 1874 C C . ALA A 1 281 ? 27.244 41.418 102.119 1.00 39.12 281 ALA A C 1
ATOM 1875 O O . ALA A 1 281 ? 28.106 41.188 102.964 1.00 37.83 281 ALA A O 1
ATOM 1877 N N . ILE A 1 282 ? 27.388 42.336 101.158 1.00 39.44 282 ILE A N 1
ATOM 1878 C CA . ILE A 1 282 ? 28.607 43.143 100.962 1.00 40.33 282 ILE A CA 1
ATOM 1879 C C . ILE A 1 282 ? 28.484 44.658 101.262 1.00 40.60 282 ILE A C 1
ATOM 1880 O O . ILE A 1 282 ? 27.593 45.342 100.730 1.00 39.99 282 ILE A O 1
ATOM 1885 N N . PRO A 1 283 ? 29.391 45.205 102.095 1.00 38.98 283 PRO A N 1
ATOM 1886 C CA . PRO A 1 283 ? 29.309 46.632 102.400 1.00 36.11 283 PRO A CA 1
ATOM 1887 C C . PRO A 1 283 ? 30.148 47.400 101.394 1.00 35.69 283 PRO A C 1
ATOM 1888 O O . PRO A 1 283 ? 31.257 46.965 101.043 1.00 36.85 283 PRO A O 1
ATOM 1892 N N . ARG A 1 284 ? 29.620 48.535 100.938 1.00 32.19 284 ARG A N 1
ATOM 1893 C CA . ARG A 1 284 ? 30.330 49.373 99.981 1.00 29.17 284 ARG A CA 1
ATOM 1894 C C . ARG A 1 284 ? 29.782 50.804 99.893 1.00 30.40 284 ARG A C 1
ATOM 1895 O O . ARG A 1 284 ? 28.576 51.023 99.892 1.00 30.43 284 ARG A O 1
ATOM 1903 N N . GLU A 1 285 ? 30.681 51.784 99.843 1.00 31.72 285 GLU A N 1
ATOM 1904 C CA . GLU A 1 285 ? 30.288 53.182 99.715 1.00 32.05 285 GLU A CA 1
ATOM 1905 C C . GLU A 1 285 ? 29.057 53.605 100.532 1.00 32.90 285 GLU A C 1
ATOM 1906 O O . GLU A 1 285 ? 28.173 54.284 100.011 1.00 33.18 285 GLU A O 1
ATOM 1912 N N . GLY A 1 286 ? 29.013 53.214 101.808 1.00 32.98 286 GLY A N 1
ATOM 1913 C CA . GLY A 1 286 ? 27.899 53.579 102.674 1.00 31.94 286 GLY A CA 1
ATOM 1914 C C . GLY A 1 286 ? 26.633 52.782 102.399 1.00 33.69 286 GLY A C 1
ATOM 1915 O O . GLY A 1 286 ? 25.528 53.156 102.802 1.00 32.83 286 GLY A O 1
ATOM 1916 N N . LYS A 1 287 ? 26.790 51.660 101.711 1.00 34.67 287 LYS A N 1
ATOM 1917 C CA . LYS A 1 287 ? 25.655 50.822 101.379 1.00 32.72 287 LYS A CA 1
ATOM 1918 C C . LYS A 1 287 ? 26.013 49.347 101.566 1.00 33.57 287 LYS A C 1
ATOM 1919 O O . LYS A 1 287 ? 27.184 48.976 101.723 1.00 29.44 287 LYS A O 1
ATOM 1925 N N . THR A 1 288 ? 24.983 48.509 101.528 1.00 35.64 288 THR A N 1
ATOM 1926 C CA . THR A 1 288 ? 25.148 47.075 101.665 1.00 35.95 288 THR A CA 1
ATOM 1927 C C . THR A 1 288 ? 24.318 46.400 100.599 1.00 35.99 288 THR A C 1
ATOM 1928 O O . THR A 1 288 ? 23.102 46.329 100.733 1.00 37.61 288 THR A O 1
ATOM 1932 N N . TYR A 1 289 ? 24.949 45.925 99.530 1.00 36.44 289 TYR A N 1
ATOM 1933 C CA . TYR A 1 289 ? 24.184 45.223 98.509 1.00 36.74 289 TYR A CA 1
ATOM 1934 C C . TYR A 1 289 ? 24.152 43.751 98.955 1.00 38.16 289 TYR A C 1
ATOM 1935 O O . TYR A 1 289 ? 25.184 43.151 99.290 1.00 37.03 289 TYR A O 1
ATOM 1944 N N . ILE A 1 290 ? 22.949 43.189 98.988 1.00 39.86 290 ILE A N 1
ATOM 1945 C CA . ILE A 1 290 ? 22.759 41.828 99.440 1.00 39.62 290 ILE A CA 1
ATOM 1946 C C . ILE A 1 290 ? 22.710 40.756 98.353 1.00 41.03 290 ILE A C 1
ATOM 1947 O O . ILE A 1 290 ? 22.166 40.973 97.264 1.00 38.54 290 ILE A O 1
ATOM 1952 N N . GLY A 1 291 ? 23.298 39.605 98.707 1.00 43.17 291 GLY A N 1
ATOM 1953 C CA . GLY A 1 291 ? 23.411 38.398 97.891 1.00 40.91 291 GLY A CA 1
ATOM 1954 C C . GLY A 1 291 ? 22.639 38.233 96.608 1.00 40.57 291 GLY A C 1
ATOM 1955 O O . GLY A 1 291 ? 21.966 39.156 96.155 1.00 41.83 291 GLY A O 1
ATOM 1956 N N . THR A 1 292 ? 22.730 37.030 96.032 1.00 39.97 292 THR A N 1
ATOM 1957 C CA . THR A 1 292 ? 22.086 36.712 94.743 1.00 38.92 292 THR A CA 1
ATOM 1958 C C . THR A 1 292 ? 21.033 35.583 94.653 1.00 40.65 292 THR A C 1
ATOM 1959 O O . THR A 1 292 ? 21.036 34.630 95.446 1.00 42.62 292 THR A O 1
ATOM 1963 N N . THR A 1 293 ? 20.156 35.710 93.648 1.00 40.93 293 THR A N 1
ATOM 1964 C CA . THR A 1 293 ? 19.089 34.737 93.361 1.00 41.39 293 THR A CA 1
ATOM 1965 C C . THR A 1 293 ? 19.523 33.876 92.166 1.00 41.22 293 THR A C 1
ATOM 1966 O O . THR A 1 293 ? 20.531 34.172 91.520 1.00 39.51 293 THR A O 1
ATOM 1970 N N . ASP A 1 294 ? 18.767 32.818 91.871 1.00 41.14 294 ASP A N 1
ATOM 1971 C CA . ASP A 1 294 ? 19.091 31.962 90.725 1.00 42.42 294 ASP A CA 1
ATOM 1972 C C . ASP A 1 294 ? 17.841 31.407 90.029 1.00 42.58 294 ASP A C 1
ATOM 1973 O O . ASP A 1 294 ? 17.198 30.463 90.506 1.00 44.43 294 ASP A O 1
ATOM 1978 N N . THR A 1 295 ? 17.494 32.003 88.899 1.00 39.61 295 THR A N 1
ATOM 1979 C CA . THR A 1 295 ? 16.326 31.558 88.171 1.00 38.86 295 THR A CA 1
ATOM 1980 C C . THR A 1 295 ? 16.618 31.340 86.689 1.00 40.80 295 THR A C 1
ATOM 1981 O O . THR A 1 295 ? 17.497 31.994 86.118 1.00 39.36 295 THR A O 1
ATOM 1985 N N . PHE A 1 296 ? 15.898 30.412 86.058 1.00 42.19 296 PHE A N 1
ATOM 1986 C CA . PHE A 1 296 ? 16.110 30.154 84.638 1.00 41.73 296 PHE A CA 1
ATOM 1987 C C . PHE A 1 296 ? 15.737 31.439 83.886 1.00 41.74 296 PHE A C 1
ATOM 1988 O O . PHE A 1 296 ? 14.944 32.248 84.385 1.00 39.39 296 PHE A O 1
ATOM 1996 N N . TYR A 1 297 ? 16.331 31.627 82.706 1.00 42.06 297 TYR A N 1
ATOM 1997 C CA . TYR A 1 297 ? 16.086 32.816 81.908 1.00 43.59 297 TYR A CA 1
ATOM 1998 C C . TYR A 1 297 ? 16.204 32.566 80.403 1.00 46.21 297 TYR A C 1
ATOM 1999 O O . TYR A 1 297 ? 17.225 32.081 79.917 1.00 47.60 297 TYR A O 1
ATOM 2008 N N . ASP A 1 298 ? 15.142 32.897 79.671 1.00 49.99 298 ASP A N 1
ATOM 2009 C CA . ASP A 1 298 ? 15.115 32.724 78.218 1.00 53.49 298 ASP A CA 1
ATOM 2010 C C . ASP A 1 298 ? 14.310 33.824 77.558 1.00 54.77 298 ASP A C 1
ATOM 2011 O O . ASP A 1 298 ? 13.624 33.586 76.568 1.00 56.11 298 ASP A O 1
ATOM 2016 N N . LYS A 1 299 ? 14.399 35.029 78.117 1.00 55.71 299 LYS A N 1
ATOM 2017 C CA . LYS A 1 299 ? 13.705 36.196 77.575 1.00 56.14 299 LYS A CA 1
ATOM 2018 C C . LYS A 1 299 ? 14.695 37.061 76.777 1.00 55.53 299 LYS A C 1
ATOM 2019 O O . LYS A 1 299 ? 15.482 36.534 75.991 1.00 55.04 299 LYS A O 1
ATOM 2025 N N . ASP A 1 300 ? 14.664 38.377 76.958 1.00 56.15 300 ASP A N 1
ATOM 2026 C CA . ASP A 1 300 ? 15.594 39.240 76.236 1.00 56.66 300 ASP A CA 1
ATOM 2027 C C . ASP A 1 300 ? 16.895 39.329 77.011 1.00 56.03 300 ASP A C 1
ATOM 2028 O O . ASP A 1 300 ? 16.906 39.792 78.148 1.00 55.64 300 ASP A O 1
ATOM 2033 N N . ILE A 1 301 ? 17.983 38.898 76.378 1.00 55.82 301 ILE A N 1
ATOM 2034 C CA . ILE A 1 301 ? 19.315 38.890 76.986 1.00 55.85 301 ILE A CA 1
ATOM 2035 C C . ILE A 1 301 ? 19.846 40.265 77.438 1.00 57.01 301 ILE A C 1
ATOM 2036 O O . ILE A 1 301 ? 20.714 40.351 78.321 1.00 57.19 301 ILE A O 1
ATOM 2041 N N . ALA A 1 302 ? 19.328 41.338 76.844 1.00 57.46 302 ALA A N 1
ATOM 2042 C CA . ALA A 1 302 ? 19.778 42.691 77.184 1.00 56.80 302 ALA A CA 1
ATOM 2043 C C . ALA A 1 302 ? 18.896 43.441 78.183 1.00 56.62 302 ALA A C 1
ATOM 2044 O O . ALA A 1 302 ? 19.218 44.563 78.567 1.00 55.84 302 ALA A O 1
ATOM 2046 N N . SER A 1 303 ? 17.802 42.836 78.634 1.00 57.06 303 SER A N 1
ATOM 2047 C CA . SER A 1 303 ? 16.931 43.545 79.564 1.00 57.63 303 SER A CA 1
ATOM 2048 C C . SER A 1 303 ? 16.429 42.784 80.793 1.00 57.56 303 SER A C 1
ATOM 2049 O O . SER A 1 303 ? 15.252 42.857 81.127 1.00 57.91 303 SER A O 1
ATOM 2052 N N . PRO A 1 304 ? 17.308 42.041 81.480 1.00 57.24 304 PRO A N 1
ATOM 2053 C CA . PRO A 1 304 ? 16.813 41.329 82.658 1.00 56.31 304 PRO A CA 1
ATOM 2054 C C . PRO A 1 304 ? 16.803 42.265 83.868 1.00 56.62 304 PRO A C 1
ATOM 2055 O O . PRO A 1 304 ? 17.683 43.128 83.993 1.00 56.27 304 PRO A O 1
ATOM 2059 N N . ARG A 1 305 ? 15.810 42.111 84.743 1.00 55.05 305 ARG A N 1
ATOM 2060 C CA . ARG A 1 305 ? 15.758 42.952 85.927 1.00 54.83 305 ARG A CA 1
ATOM 2061 C C . ARG A 1 305 ? 15.089 42.321 87.131 1.00 55.25 305 ARG A C 1
ATOM 2062 O O . ARG A 1 305 ? 14.525 41.228 87.044 1.00 55.01 305 ARG A O 1
ATOM 2078 N N . THR A 1 307 ? 12.539 41.315 89.939 1.00 53.02 307 THR A N 1
ATOM 2079 C CA . THR A 1 307 ? 11.100 41.104 90.013 1.00 51.19 307 THR A CA 1
ATOM 2080 C C . THR A 1 307 ? 10.699 41.118 91.478 1.00 50.33 307 THR A C 1
ATOM 2081 O O . THR A 1 307 ? 11.545 41.252 92.350 1.00 50.34 307 THR A O 1
ATOM 2085 N N . VAL A 1 308 ? 9.410 40.980 91.757 1.00 48.91 308 VAL A N 1
ATOM 2086 C CA . VAL A 1 308 ? 8.956 40.978 93.140 1.00 47.36 308 VAL A CA 1
ATOM 2087 C C . VAL A 1 308 ? 9.451 39.712 93.844 1.00 46.38 308 VAL A C 1
ATOM 2088 O O . VAL A 1 308 ? 9.736 39.721 95.045 1.00 46.38 308 VAL A O 1
ATOM 2092 N N . GLU A 1 309 ? 9.572 38.624 93.104 1.00 44.77 309 GLU A N 1
ATOM 2093 C CA . GLU A 1 309 ? 10.051 37.407 93.726 1.00 45.02 309 GLU A CA 1
ATOM 2094 C C . GLU A 1 309 ? 11.490 37.614 94.147 1.00 43.95 309 GLU A C 1
ATOM 2095 O O . GLU A 1 309 ? 11.858 37.309 95.282 1.00 43.52 309 GLU A O 1
ATOM 2101 N N . ASP A 1 310 ? 12.300 38.141 93.225 1.00 41.85 310 ASP A N 1
ATOM 2102 C CA . ASP A 1 310 ? 13.718 38.370 93.477 1.00 39.58 310 ASP A CA 1
ATOM 2103 C C . ASP A 1 310 ? 13.895 39.163 94.755 1.00 38.56 310 ASP A C 1
ATOM 2104 O O . ASP A 1 310 ? 14.591 38.734 95.673 1.00 37.64 310 ASP A O 1
ATOM 2109 N N . ARG A 1 311 ? 13.236 40.316 94.809 1.00 38.34 311 ARG A N 1
ATOM 2110 C CA . ARG A 1 311 ? 13.292 41.211 95.960 1.00 38.94 311 ARG A CA 1
ATOM 2111 C C . ARG A 1 311 ? 12.821 40.545 97.246 1.00 39.82 311 ARG A C 1
ATOM 2112 O O . ARG A 1 311 ? 13.499 40.625 98.275 1.00 38.65 311 ARG A O 1
ATOM 2120 N N . ASP A 1 312 ? 11.654 39.906 97.191 1.00 41.19 312 ASP A N 1
ATOM 2121 C CA . ASP A 1 312 ? 11.108 39.246 98.375 1.00 42.52 312 ASP A CA 1
ATOM 2122 C C . ASP A 1 312 ? 11.971 38.086 98.853 1.00 41.12 312 ASP A C 1
ATOM 2123 O O . ASP A 1 312 ? 11.890 37.688 100.015 1.00 42.58 312 ASP A O 1
ATOM 2128 N N . TYR A 1 313 ? 12.799 37.553 97.958 1.00 39.30 313 TYR A N 1
ATOM 2129 C CA . TYR A 1 313 ? 13.681 36.434 98.285 1.00 36.29 313 TYR A CA 1
ATOM 2130 C C . TYR A 1 313 ? 14.954 36.925 98.973 1.00 36.64 313 TYR A C 1
ATOM 2131 O O . TYR A 1 313 ? 15.413 36.316 99.953 1.00 36.37 313 TYR A O 1
ATOM 2140 N N . ILE A 1 314 ? 15.537 38.007 98.455 1.00 36.28 314 ILE A N 1
ATOM 2141 C CA . ILE A 1 314 ? 16.745 38.565 99.055 1.00 37.14 314 ILE A CA 1
ATOM 2142 C C . ILE A 1 314 ? 16.411 39.140 100.441 1.00 37.62 314 ILE A C 1
ATOM 2143 O O . ILE A 1 314 ? 17.075 38.824 101.418 1.00 38.89 314 ILE A O 1
ATOM 2148 N N . LEU A 1 315 ? 15.377 39.968 100.538 1.00 38.58 315 LEU A N 1
ATOM 2149 C CA . LEU A 1 315 ? 15.018 40.547 101.834 1.00 39.13 315 LEU A CA 1
ATOM 2150 C C . LEU A 1 315 ? 14.656 39.483 102.870 1.00 39.15 315 LEU A C 1
ATOM 2151 O O . LEU A 1 315 ? 15.026 39.599 104.034 1.00 38.37 315 LEU A O 1
ATOM 2156 N N . ALA A 1 316 ? 13.946 38.442 102.443 1.00 39.30 316 ALA A N 1
ATOM 2157 C CA . ALA A 1 316 ? 13.560 37.367 103.349 1.00 38.53 316 ALA A CA 1
ATOM 2158 C C . ALA A 1 316 ? 14.776 36.791 104.059 1.00 39.13 316 ALA A C 1
ATOM 2159 O O . ALA A 1 316 ? 14.896 36.876 105.284 1.00 40.29 316 ALA A O 1
ATOM 2161 N N . ALA A 1 317 ? 15.681 36.202 103.287 1.00 39.50 317 ALA A N 1
ATOM 2162 C CA . ALA A 1 317 ? 16.892 35.597 103.842 1.00 40.64 317 ALA A CA 1
ATOM 2163 C C . ALA A 1 317 ? 17.671 36.602 104.694 1.00 42.07 317 ALA A C 1
ATOM 2164 O O . ALA A 1 317 ? 18.096 36.299 105.809 1.00 42.28 317 ALA A O 1
ATOM 2166 N N . ALA A 1 318 ? 17.856 37.796 104.153 1.00 41.32 318 ALA A N 1
ATOM 2167 C CA . ALA A 1 318 ? 18.565 38.834 104.865 1.00 42.11 318 ALA A CA 1
ATOM 2168 C C . ALA A 1 318 ? 17.993 39.029 106.271 1.00 43.11 318 ALA A C 1
ATOM 2169 O O . ALA A 1 318 ? 18.731 39.262 107.235 1.00 43.96 318 ALA A O 1
ATOM 2171 N N . ASN A 1 319 ? 16.673 38.953 106.389 1.00 42.47 319 ASN A N 1
ATOM 2172 C CA . ASN A 1 319 ? 16.026 39.110 107.682 1.00 41.34 319 ASN A CA 1
ATOM 2173 C C . ASN A 1 319 ? 16.189 37.851 108.523 1.00 42.49 319 ASN A C 1
ATOM 2174 O O . ASN A 1 319 ? 16.229 37.913 109.757 1.00 42.70 319 ASN A O 1
ATOM 2179 N N . TYR A 1 320 ? 16.295 36.705 107.857 1.00 43.21 320 TYR A N 1
ATOM 2180 C CA . TYR A 1 320 ? 16.497 35.458 108.574 1.00 45.30 320 TYR A CA 1
ATOM 2181 C C . TYR A 1 320 ? 17.839 35.540 109.307 1.00 45.64 320 TYR A C 1
ATOM 2182 O O . TYR A 1 320 ? 17.920 35.224 110.492 1.00 46.95 320 TYR A O 1
ATOM 2199 N N . PHE A 1 322 ? 19.688 38.401 109.848 1.00 43.54 322 PHE A N 1
ATOM 2200 C CA . PHE A 1 322 ? 19.729 39.566 110.714 1.00 41.64 322 PHE A CA 1
ATOM 2201 C C . PHE A 1 322 ? 18.300 39.905 111.131 1.00 42.16 322 PHE A C 1
ATOM 2202 O O . PHE A 1 322 ? 17.651 40.769 110.537 1.00 41.77 322 PHE A O 1
ATOM 2210 N N . PRO A 1 323 ? 17.794 39.199 112.163 1.00 43.05 323 PRO A N 1
ATOM 2211 C CA . PRO A 1 323 ? 16.442 39.382 112.700 1.00 44.03 323 PRO A CA 1
ATOM 2212 C C . PRO A 1 323 ? 16.175 40.767 113.288 1.00 45.57 323 PRO A C 1
ATOM 2213 O O . PRO A 1 323 ? 15.020 41.175 113.402 1.00 46.78 323 PRO A O 1
ATOM 2217 N N . SER A 1 324 ? 17.237 41.473 113.675 1.00 45.79 324 SER A N 1
ATOM 2218 C CA . SER A 1 324 ? 17.105 42.802 114.262 1.00 45.63 324 SER A CA 1
ATOM 2219 C C . SER A 1 324 ? 16.544 43.787 113.256 1.00 46.09 324 SER A C 1
ATOM 2220 O O . SER A 1 324 ? 15.745 44.652 113.601 1.00 47.06 324 SER A O 1
ATOM 2223 N N . LEU A 1 325 ? 16.970 43.674 112.009 1.00 46.69 325 LEU A N 1
ATOM 2224 C CA . LEU A 1 325 ? 16.472 44.563 110.970 1.00 48.48 325 LEU A CA 1
ATOM 2225 C C . LEU A 1 325 ? 15.057 44.128 110.567 1.00 50.02 325 LEU A C 1
ATOM 2226 O O . LEU A 1 325 ? 14.720 42.933 110.596 1.00 51.78 325 LEU A O 1
ATOM 2231 N N . ARG A 1 326 ? 14.231 45.097 110.190 1.00 48.86 326 ARG A N 1
ATOM 2232 C CA . ARG A 1 326 ? 12.870 44.812 109.742 1.00 48.41 326 ARG A CA 1
ATOM 2233 C C . ARG A 1 326 ? 12.821 45.223 108.288 1.00 46.86 326 ARG A C 1
ATOM 2234 O O . ARG A 1 326 ? 11.985 46.025 107.875 1.00 46.13 326 ARG A O 1
ATOM 2242 N N . LEU A 1 327 ? 13.759 44.676 107.528 1.00 45.31 327 LEU A N 1
ATOM 2243 C CA . LEU A 1 327 ? 13.907 44.949 106.109 1.00 44.14 327 LEU A CA 1
ATOM 2244 C C . LEU A 1 327 ? 12.639 44.764 105.282 1.00 43.64 327 LEU A C 1
ATOM 2245 O O . LEU A 1 327 ? 12.191 43.653 105.065 1.00 44.39 327 LEU A O 1
ATOM 2250 N N . THR A 1 328 ? 12.080 45.866 104.806 1.00 43.50 328 THR A N 1
ATOM 2251 C CA . THR A 1 328 ? 10.880 45.809 103.988 1.00 43.95 328 THR A CA 1
ATOM 2252 C C . THR A 1 328 ? 11.231 46.294 102.583 1.00 46.06 328 THR A C 1
ATOM 2253 O O . THR A 1 328 ? 12.371 46.688 102.320 1.00 46.42 328 THR A O 1
ATOM 2257 N N . ALA A 1 329 ? 10.249 46.288 101.687 1.00 47.36 329 ALA A N 1
ATOM 2258 C CA . ALA A 1 329 ? 10.469 46.715 100.302 1.00 49.09 329 ALA A CA 1
ATOM 2259 C C . ALA A 1 329 ? 10.871 48.185 100.159 1.00 49.36 329 ALA A C 1
ATOM 2260 O O . ALA A 1 329 ? 11.343 48.609 99.102 1.00 48.85 329 ALA A O 1
ATOM 2262 N N . ASP A 1 330 ? 10.702 48.955 101.227 1.00 50.35 330 ASP A N 1
ATOM 2263 C CA . ASP A 1 330 ? 11.030 50.375 101.180 1.00 50.94 330 ASP A CA 1
ATOM 2264 C C . ASP A 1 330 ? 12.472 50.685 101.568 1.00 48.60 330 ASP A C 1
ATOM 2265 O O . ASP A 1 330 ? 12.909 51.830 101.486 1.00 48.84 330 ASP A O 1
ATOM 2270 N N . ASP A 1 331 ? 13.207 49.667 101.990 1.00 46.96 331 ASP A N 1
ATOM 2271 C CA . ASP A 1 331 ? 14.598 49.855 102.371 1.00 45.12 331 ASP A CA 1
ATOM 2272 C C . ASP A 1 331 ? 15.529 49.761 101.175 1.00 43.42 331 ASP A C 1
ATOM 2273 O O . ASP A 1 331 ? 16.586 50.389 101.160 1.00 44.72 331 ASP A O 1
ATOM 2278 N N . VAL A 1 332 ? 15.133 48.975 100.181 1.00 40.96 332 VAL A N 1
ATOM 2279 C CA . VAL A 1 332 ? 15.910 48.802 98.965 1.00 38.63 332 VAL A CA 1
ATOM 2280 C C . VAL A 1 332 ? 15.900 50.115 98.193 1.00 35.01 332 VAL A C 1
ATOM 2281 O O . VAL A 1 332 ? 14.842 50.626 97.850 1.00 33.64 332 VAL A O 1
ATOM 2285 N N . GLU A 1 333 ? 17.068 50.673 97.913 1.00 33.61 333 GLU A N 1
ATOM 2286 C CA . GLU A 1 333 ? 17.087 51.916 97.159 1.00 34.61 333 GLU A CA 1
ATOM 2287 C C . GLU A 1 333 ? 17.617 51.756 95.744 1.00 34.82 333 GLU A C 1
ATOM 2288 O O . GLU A 1 333 ? 17.638 52.717 94.968 1.00 35.32 333 GLU A O 1
ATOM 2294 N N . SER A 1 334 ? 18.021 50.537 95.395 1.00 33.11 334 SER A N 1
ATOM 2295 C CA . SER A 1 334 ? 18.531 50.266 94.064 1.00 30.37 334 SER A CA 1
ATOM 2296 C C . SER A 1 334 ? 18.673 48.755 93.894 1.00 31.80 334 SER A C 1
ATOM 2297 O O . SER A 1 334 ? 18.489 47.999 94.849 1.00 32.37 334 SER A O 1
ATOM 2300 N N . SER A 1 335 ? 18.994 48.310 92.682 1.00 32.47 335 SER A N 1
ATOM 2301 C CA . SER A 1 335 ? 19.136 46.890 92.442 1.00 32.63 335 SER A CA 1
ATOM 2302 C C . SER A 1 335 ? 19.537 46.602 91.011 1.00 32.98 335 SER A C 1
ATOM 2303 O O . SER A 1 335 ? 19.385 47.445 90.118 1.00 33.43 335 SER A O 1
ATOM 2306 N N . TRP A 1 336 ? 20.048 45.397 90.780 1.00 32.55 336 TRP A N 1
ATOM 2307 C CA . TRP A 1 336 ? 20.439 45.030 89.433 1.00 31.13 336 TRP A CA 1
ATOM 2308 C C . TRP A 1 336 ? 20.330 43.531 89.134 1.00 29.80 336 TRP A C 1
ATOM 2309 O O . TRP A 1 336 ? 20.337 42.679 90.034 1.00 24.29 336 TRP A O 1
ATOM 2320 N N . ALA A 1 337 ? 20.176 43.239 87.848 1.00 30.47 337 ALA A N 1
ATOM 2321 C CA . ALA A 1 337 ? 20.039 41.881 87.371 1.00 33.08 337 ALA A CA 1
ATOM 2322 C C . ALA A 1 337 ? 21.187 41.575 86.432 1.00 35.14 337 ALA A C 1
ATOM 2323 O O . ALA A 1 337 ? 21.719 42.475 85.780 1.00 35.87 337 ALA A O 1
ATOM 2325 N N . GLY A 1 338 ? 21.571 40.303 86.366 1.00 36.10 338 GLY A N 1
ATOM 2326 C CA . GLY A 1 338 ? 22.651 39.895 85.490 1.00 37.05 338 GLY A CA 1
ATOM 2327 C C . GLY A 1 338 ? 22.357 38.531 84.906 1.00 38.50 338 GLY A C 1
ATOM 2328 O O . GLY A 1 338 ? 21.586 37.759 85.487 1.00 38.10 338 GLY A O 1
ATOM 2329 N N . LEU A 1 339 ? 22.973 38.224 83.766 1.00 39.60 339 LEU A N 1
ATOM 2330 C CA . LEU A 1 339 ? 22.757 36.947 83.099 1.00 40.13 339 LEU A CA 1
ATOM 2331 C C . LEU A 1 339 ? 24.008 36.062 83.090 1.00 40.62 339 LEU A C 1
ATOM 2332 O O . LEU A 1 339 ? 25.052 36.453 82.577 1.00 40.44 339 LEU A O 1
ATOM 2337 N N . ARG A 1 340 ? 23.889 34.869 83.673 1.00 41.68 340 ARG A N 1
ATOM 2338 C CA . ARG A 1 340 ? 24.999 33.916 83.762 1.00 44.05 340 ARG A CA 1
ATOM 2339 C C . ARG A 1 340 ? 24.763 32.735 82.820 1.00 44.13 340 ARG A C 1
ATOM 2340 O O . ARG A 1 340 ? 23.797 32.002 82.978 1.00 43.78 340 ARG A O 1
ATOM 2348 N N . PRO A 1 341 ? 25.648 32.552 81.817 1.00 44.98 341 PRO A N 1
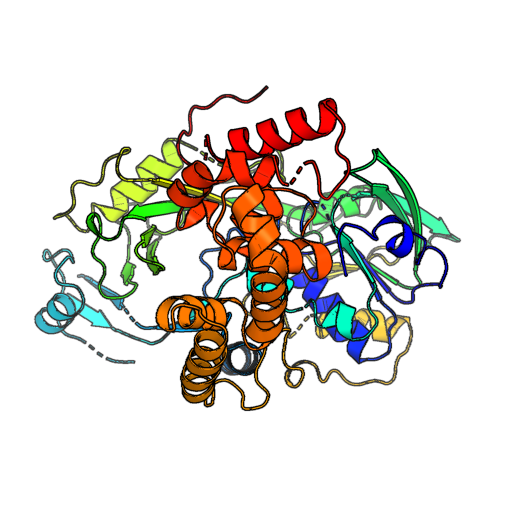ATOM 2349 C CA . PRO A 1 341 ? 25.505 31.455 80.859 1.00 46.03 341 PRO A CA 1
ATOM 2350 C C . PRO A 1 341 ? 26.069 30.128 81.317 1.00 46.62 341 PRO A C 1
ATOM 2351 O O . PRO A 1 341 ? 27.100 30.085 81.991 1.00 46.84 341 PRO A O 1
ATOM 2355 N N . LEU A 1 342 ? 25.383 29.049 80.944 1.00 48.23 342 LEU A N 1
ATOM 2356 C CA . LEU A 1 342 ? 25.788 27.686 81.276 1.00 50.43 342 LEU A CA 1
ATOM 2357 C C . LEU A 1 342 ? 25.694 26.779 80.054 1.00 52.57 342 LEU A C 1
ATOM 2358 O O . LEU A 1 342 ? 24.678 26.773 79.360 1.00 52.96 342 LEU A O 1
ATOM 2363 N N . ILE A 1 343 ? 26.754 26.010 79.804 1.00 55.31 343 ILE A N 1
ATOM 2364 C CA . ILE A 1 343 ? 26.819 25.086 78.662 1.00 57.86 343 ILE A CA 1
ATOM 2365 C C . ILE A 1 343 ? 25.909 23.858 78.801 1.00 59.97 343 ILE A C 1
ATOM 2366 O O . ILE A 1 343 ? 25.943 23.158 79.813 1.00 59.89 343 ILE A O 1
ATOM 2371 N N . HIS A 1 344 ? 25.115 23.585 77.769 1.00 62.96 344 HIS A N 1
ATOM 2372 C CA . HIS A 1 344 ? 24.186 22.464 77.769 1.00 66.69 344 HIS A CA 1
ATOM 2373 C C . HIS A 1 344 ? 24.527 21.479 76.647 1.00 67.96 344 HIS A C 1
ATOM 2374 O O . HIS A 1 344 ? 24.582 21.861 75.473 1.00 68.72 344 HIS A O 1
ATOM 2381 N N . GLU A 1 345 ? 24.763 20.222 77.025 1.00 68.97 345 GLU A N 1
ATOM 2382 C CA . GLU A 1 345 ? 25.106 19.146 76.089 1.00 69.07 345 GLU A CA 1
ATOM 2383 C C . GLU A 1 345 ? 26.316 19.462 75.218 1.00 68.49 345 GLU A C 1
ATOM 2384 O O . GLU A 1 345 ? 26.315 19.176 74.014 1.00 67.71 345 GLU A O 1
ATOM 2390 N N . ASP A 1 357 ? 34.034 26.360 80.900 1.00 73.49 357 ASP A N 1
ATOM 2391 C CA . ASP A 1 357 ? 34.767 27.489 80.339 1.00 73.00 357 ASP A CA 1
ATOM 2392 C C . ASP A 1 357 ? 35.412 27.139 79.004 1.00 71.75 357 ASP A C 1
ATOM 2393 O O . ASP A 1 357 ? 36.557 27.500 78.753 1.00 71.96 357 ASP A O 1
ATOM 2398 N N . GLU A 1 358 ? 34.665 26.448 78.150 1.00 70.40 358 GLU A N 1
ATOM 2399 C CA . GLU A 1 358 ? 35.160 26.046 76.840 1.00 70.04 358 GLU A CA 1
ATOM 2400 C C . GLU A 1 358 ? 35.330 27.205 75.852 1.00 68.65 358 GLU A C 1
ATOM 2401 O O . GLU A 1 358 ? 35.031 28.360 76.156 1.00 68.46 358 GLU A O 1
ATOM 2407 N N . ILE A 1 359 ? 35.833 26.870 74.668 1.00 66.15 359 ILE A N 1
ATOM 2408 C CA . ILE A 1 359 ? 36.027 27.823 73.581 1.00 63.46 359 ILE A CA 1
ATOM 2409 C C . ILE A 1 359 ? 35.489 27.134 72.324 1.00 61.55 359 ILE A C 1
ATOM 2410 O O . ILE A 1 359 ? 35.787 25.969 72.086 1.00 61.79 359 ILE A O 1
ATOM 2415 N N . PHE A 1 360 ? 34.694 27.832 71.520 1.00 59.45 360 PHE A N 1
ATOM 2416 C CA . PHE A 1 360 ? 34.134 27.219 70.315 1.00 58.22 360 PHE A CA 1
ATOM 2417 C C . PHE A 1 360 ? 34.794 27.621 68.989 1.00 56.56 360 PHE A C 1
ATOM 2418 O O . PHE A 1 360 ? 35.143 28.783 68.788 1.00 57.09 360 PHE A O 1
ATOM 2426 N N . PHE A 1 361 ? 34.949 26.651 68.091 1.00 53.14 361 PHE A N 1
ATOM 2427 C CA . PHE A 1 361 ? 35.542 26.884 66.777 1.00 51.82 361 PHE A CA 1
ATOM 2428 C C . PHE A 1 361 ? 34.522 26.467 65.720 1.00 51.52 361 PHE A C 1
ATOM 2429 O O . PHE A 1 361 ? 33.917 25.402 65.829 1.00 51.47 361 PHE A O 1
ATOM 2437 N N . SER A 1 362 ? 34.313 27.301 64.706 1.00 51.19 362 SER A N 1
ATOM 2438 C CA . SER A 1 362 ? 33.340 26.974 63.665 1.00 50.38 362 SER A CA 1
ATOM 2439 C C . SER A 1 362 ? 34.065 26.562 62.396 1.00 52.24 362 SER A C 1
ATOM 2440 O O . SER A 1 362 ? 35.301 26.591 62.338 1.00 52.76 362 SER A O 1
ATOM 2443 N N . ASP A 1 363 ? 33.294 26.180 61.382 1.00 52.77 363 ASP A N 1
ATOM 2444 C CA . ASP A 1 363 ? 33.858 25.772 60.106 1.00 52.24 363 ASP A CA 1
ATOM 2445 C C . ASP A 1 363 ? 34.255 27.029 59.354 1.00 50.86 363 ASP A C 1
ATOM 2446 O O . ASP A 1 363 ? 34.933 26.955 58.332 1.00 51.88 363 ASP A O 1
ATOM 2451 N N . SER A 1 364 ? 33.833 28.185 59.861 1.00 48.32 364 SER A N 1
ATOM 2452 C CA . SER A 1 364 ? 34.178 29.447 59.227 1.00 47.70 364 SER A CA 1
ATOM 2453 C C . SER A 1 364 ? 35.375 30.008 59.959 1.00 46.12 364 SER A C 1
ATOM 2454 O O . SER A 1 364 ? 36.026 30.945 59.499 1.00 45.02 364 SER A O 1
ATOM 2457 N N . GLY A 1 365 ? 35.661 29.420 61.114 1.00 45.40 365 GLY A N 1
ATOM 2458 C CA . GLY A 1 365 ? 36.810 29.855 61.888 1.00 46.41 365 GLY A CA 1
ATOM 2459 C C . GLY A 1 365 ? 36.510 30.841 63.002 1.00 47.09 365 GLY A C 1
ATOM 2460 O O . GLY A 1 365 ? 37.431 31.400 63.603 1.00 46.84 365 GLY A O 1
ATOM 2461 N N . LEU A 1 366 ? 35.228 31.057 63.282 1.00 46.71 366 LEU A N 1
ATOM 2462 C CA . LEU A 1 366 ? 34.848 31.972 64.344 1.00 45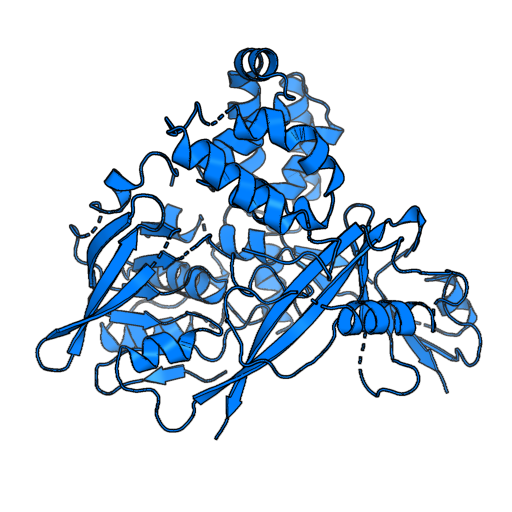.24 366 LEU A CA 1
ATOM 2463 C C . LEU A 1 366 ? 35.222 31.345 65.676 1.00 44.05 366 LEU A C 1
ATOM 2464 O O . LEU A 1 366 ? 35.011 30.142 65.875 1.00 42.94 366 LEU A O 1
ATOM 2469 N N . ILE A 1 367 ? 35.803 32.142 66.571 1.00 41.52 367 ILE A N 1
ATOM 2470 C CA . ILE A 1 367 ? 36.167 31.657 67.895 1.00 40.30 367 ILE A CA 1
ATOM 2471 C C . ILE A 1 367 ? 35.194 32.292 68.893 1.00 41.83 367 ILE A C 1
ATOM 2472 O O . ILE A 1 367 ? 35.096 33.511 68.992 1.00 41.92 367 ILE A O 1
ATOM 2477 N N . SER A 1 368 ? 34.459 31.452 69.613 1.00 43.07 368 SER A N 1
ATOM 2478 C CA . SER A 1 368 ? 33.518 31.932 70.617 1.00 44.10 368 SER A CA 1
ATOM 2479 C C . SER A 1 368 ? 34.051 31.593 72.006 1.00 46.00 368 SER A C 1
ATOM 2480 O O . SER A 1 368 ? 34.663 30.549 72.208 1.00 45.90 368 SER A O 1
ATOM 2483 N N . ILE A 1 369 ? 33.825 32.482 72.962 1.00 49.49 369 ILE A N 1
ATOM 2484 C CA . ILE A 1 369 ? 34.280 32.235 74.321 1.00 53.28 369 ILE A CA 1
ATOM 2485 C C . ILE A 1 369 ? 33.074 32.083 75.254 1.00 55.89 369 ILE A C 1
ATOM 2486 O O . ILE A 1 369 ? 32.533 33.057 75.782 1.00 56.22 369 ILE A O 1
ATOM 2491 N N . ALA A 1 370 ? 32.655 30.835 75.433 1.00 58.83 370 ALA A N 1
ATOM 2492 C CA . ALA A 1 370 ? 31.520 30.510 76.287 1.00 60.98 370 ALA A CA 1
ATOM 2493 C C . ALA A 1 370 ? 31.911 30.674 77.745 1.00 61.87 370 ALA A C 1
ATOM 2494 O O . ALA A 1 370 ? 31.065 30.929 78.605 1.00 62.27 370 ALA A O 1
ATOM 2496 N N . GLY A 1 371 ? 33.208 30.538 78.002 1.00 61.89 371 GLY A N 1
ATOM 2497 C CA . GLY A 1 371 ? 33.719 30.666 79.350 1.00 62.01 371 GLY A CA 1
ATOM 2498 C C . GLY A 1 371 ? 33.249 31.922 80.047 1.00 62.60 371 GLY A C 1
ATOM 2499 O O . GLY A 1 371 ? 32.346 31.870 80.883 1.00 62.81 371 GLY A O 1
ATOM 2500 N N . GLY A 1 372 ? 33.849 33.057 79.708 1.00 62.16 372 GLY A N 1
ATOM 2501 C CA . GLY A 1 372 ? 33.467 34.301 80.345 1.00 62.67 372 GLY A CA 1
ATOM 2502 C C . GLY A 1 372 ? 33.772 34.223 81.835 1.00 63.15 372 GLY A C 1
ATOM 2503 O O . GLY A 1 372 ? 32.903 33.906 82.646 1.00 63.36 372 GLY A O 1
ATOM 2504 N N . LYS A 1 373 ? 35.020 34.499 82.192 1.00 63.28 373 LYS A N 1
ATOM 2505 C CA . LYS A 1 373 ? 35.435 34.470 83.593 1.00 62.94 373 LYS A CA 1
ATOM 2506 C C . LYS A 1 373 ? 35.750 35.892 84.042 1.00 61.38 373 LYS A C 1
ATOM 2507 O O . LYS A 1 373 ? 36.175 36.716 83.231 1.00 60.61 373 LYS A O 1
ATOM 2513 N N . LEU A 1 374 ? 35.522 36.177 85.323 1.00 58.88 374 LEU A N 1
ATOM 2514 C CA . LEU A 1 374 ? 35.834 37.493 85.856 1.00 56.59 374 LEU A CA 1
ATOM 2515 C C . LEU A 1 374 ? 37.151 37.284 86.573 1.00 55.74 374 LEU A C 1
ATOM 2516 O O . LEU A 1 374 ? 38.173 37.876 86.223 1.00 55.49 374 LEU A O 1
ATOM 2521 N N . THR A 1 375 ? 37.111 36.404 87.567 1.00 54.24 375 THR A N 1
ATOM 2522 C CA . THR A 1 375 ? 38.278 36.078 88.361 1.00 52.49 375 THR A CA 1
ATOM 2523 C C . THR A 1 375 ? 39.363 35.467 87.490 1.00 50.33 375 THR A C 1
ATOM 2524 O O . THR A 1 375 ? 40.559 35.733 87.690 1.00 50.88 375 THR A O 1
ATOM 2528 N N . GLY A 1 376 ? 38.945 34.656 86.523 1.00 46.24 376 GLY A N 1
ATOM 2529 C CA . GLY A 1 376 ? 39.904 34.032 85.634 1.00 45.11 376 GLY A CA 1
ATOM 2530 C C . GLY A 1 376 ? 39.911 34.602 84.221 1.00 44.10 376 GLY A C 1
ATOM 2531 O O . GLY A 1 376 ? 40.128 33.863 83.261 1.00 43.78 376 GLY A O 1
ATOM 2532 N N . TYR A 1 377 ? 39.691 35.909 84.084 1.00 42.15 377 TYR A N 1
ATOM 2533 C CA . TYR A 1 377 ? 39.667 36.534 82.769 1.00 40.75 377 TYR A CA 1
ATOM 2534 C C . TYR A 1 377 ? 41.026 36.517 82.076 1.00 40.70 377 TYR A C 1
ATOM 2535 O O . TYR A 1 377 ? 41.110 36.219 80.888 1.00 39.99 377 TYR A O 1
ATOM 2544 N N . ARG A 1 378 ? 42.090 36.807 82.817 1.00 41.68 378 ARG A N 1
ATOM 2545 C CA . ARG A 1 378 ? 43.436 36.867 82.239 1.00 43.62 378 ARG A CA 1
ATOM 2546 C C . ARG A 1 378 ? 43.966 35.617 81.540 1.00 45.35 378 ARG A C 1
ATOM 2547 O O . ARG A 1 378 ? 44.410 35.699 80.402 1.00 46.10 378 ARG A O 1
ATOM 2555 N N . LYS A 1 379 ? 43.948 34.478 82.224 1.00 48.21 379 LYS A N 1
ATOM 2556 C CA . LYS A 1 379 ? 44.426 33.235 81.631 1.00 51.11 379 LYS A CA 1
ATOM 2557 C C . LYS A 1 379 ? 43.456 32.873 80.525 1.00 52.47 379 LYS A C 1
ATOM 2558 O O . LYS A 1 379 ? 43.841 32.338 79.486 1.00 53.04 379 LYS A O 1
ATOM 2572 N N . ALA A 1 381 ? 41.956 34.866 78.609 1.00 55.10 381 ALA A N 1
ATOM 2573 C CA . ALA A 1 381 ? 42.318 35.701 77.476 1.00 52.02 381 ALA A CA 1
ATOM 2574 C C . ALA A 1 381 ? 43.564 35.133 76.808 1.00 50.89 381 ALA A C 1
ATOM 2575 O O . ALA A 1 381 ? 43.602 34.964 75.588 1.00 50.23 381 ALA A O 1
ATOM 2577 N N . GLU A 1 382 ? 44.581 34.842 77.614 1.00 49.93 382 GLU A N 1
ATOM 2578 C CA . GLU A 1 382 ? 45.823 34.282 77.100 1.00 49.40 382 GLU A CA 1
ATOM 2579 C C . GLU A 1 382 ? 45.547 33.020 76.301 1.00 48.09 382 GLU A C 1
ATOM 2580 O O . GLU A 1 382 ? 46.173 32.792 75.266 1.00 47.39 382 GLU A O 1
ATOM 2586 N N . ARG A 1 383 ? 44.608 32.208 76.779 1.00 46.54 383 ARG A N 1
ATOM 2587 C CA . ARG A 1 383 ? 44.264 30.971 76.096 1.00 48.14 383 ARG A CA 1
ATOM 2588 C C . ARG A 1 383 ? 43.636 31.269 74.740 1.00 48.13 383 ARG A C 1
ATOM 2589 O O . ARG A 1 383 ? 43.969 30.636 73.732 1.00 46.95 383 ARG A O 1
ATOM 2597 N N . THR A 1 384 ? 42.717 32.237 74.735 1.00 49.29 384 THR A N 1
ATOM 2598 C CA . THR A 1 384 ? 42.007 32.644 73.524 1.00 47.75 384 THR A CA 1
ATOM 2599 C C . THR A 1 384 ? 42.973 33.234 72.517 1.00 48.84 384 THR A C 1
ATOM 2600 O O . THR A 1 384 ? 42.894 32.929 71.326 1.00 47.78 384 THR A O 1
ATOM 2604 N N . VAL A 1 385 ? 43.877 34.085 73.001 1.00 50.09 385 VAL A N 1
ATOM 2605 C CA . VAL A 1 385 ? 44.872 34.712 72.139 1.00 51.08 385 VAL A CA 1
ATOM 2606 C C . VAL A 1 385 ? 45.891 33.672 71.677 1.00 52.60 385 VAL A C 1
ATOM 2607 O O . VAL A 1 385 ? 46.562 33.863 70.668 1.00 52.91 385 VAL A O 1
ATOM 2611 N N . ASP A 1 386 ? 46.002 32.574 72.421 1.00 54.01 386 ASP A N 1
ATOM 2612 C CA . ASP A 1 386 ? 46.905 31.493 72.038 1.00 54.33 386 ASP A CA 1
ATOM 2613 C C . ASP A 1 386 ? 46.388 30.935 70.711 1.00 54.64 386 ASP A C 1
ATOM 2614 O O . ASP A 1 386 ? 47.150 30.704 69.769 1.00 54.53 386 ASP A O 1
ATOM 2619 N N . ALA A 1 387 ? 45.077 30.718 70.653 1.00 54.90 387 ALA A N 1
ATOM 2620 C CA . ALA A 1 387 ? 44.434 30.196 69.456 1.00 55.88 387 ALA A CA 1
ATOM 2621 C C . ALA A 1 387 ? 44.578 31.182 68.298 1.00 56.70 387 ALA A C 1
ATOM 2622 O O . ALA A 1 387 ? 44.928 30.792 67.186 1.00 57.42 387 ALA A O 1
ATOM 2624 N N . VAL A 1 388 ? 44.298 32.455 68.561 1.00 56.43 388 VAL A N 1
ATOM 2625 C CA . VAL A 1 388 ? 44.419 33.477 67.532 1.00 57.30 388 VAL A CA 1
ATOM 2626 C C . VAL A 1 388 ? 45.864 33.499 67.039 1.00 58.04 388 VAL A C 1
ATOM 2627 O O . VAL A 1 388 ? 46.113 33.335 65.849 1.00 60.00 388 VAL A O 1
ATOM 2631 N N . ALA A 1 389 ? 46.811 33.681 67.956 1.00 57.99 389 ALA A N 1
ATOM 2632 C CA . ALA A 1 389 ? 48.231 33.708 67.608 1.00 57.73 389 ALA A CA 1
ATOM 2633 C C . ALA A 1 389 ? 48.628 32.440 66.852 1.00 58.17 389 ALA A C 1
ATOM 2634 O O . ALA A 1 389 ? 49.465 32.472 65.954 1.00 56.97 389 ALA A O 1
ATOM 2636 N N . GLN A 1 390 ? 48.029 31.320 67.232 1.00 59.23 390 GLN A N 1
ATOM 2637 C CA . GLN A 1 390 ? 48.299 30.055 66.570 1.00 61.51 390 GLN A CA 1
ATOM 2638 C C . GLN A 1 390 ? 47.969 30.266 65.089 1.00 62.22 390 GLN A C 1
ATOM 2639 O O . GLN A 1 390 ? 48.838 30.163 64.228 1.00 61.78 390 GLN A O 1
ATOM 2645 N N . GLY A 1 391 ? 46.701 30.584 64.827 1.00 63.25 391 GLY A N 1
ATOM 2646 C CA . GLY A 1 391 ? 46.229 30.807 63.472 1.00 64.84 391 GLY A CA 1
ATOM 2647 C C . GLY A 1 391 ? 47.031 31.822 62.679 1.00 66.99 391 GLY A C 1
ATOM 2648 O O . GLY A 1 391 ? 47.555 31.495 61.618 1.00 67.79 391 GLY A O 1
ATOM 2649 N N . LEU A 1 392 ? 47.131 33.053 63.173 1.00 67.73 392 LEU A N 1
ATOM 2650 C CA . LEU A 1 392 ? 47.898 34.077 62.463 1.00 69.31 392 LEU A CA 1
ATOM 2651 C C . LEU A 1 392 ? 49.404 33.836 62.552 1.00 70.99 392 LEU A C 1
ATOM 2652 O O . LEU A 1 392 ? 50.192 34.580 61.968 1.00 71.01 392 LEU A O 1
ATOM 2657 N N . ASN A 1 393 ? 49.794 32.795 63.284 1.00 72.83 393 ASN A N 1
ATOM 2658 C CA . ASN A 1 393 ? 51.203 32.460 63.463 1.00 74.65 393 ASN A CA 1
ATOM 2659 C C . ASN A 1 393 ? 52.034 33.613 64.016 1.00 75.49 393 ASN A C 1
ATOM 2660 O O . ASN A 1 393 ? 52.613 34.404 63.260 1.00 74.94 393 ASN A O 1
ATOM 2665 N N . VAL A 1 394 ? 52.104 33.697 65.338 1.00 75.54 394 VAL A N 1
ATOM 2666 C CA . VAL A 1 394 ? 52.876 34.740 65.992 1.00 75.53 394 VAL A CA 1
ATOM 2667 C C . VAL A 1 394 ? 53.793 34.101 67.031 1.00 76.29 394 VAL A C 1
ATOM 2668 O O . VAL A 1 394 ? 53.354 33.304 67.863 1.00 75.62 394 VAL A O 1
ATOM 2672 N N . ASN A 1 395 ? 55.075 34.438 66.962 1.00 77.53 395 ASN A N 1
ATOM 2673 C CA . ASN A 1 395 ? 56.054 33.895 67.893 1.00 78.77 395 ASN A CA 1
ATOM 2674 C C . ASN A 1 395 ? 56.286 34.950 68.973 1.00 79.28 395 ASN A C 1
ATOM 2675 O O . ASN A 1 395 ? 57.401 35.435 69.154 1.00 79.62 395 ASN A O 1
ATOM 2680 N N . GLU A 1 396 ? 55.216 35.299 69.681 1.00 79.31 396 GLU A N 1
ATOM 2681 C CA . GLU A 1 396 ? 55.261 36.306 70.730 1.00 79.02 396 GLU A CA 1
ATOM 2682 C C . GLU A 1 396 ? 54.588 35.768 71.986 1.00 77.98 396 GLU A C 1
ATOM 2683 O O . GLU A 1 3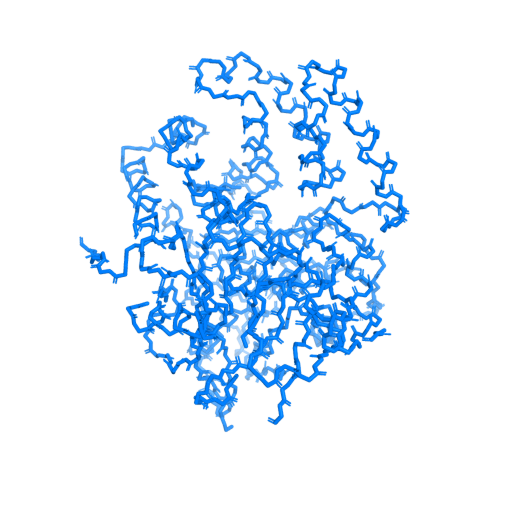96 ? 53.405 35.422 71.963 1.00 77.74 396 GLU A O 1
ATOM 2689 N N . PRO A 1 397 ? 55.336 35.681 73.098 1.00 77.05 397 PRO A N 1
ATOM 2690 C CA . PRO A 1 397 ? 54.803 35.173 74.370 1.00 76.04 397 PRO A CA 1
ATOM 2691 C C . PRO A 1 397 ? 53.833 36.090 75.126 1.00 75.08 397 PRO A C 1
ATOM 2692 O O . PRO A 1 397 ? 53.908 37.319 75.021 1.00 75.09 397 PRO A O 1
ATOM 2696 N N . CYS A 1 398 ? 52.928 35.472 75.885 1.00 73.08 398 CYS A N 1
ATOM 2697 C CA . CYS A 1 398 ? 51.951 36.205 76.695 1.00 71.78 398 CYS A CA 1
ATOM 2698 C C . CYS A 1 398 ? 52.639 36.737 77.946 1.00 70.39 398 CYS A C 1
ATOM 2699 O O . CYS A 1 398 ? 53.133 35.969 78.772 1.00 70.17 398 CYS A O 1
ATOM 2702 N N . THR A 1 399 ? 52.648 38.059 78.084 1.00 68.33 399 THR A N 1
ATOM 2703 C CA . THR A 1 399 ? 53.291 38.701 79.220 1.00 65.86 399 THR A CA 1
ATOM 2704 C C . THR A 1 399 ? 52.352 39.738 79.846 1.00 64.49 399 THR A C 1
ATOM 2705 O O . THR A 1 399 ? 52.798 40.757 80.384 1.00 64.58 399 THR A O 1
ATOM 2709 N N . THR A 1 400 ? 51.052 39.454 79.795 1.00 61.88 400 THR A N 1
ATOM 2710 C CA . THR A 1 400 ? 50.021 40.350 80.314 1.00 59.09 400 THR A CA 1
ATOM 2711 C C . THR A 1 400 ? 49.900 40.439 81.837 1.00 57.52 400 THR A C 1
ATOM 2712 O O . THR A 1 400 ? 49.326 41.390 82.363 1.00 57.02 400 THR A O 1
ATOM 2716 N N . ALA A 1 401 ? 50.434 39.455 82.548 1.00 55.81 401 ALA A N 1
ATOM 2717 C CA . ALA A 1 401 ? 50.367 39.465 84.003 1.00 54.26 401 ALA A CA 1
ATOM 2718 C C . ALA A 1 401 ? 51.324 40.516 84.553 1.00 53.51 401 ALA A C 1
ATOM 2719 O O . ALA A 1 401 ? 51.364 40.768 85.758 1.00 51.88 401 ALA A O 1
ATOM 2721 N N . ALA A 1 402 ? 52.093 41.120 83.649 1.00 53.36 402 ALA A N 1
ATOM 2722 C CA . ALA A 1 402 ? 53.087 42.139 83.992 1.00 52.17 402 ALA A CA 1
ATOM 2723 C C . ALA A 1 402 ? 52.587 43.539 83.648 1.00 51.99 402 ALA A C 1
ATOM 2724 O O . ALA A 1 402 ? 53.051 44.544 84.198 1.00 52.66 402 ALA A O 1
ATOM 2726 N N . ILE A 1 403 ? 51.631 43.589 82.731 1.00 50.37 403 ILE A N 1
ATOM 2727 C CA . ILE A 1 403 ? 51.055 44.851 82.291 1.00 47.97 403 ILE A CA 1
ATOM 2728 C C . ILE A 1 403 ? 50.114 45.492 83.316 1.00 46.91 403 ILE A C 1
ATOM 2729 O O . ILE A 1 403 ? 49.079 44.912 83.675 1.00 45.70 403 ILE A O 1
ATOM 2734 N N . ARG A 1 404 ? 50.470 46.689 83.782 1.00 44.53 404 ARG A N 1
ATOM 2735 C CA . ARG A 1 404 ? 49.622 47.410 84.727 1.00 42.01 404 ARG A CA 1
ATOM 2736 C C . ARG A 1 404 ? 48.406 47.865 83.932 1.00 40.42 404 ARG A C 1
ATOM 2737 O O . ARG A 1 404 ? 48.515 48.216 82.755 1.00 40.33 404 ARG A O 1
ATOM 2745 N N . LEU A 1 405 ? 47.246 47.849 84.564 1.00 38.06 405 LEU A N 1
ATOM 2746 C CA . LEU A 1 405 ? 46.039 48.278 83.884 1.00 38.18 405 LEU A CA 1
ATOM 2747 C C . LEU A 1 405 ? 45.894 49.805 83.914 1.00 37.39 405 LEU A C 1
ATOM 2748 O O . LEU A 1 405 ? 46.661 50.499 84.585 1.00 37.10 405 LEU A O 1
ATOM 2753 N N . SER A 1 406 ? 44.906 50.331 83.196 1.00 35.78 406 SER A N 1
ATOM 2754 C CA . SER A 1 406 ? 44.707 51.764 83.164 1.00 34.60 406 SER A CA 1
ATOM 2755 C C . SER A 1 406 ? 44.563 52.343 84.565 1.00 35.46 406 SER A C 1
ATOM 2756 O O . SER A 1 406 ? 43.681 51.947 85.324 1.00 33.80 406 SER A O 1
ATOM 2759 N N . GLY A 1 407 ? 45.439 53.287 84.897 1.00 36.32 407 GLY A N 1
ATOM 2760 C CA . GLY A 1 407 ? 45.399 53.904 86.212 1.00 36.42 407 GLY A CA 1
ATOM 2761 C C . GLY A 1 407 ? 46.225 53.174 87.249 1.00 36.88 407 GLY A C 1
ATOM 2762 O O . GLY A 1 407 ? 46.426 53.688 88.344 1.00 35.65 407 GLY A O 1
ATOM 2763 N N . GLY A 1 408 ? 46.716 51.984 86.906 1.00 37.58 408 GLY A N 1
ATOM 2764 C CA . GLY A 1 408 ? 47.509 51.207 87.852 1.00 39.26 408 GLY A CA 1
ATOM 2765 C C . GLY A 1 408 ? 48.840 51.832 88.196 1.00 39.99 408 GLY A C 1
ATOM 2766 O O . GLY A 1 408 ? 49.503 52.395 87.339 1.00 41.61 408 GLY A O 1
ATOM 2767 N N . LEU A 1 409 ? 49.238 51.751 89.457 1.00 41.31 409 LEU A N 1
ATOM 2768 C CA . LEU A 1 409 ? 50.514 52.319 89.875 1.00 40.99 409 LEU A CA 1
ATOM 2769 C C . LEU A 1 409 ? 51.671 51.396 89.509 1.00 43.01 409 LEU A C 1
ATOM 2770 O O . LEU A 1 409 ? 51.530 50.167 89.463 1.00 43.64 409 LEU A O 1
ATOM 2775 N N . ALA A 1 410 ? 52.825 51.997 89.253 1.00 45.28 410 ALA A N 1
ATOM 2776 C CA . ALA A 1 410 ? 54.018 51.240 88.915 1.00 46.92 410 ALA A CA 1
ATOM 2777 C C . ALA A 1 410 ? 54.456 50.433 90.143 1.00 47.52 410 ALA A C 1
ATOM 2778 O O . ALA A 1 410 ? 54.866 49.281 90.022 1.00 45.82 410 ALA A O 1
ATOM 2780 N N . GLU A 1 411 ? 54.349 51.053 91.317 1.00 48.96 411 GLU A N 1
ATOM 2781 C CA . GLU A 1 411 ? 54.728 50.405 92.573 1.00 50.85 411 GLU A CA 1
ATOM 2782 C C . GLU A 1 411 ? 53.784 49.277 92.952 1.00 51.50 411 GLU A C 1
ATOM 2783 O O . GLU A 1 411 ? 54.042 48.554 93.912 1.00 51.69 411 GLU A O 1
ATOM 2789 N N . GLY A 1 412 ? 52.686 49.128 92.215 1.00 52.34 412 GLY A N 1
ATOM 2790 C CA . GLY A 1 412 ? 51.737 48.076 92.538 1.00 52.83 412 GLY A CA 1
ATOM 2791 C C . GLY A 1 412 ? 50.968 48.443 93.789 1.00 52.95 412 GLY A C 1
ATOM 2792 O O . GLY A 1 412 ? 51.089 49.571 94.282 1.00 53.00 412 GLY A O 1
ATOM 2793 N N . ALA A 1 413 ? 50.189 47.509 94.325 1.00 52.60 413 ALA A N 1
ATOM 2794 C CA . ALA A 1 413 ? 49.393 47.775 95.523 1.00 52.29 413 ALA A CA 1
ATOM 2795 C C . ALA A 1 413 ? 50.135 48.596 96.573 1.00 52.10 413 ALA A C 1
ATOM 2796 O O . ALA A 1 413 ? 49.794 49.749 96.821 1.00 50.62 413 ALA A O 1
ATOM 2798 N N . GLN A 1 414 ? 51.147 48.002 97.195 1.00 53.60 414 GLN A N 1
ATOM 2799 C CA . GLN A 1 414 ? 51.895 48.726 98.214 1.00 54.58 414 GLN A CA 1
ATOM 2800 C C . GLN A 1 414 ? 52.589 49.909 97.561 1.00 54.49 414 GLN A C 1
ATOM 2801 O O . GLN A 1 414 ? 53.585 49.760 96.854 1.00 55.45 414 GLN A O 1
ATOM 2807 N N . GLY A 1 415 ? 52.032 51.087 97.800 1.00 54.03 415 GLY A N 1
ATOM 2808 C CA . GLY A 1 415 ? 52.551 52.312 97.221 1.00 53.41 415 GLY A CA 1
ATOM 2809 C C . GLY A 1 415 ? 51.336 53.177 96.968 1.00 51.84 415 GLY A C 1
ATOM 2810 O O . GLY A 1 415 ? 51.427 54.338 96.569 1.00 53.20 415 GLY A O 1
ATOM 2811 N N . PHE A 1 416 ? 50.182 52.570 97.220 1.00 49.63 416 PHE A N 1
ATOM 2812 C CA . PHE A 1 416 ? 48.887 53.210 97.051 1.00 47.04 416 PHE A CA 1
ATOM 2813 C C . PHE A 1 416 ? 48.572 54.173 98.192 1.00 46.48 416 PHE A C 1
ATOM 2814 O O . PHE A 1 416 ? 47.918 55.189 97.988 1.00 47.45 416 PHE A O 1
ATOM 2822 N N . PRO A 1 417 ? 49.012 53.860 99.421 1.00 46.03 417 PRO A N 1
ATOM 2823 C CA . PRO A 1 417 ? 48.695 54.809 100.497 1.00 45.30 417 PRO A CA 1
ATOM 2824 C C . PRO A 1 417 ? 49.373 56.151 100.217 1.00 45.10 417 PRO A C 1
ATOM 2825 O O . PRO A 1 417 ? 48.735 57.204 100.223 1.00 43.93 417 PRO A O 1
ATOM 2829 N N . ARG A 1 418 ? 50.677 56.075 99.966 1.00 44.60 418 ARG A N 1
ATOM 2830 C CA . ARG A 1 418 ? 51.504 57.232 99.687 1.00 44.35 418 ARG A CA 1
ATOM 2831 C C . ARG A 1 418 ? 50.904 57.958 98.487 1.00 43.89 418 ARG A C 1
ATOM 2832 O O . ARG A 1 418 ? 50.905 59.192 98.419 1.00 43.30 418 ARG A O 1
ATOM 2840 N N . PHE A 1 419 ? 50.382 57.171 97.548 1.00 43.55 419 PHE A N 1
ATOM 2841 C CA . PHE A 1 419 ? 49.764 57.698 96.340 1.00 43.26 419 PHE A CA 1
ATOM 2842 C C . PHE A 1 419 ? 48.562 58.584 96.641 1.00 42.57 419 PHE A C 1
ATOM 2843 O O . PHE A 1 419 ? 48.422 59.667 96.067 1.00 41.81 419 PHE A O 1
ATOM 2851 N N . LEU A 1 420 ? 47.682 58.110 97.519 1.00 41.35 420 LEU A N 1
ATOM 2852 C CA . LEU A 1 420 ? 46.503 58.890 97.879 1.00 42.01 420 LEU A CA 1
ATOM 2853 C C . LEU A 1 420 ? 46.912 60.113 98.698 1.00 44.37 420 LEU A C 1
ATOM 2854 O O . LEU A 1 420 ? 46.362 61.194 98.505 1.00 45.52 420 LEU A O 1
ATOM 2859 N N . ASP A 1 421 ? 47.874 59.936 99.607 1.00 46.69 421 ASP A N 1
ATOM 2860 C CA . ASP A 1 421 ? 48.363 61.035 100.446 1.00 49.24 421 ASP A CA 1
ATOM 2861 C C . ASP A 1 421 ? 48.939 62.114 99.537 1.00 50.46 421 ASP A C 1
ATOM 2862 O O . ASP A 1 421 ? 48.778 63.309 99.793 1.00 50.83 421 ASP A O 1
ATOM 2867 N N . GLU A 1 422 ? 49.599 61.683 98.469 1.00 51.07 422 GLU A N 1
ATOM 2868 C CA . GLU A 1 422 ? 50.193 62.601 97.517 1.00 52.52 422 GLU A CA 1
ATOM 2869 C C . GLU A 1 422 ? 49.159 63.291 96.638 1.00 52.28 422 GLU A C 1
ATOM 2870 O O . GLU A 1 422 ? 49.106 64.520 96.566 1.00 52.16 422 GLU A O 1
ATOM 2876 N N . ALA A 1 423 ? 48.340 62.493 95.960 1.00 52.09 423 ALA A N 1
ATOM 2877 C CA . ALA A 1 423 ? 47.306 63.018 95.067 1.00 51.28 423 ALA A CA 1
ATOM 2878 C C . ALA A 1 423 ? 46.331 63.877 95.849 1.00 51.56 423 ALA A C 1
ATOM 2879 O O . ALA A 1 423 ? 45.711 64.786 95.303 1.00 51.47 423 ALA A O 1
ATOM 2881 N N . SER A 1 424 ? 46.199 63.592 97.134 1.00 51.87 424 SER A N 1
ATOM 2882 C CA . SER A 1 424 ? 45.296 64.364 97.964 1.00 53.64 424 SER A CA 1
ATOM 2883 C C . SER A 1 424 ? 45.828 65.782 98.126 1.00 54.71 424 SER A C 1
ATOM 2884 O O . SER A 1 424 ? 45.066 66.750 98.080 1.00 54.12 424 SER A O 1
ATOM 2887 N N . ARG A 1 425 ? 47.142 65.887 98.299 1.00 56.59 425 ARG A N 1
ATOM 2888 C CA . ARG A 1 425 ? 47.805 67.175 98.477 1.00 58.37 425 ARG A CA 1
ATOM 2889 C C . ARG A 1 425 ? 47.936 67.956 97.176 1.00 59.04 425 ARG A C 1
ATOM 2890 O O . ARG A 1 425 ? 47.880 69.182 97.169 1.00 58.25 425 ARG A O 1
ATOM 2898 N N . LYS A 1 426 ? 48.108 67.240 96.073 1.00 60.61 426 LYS A N 1
ATOM 2899 C CA . LYS A 1 426 ? 48.245 67.886 94.780 1.00 61.81 426 LYS A CA 1
ATOM 2900 C C . LYS A 1 426 ? 46.915 68.459 94.324 1.00 61.50 426 LYS A C 1
ATOM 2901 O O . LYS A 1 426 ? 46.869 69.518 93.696 1.00 61.22 426 LYS A O 1
ATOM 2907 N N . GLY A 1 427 ? 45.835 67.762 94.660 1.00 61.38 427 GLY A N 1
ATOM 2908 C CA . GLY A 1 427 ? 44.512 68.216 94.286 1.00 61.24 427 GLY A CA 1
ATOM 2909 C C . GLY A 1 427 ? 44.147 69.409 95.132 1.00 61.73 427 GLY A C 1
ATOM 2910 O O . GLY A 1 427 ? 43.466 70.333 94.679 1.00 62.00 427 GLY A O 1
ATOM 2911 N N . ALA A 1 428 ? 44.610 69.394 96.376 1.00 62.17 428 ALA A N 1
ATOM 2912 C CA . ALA A 1 428 ? 44.336 70.491 97.289 1.00 62.42 428 ALA A CA 1
ATOM 2913 C C . ALA A 1 428 ? 44.999 71.785 96.803 1.00 63.05 428 ALA A C 1
ATOM 2914 O O . ALA A 1 428 ? 44.405 72.861 96.882 1.00 64.95 428 ALA A O 1
ATOM 2916 N N . LYS A 1 429 ? 46.228 71.683 96.301 1.00 61.73 429 LYS A N 1
ATOM 2917 C CA . LYS A 1 429 ? 46.931 72.864 95.820 1.00 59.72 429 LYS A CA 1
ATOM 2918 C C . LYS A 1 429 ? 46.172 73.497 94.665 1.00 58.47 429 LYS A C 1
ATOM 2919 O O . LYS A 1 429 ? 46.414 74.648 94.317 1.00 59.07 429 LYS A O 1
ATOM 2925 N N . LEU A 1 430 ? 45.252 72.747 94.068 1.00 56.82 430 LEU A N 1
ATOM 2926 C CA . LEU A 1 430 ? 44.459 73.264 92.959 1.00 55.02 430 LEU A CA 1
ATOM 2927 C C . LEU A 1 430 ? 43.180 73.886 93.501 1.00 53.55 430 LEU A C 1
ATOM 2928 O O . LEU A 1 430 ? 42.277 74.232 92.740 1.00 53.53 430 LEU A O 1
ATOM 2933 N N . GLY A 1 431 ? 43.119 74.020 94.822 1.00 51.15 431 GLY A N 1
ATOM 2934 C CA . GLY A 1 431 ? 41.959 74.601 95.462 1.00 49.54 431 GLY A CA 1
ATOM 2935 C C . GLY A 1 431 ? 40.799 73.634 95.600 1.00 49.56 431 GLY A C 1
ATOM 2936 O O . GLY A 1 431 ? 39.646 74.046 95.552 1.00 50.07 431 GLY A O 1
ATOM 2937 N N . PHE A 1 432 ? 41.092 72.344 95.756 1.00 48.99 432 PHE A N 1
ATOM 2938 C CA . PHE A 1 432 ? 40.028 71.353 95.911 1.00 48.61 432 PHE A CA 1
ATOM 2939 C C . PHE A 1 432 ? 40.093 70.727 97.297 1.00 49.33 432 PHE A C 1
ATOM 2940 O O . PHE A 1 432 ? 41.119 70.804 97.984 1.00 49.91 432 PHE A O 1
ATOM 2948 N N . ASP A 1 433 ? 38.991 70.110 97.707 1.00 47.71 433 ASP A N 1
ATOM 2949 C CA . ASP A 1 433 ? 38.927 69.467 99.005 1.00 46.50 433 ASP A CA 1
ATOM 2950 C C . ASP A 1 433 ? 39.788 68.200 99.031 1.00 46.80 433 ASP A C 1
ATOM 2951 O O . ASP A 1 433 ? 39.560 67.257 98.265 1.00 46.73 433 ASP A O 1
ATOM 2956 N N . ALA A 1 434 ? 40.782 68.189 99.916 1.00 44.75 434 ALA A N 1
ATOM 2957 C CA . ALA A 1 434 ? 41.686 67.059 100.052 1.00 43.97 434 ALA A CA 1
ATOM 2958 C C . ALA A 1 434 ? 40.961 65.711 100.174 1.00 44.61 434 ALA A C 1
ATOM 2959 O O . ALA A 1 434 ? 41.371 64.725 99.562 1.00 44.98 434 ALA A O 1
ATOM 2961 N N . ASP A 1 435 ? 39.889 65.662 100.961 1.00 45.22 435 ASP A N 1
ATOM 2962 C CA . ASP A 1 435 ? 39.146 64.416 101.138 1.00 45.10 435 ASP A CA 1
ATOM 2963 C C . ASP A 1 435 ? 38.395 64.066 99.874 1.00 44.47 435 ASP A C 1
ATOM 2964 O O . ASP A 1 435 ? 38.273 62.898 99.512 1.00 43.89 435 ASP A O 1
ATOM 2969 N N . GLU A 1 436 ? 37.882 65.087 99.208 1.00 45.10 436 GLU A N 1
ATOM 2970 C CA . GLU A 1 436 ? 37.144 64.851 97.982 1.00 45.98 436 GLU A CA 1
ATOM 2971 C C . GLU A 1 436 ? 38.055 64.232 96.915 1.00 44.72 436 GLU A C 1
ATOM 2972 O O . GLU A 1 436 ? 37.712 63.206 96.323 1.00 46.09 436 GLU A O 1
ATOM 2978 N N . VAL A 1 437 ? 39.220 64.830 96.680 1.00 42.09 437 VAL A N 1
ATOM 2979 C CA . VAL A 1 437 ? 40.123 64.283 95.675 1.00 41.00 437 VAL A CA 1
ATOM 2980 C C . VAL A 1 437 ? 40.643 62.919 96.113 1.00 39.55 437 VAL A C 1
ATOM 2981 O O . VAL A 1 437 ? 40.855 62.032 95.287 1.00 40.69 437 VAL A O 1
ATOM 2985 N N . ARG A 1 438 ? 40.847 62.734 97.408 1.00 37.84 438 ARG A N 1
ATOM 2986 C CA . ARG A 1 438 ? 41.319 61.443 97.880 1.00 37.02 438 ARG A CA 1
ATOM 2987 C C . ARG A 1 438 ? 40.399 60.353 97.310 1.00 37.17 438 ARG A C 1
ATOM 2988 O O . ARG A 1 438 ? 40.857 59.444 96.619 1.00 38.28 438 ARG A O 1
ATOM 2996 N N . ARG A 1 439 ? 39.103 60.478 97.593 1.00 36.29 439 ARG A N 1
ATOM 2997 C CA . ARG A 1 439 ? 38.087 59.543 97.119 1.00 33.91 439 ARG A CA 1
ATOM 2998 C C . ARG A 1 439 ? 38.111 59.375 95.604 1.00 34.44 439 ARG A C 1
ATOM 2999 O O . ARG A 1 439 ? 37.818 58.295 95.085 1.00 33.61 439 ARG A O 1
ATOM 3007 N N . LEU A 1 440 ? 38.454 60.448 94.892 1.00 34.80 440 LEU A N 1
ATOM 3008 C CA . LEU A 1 440 ? 38.529 60.385 93.426 1.00 35.34 440 LEU A CA 1
ATOM 3009 C C . LEU A 1 440 ? 39.768 59.622 92.979 1.00 34.88 440 LEU A C 1
ATOM 3010 O O . LEU A 1 440 ? 39.755 58.962 91.944 1.00 34.72 440 LEU A O 1
ATOM 3015 N N . ALA A 1 441 ? 40.832 59.727 93.774 1.00 34.99 441 ALA A N 1
ATOM 3016 C CA . ALA A 1 441 ? 42.092 59.049 93.491 1.00 34.70 441 ALA A CA 1
ATOM 3017 C C . ALA A 1 441 ? 41.854 57.550 93.612 1.00 33.82 441 ALA A C 1
ATOM 3018 O O . ALA A 1 441 ? 42.306 56.751 92.793 1.00 30.77 441 ALA A O 1
ATOM 3020 N N . LYS A 1 442 ? 41.148 57.187 94.671 1.00 34.79 442 LYS A N 1
ATOM 3021 C CA . LYS A 1 442 ? 40.811 55.802 94.910 1.00 36.81 442 LYS A CA 1
ATOM 3022 C C . LYS A 1 442 ? 39.991 55.320 93.720 1.00 36.47 442 LYS A C 1
ATOM 3023 O O . LYS A 1 442 ? 40.186 54.218 93.233 1.00 37.63 442 LYS A O 1
ATOM 3029 N N . LEU A 1 443 ? 39.083 56.163 93.242 1.00 36.68 443 LEU A N 1
ATOM 3030 C CA . LEU A 1 443 ? 38.222 55.836 92.106 1.00 35.71 443 LEU A CA 1
ATOM 3031 C C . LEU A 1 443 ? 39.015 55.677 90.797 1.00 35.52 443 LEU A C 1
ATOM 3032 O O . LEU A 1 443 ? 39.051 54.597 90.210 1.00 34.98 443 LEU A O 1
ATOM 3037 N N . TYR A 1 444 ? 39.647 56.766 90.365 1.00 36.48 444 TYR A N 1
ATOM 3038 C CA . TYR A 1 444 ? 40.403 56.808 89.112 1.00 36.93 444 TYR A CA 1
ATOM 3039 C C . TYR A 1 444 ? 41.855 56.311 89.053 1.00 35.81 444 TYR A C 1
ATOM 3040 O O . TYR A 1 444 ? 42.442 56.225 87.973 1.00 35.40 444 TYR A O 1
ATOM 3049 N N . GLY A 1 445 ? 42.445 55.978 90.189 1.00 34.65 445 GLY A N 1
ATOM 3050 C CA . GLY A 1 445 ? 43.816 55.514 90.124 1.00 34.23 445 GLY A CA 1
ATOM 3051 C C . GLY A 1 445 ? 44.650 56.696 89.701 1.00 34.69 445 GLY A C 1
ATOM 3052 O O . GLY A 1 445 ? 44.146 57.805 89.706 1.00 35.78 445 GLY A O 1
ATOM 3053 N N . SER A 1 446 ? 45.899 56.473 89.317 1.00 35.39 446 SER A N 1
ATOM 3054 C CA . SER A 1 446 ? 46.777 57.567 88.930 1.00 36.75 446 SER A CA 1
ATOM 3055 C C . SER A 1 446 ? 46.161 58.545 87.915 1.00 37.21 446 SER A C 1
ATOM 3056 O O . SER A 1 446 ? 46.648 59.663 87.735 1.00 35.63 446 SER A O 1
ATOM 3059 N N . ASN A 1 447 ? 45.083 58.130 87.260 1.00 37.60 447 ASN A N 1
ATOM 3060 C CA . ASN A 1 447 ? 44.417 58.985 86.282 1.00 36.08 447 ASN A CA 1
ATOM 3061 C C . ASN A 1 447 ? 43.722 60.178 86.921 1.00 34.72 447 ASN A C 1
ATOM 3062 O O . ASN A 1 447 ? 43.045 60.928 86.222 1.00 33.13 447 ASN A O 1
ATOM 3067 N N . VAL A 1 448 ? 43.874 60.351 88.235 1.00 33.72 448 VAL A N 1
ATOM 3068 C CA . VAL A 1 448 ? 43.241 61.481 88.923 1.00 33.70 448 VAL A CA 1
ATOM 3069 C C . VAL A 1 448 ? 43.758 62.796 88.349 1.00 36.01 448 VAL A C 1
ATOM 3070 O O . VAL A 1 448 ? 43.016 63.769 88.224 1.00 36.65 448 VAL A O 1
ATOM 3074 N N . ASP A 1 449 ? 45.043 62.832 88.016 1.00 37.00 449 ASP A N 1
ATOM 3075 C CA . ASP A 1 449 ? 45.615 64.041 87.478 1.00 38.83 449 ASP A CA 1
ATOM 3076 C C . ASP A 1 449 ? 44.719 64.496 86.338 1.00 40.08 449 ASP A C 1
ATOM 3077 O O . ASP A 1 449 ? 44.301 65.655 86.301 1.00 40.34 449 ASP A O 1
ATOM 3082 N N . HIS A 1 450 ? 44.400 63.579 85.424 1.00 40.29 450 HIS A N 1
ATOM 3083 C CA . HIS A 1 450 ? 43.548 63.914 84.283 1.00 41.02 450 HIS A CA 1
ATOM 3084 C C . HIS A 1 450 ? 42.203 64.505 84.694 1.00 40.80 450 HIS A C 1
ATOM 3085 O O . HIS A 1 450 ? 41.709 65.436 84.056 1.00 41.15 450 HIS A O 1
ATOM 3092 N N . VAL A 1 451 ? 41.595 63.956 85.740 1.00 37.81 451 VAL A N 1
ATOM 3093 C CA . VAL A 1 451 ? 40.303 64.474 86.147 1.00 36.94 451 VAL A CA 1
ATOM 3094 C C . VAL A 1 451 ? 40.489 65.760 86.921 1.00 35.34 451 VAL A C 1
ATOM 3095 O O . VAL A 1 451 ? 39.590 66.597 86.987 1.00 35.95 451 VAL A O 1
ATOM 3099 N N . LEU A 1 452 ? 41.671 65.921 87.501 1.00 34.90 452 LEU A N 1
ATOM 3100 C CA . LEU A 1 452 ? 41.986 67.127 88.265 1.00 35.10 452 LEU A CA 1
ATOM 3101 C C . LEU A 1 452 ? 42.332 68.271 87.302 1.00 35.35 452 LEU A C 1
ATOM 3102 O O . LEU A 1 452 ? 42.219 69.430 87.669 1.00 36.88 452 LEU A O 1
ATOM 3107 N N . ASN A 1 453 ? 42.738 67.944 86.072 1.00 34.28 453 ASN A N 1
ATOM 3108 C CA . ASN A 1 453 ? 43.060 68.959 85.067 1.00 33.35 453 ASN A CA 1
ATOM 3109 C C . ASN A 1 453 ? 41.795 69.548 84.471 1.00 32.25 453 ASN A C 1
ATOM 3110 O O . ASN A 1 453 ? 41.637 70.764 84.407 1.00 31.84 453 ASN A O 1
ATOM 3115 N N . TYR A 1 454 ? 40.908 68.668 84.013 1.00 33.29 454 TYR A N 1
ATOM 3116 C CA . TYR A 1 454 ? 39.614 69.050 83.434 1.00 33.90 454 TYR A CA 1
ATOM 3117 C C . TYR A 1 454 ? 38.829 69.822 84.482 1.00 34.15 454 TYR A C 1
ATOM 3118 O O . TYR A 1 454 ? 38.243 70.865 84.184 1.00 33.60 454 TYR A O 1
ATOM 3127 N N . ALA A 1 455 ? 38.799 69.281 85.700 1.00 32.38 455 ALA A N 1
ATOM 3128 C CA . ALA A 1 455 ? 38.106 69.922 86.802 1.00 33.13 455 ALA A CA 1
ATOM 3129 C C . ALA A 1 455 ? 38.675 71.316 87.035 1.00 34.37 455 ALA A C 1
ATOM 3130 O O . ALA A 1 455 ? 37.941 72.279 87.244 1.00 35.91 455 ALA A O 1
ATOM 3132 N N . TYR A 1 456 ? 39.993 71.424 87.012 1.00 36.48 456 TYR A N 1
ATOM 3133 C CA . TYR A 1 456 ? 40.650 72.706 87.213 1.00 37.62 456 TYR A CA 1
ATOM 3134 C C . TYR A 1 456 ? 40.194 73.640 86.087 1.00 40.05 456 TYR A C 1
ATOM 3135 O O . TYR A 1 456 ? 39.509 74.631 86.331 1.00 38.64 456 TYR A O 1
ATOM 3144 N N . GLU A 1 457 ? 40.544 73.296 84.852 1.00 42.98 457 GLU A N 1
ATOM 3145 C CA . GLU A 1 457 ? 40.190 74.101 83.686 1.00 46.63 457 GLU A CA 1
ATOM 3146 C C . GLU A 1 457 ? 38.724 74.531 83.551 1.00 47.64 457 GLU A C 1
ATOM 3147 O O . GLU A 1 457 ? 38.440 75.605 83.016 1.00 48.38 457 GLU A O 1
ATOM 3153 N N . GLY A 1 458 ? 37.795 73.704 84.024 1.00 48.42 458 GLY A N 1
ATOM 3154 C CA . GLY A 1 458 ? 36.388 74.028 83.883 1.00 49.56 458 GLY A CA 1
ATOM 3155 C C . GLY A 1 458 ? 35.640 74.616 85.061 1.00 51.00 458 GLY A C 1
ATOM 3156 O O . GLY A 1 458 ? 34.441 74.378 85.202 1.00 52.00 458 GLY A O 1
ATOM 3157 N N . LYS A 1 459 ? 36.313 75.394 85.903 1.00 51.59 459 LYS A N 1
ATOM 3158 C CA . LYS A 1 459 ? 35.632 75.984 87.053 1.00 51.61 459 LYS A CA 1
ATOM 3159 C C . LYS A 1 459 ? 34.538 76.964 86.609 1.00 51.62 459 LYS A C 1
ATOM 3160 O O . LYS A 1 459 ? 33.501 77.074 87.256 1.00 50.96 459 LYS A O 1
ATOM 3166 N N . GLU A 1 460 ? 34.771 77.665 85.502 1.00 53.49 460 GLU A N 1
ATOM 3167 C CA . GLU A 1 460 ? 33.806 78.634 84.991 1.00 55.77 460 GLU A CA 1
ATOM 3168 C C . GLU A 1 460 ? 32.655 77.902 84.316 1.00 56.34 460 GLU A C 1
ATOM 3169 O O . GLU A 1 460 ? 31.478 78.216 84.530 1.00 56.48 460 GLU A O 1
ATOM 3175 N N . GLU A 1 461 ? 33.009 76.930 83.487 1.00 56.77 461 GLU A N 1
ATOM 3176 C CA . GLU A 1 461 ? 32.026 76.141 82.758 1.00 57.76 461 GLU A CA 1
ATOM 3177 C C . GLU A 1 461 ? 31.081 75.471 83.736 1.00 56.67 461 GLU A C 1
ATOM 3178 O O . GLU A 1 461 ? 29.865 75.511 83.568 1.00 56.08 461 GLU A O 1
ATOM 3184 N N . ALA A 1 462 ? 31.662 74.864 84.763 1.00 56.27 462 ALA A N 1
ATOM 3185 C CA . ALA A 1 462 ? 30.900 74.164 85.780 1.00 56.64 462 ALA A CA 1
ATOM 3186 C C . ALA A 1 462 ? 29.880 75.059 86.485 1.00 56.55 462 ALA A C 1
ATOM 3187 O O . ALA A 1 462 ? 28.744 74.646 86.724 1.00 56.77 462 ALA A O 1
ATOM 3189 N N . GLU A 1 463 ? 30.294 76.276 86.821 1.00 55.89 463 GLU A N 1
ATOM 3190 C CA . GLU A 1 463 ? 29.421 77.238 87.492 1.00 55.46 463 GLU A CA 1
ATOM 3191 C C . GLU A 1 463 ? 28.249 77.583 86.563 1.00 53.53 463 GLU A C 1
ATOM 3192 O O . GLU A 1 463 ? 27.081 77.581 86.955 1.00 52.03 463 GLU A O 1
ATOM 3198 N N . HIS A 1 464 ? 28.581 77.881 85.318 1.00 51.77 464 HIS A N 1
ATOM 3199 C CA . HIS A 1 464 ? 27.581 78.231 84.336 1.00 51.21 464 HIS A CA 1
ATOM 3200 C C . HIS A 1 464 ? 26.578 77.106 84.160 1.00 50.48 464 HIS A C 1
ATOM 3201 O O . HIS A 1 464 ? 25.424 77.338 83.805 1.00 50.64 464 HIS A O 1
ATOM 3208 N N . TYR A 1 465 ? 27.031 75.880 84.403 1.00 49.82 465 TYR A N 1
ATOM 3209 C CA . TYR A 1 465 ? 26.191 74.695 84.278 1.00 47.03 465 TYR A CA 1
ATOM 3210 C C . TYR A 1 465 ? 25.736 74.189 85.636 1.00 47.00 465 TYR A C 1
ATOM 3211 O O . TYR A 1 465 ? 25.299 73.049 85.772 1.00 48.09 465 TYR A O 1
ATOM 3220 N N . GLY A 1 466 ? 25.853 75.051 86.639 1.00 46.53 466 GLY A N 1
ATOM 3221 C CA . GLY A 1 466 ? 25.428 74.711 87.988 1.00 46.92 466 GLY A CA 1
ATOM 3222 C C . GLY A 1 466 ? 25.749 73.329 88.526 1.00 46.70 466 GLY A C 1
ATOM 3223 O O . GLY A 1 466 ? 24.874 72.653 89.072 1.00 46.73 466 GLY A O 1
ATOM 3224 N N . LEU A 1 467 ? 26.995 72.902 88.361 1.00 46.83 467 LEU A N 1
ATOM 3225 C CA . LEU A 1 467 ? 27.438 71.613 88.880 1.00 47.05 467 LEU A CA 1
ATOM 3226 C C . LEU A 1 467 ? 28.888 71.743 89.345 1.00 46.44 467 LEU A C 1
ATOM 3227 O O . LEU A 1 467 ? 29.689 72.439 88.724 1.00 45.77 467 LEU A O 1
ATOM 3232 N N . PRO A 1 468 ? 29.228 71.086 90.463 1.00 45.50 468 PRO A N 1
ATOM 3233 C CA . PRO A 1 468 ? 30.572 71.111 91.050 1.00 44.76 468 PRO A CA 1
ATOM 3234 C C . PRO A 1 468 ? 31.698 70.813 90.075 1.00 44.53 468 PRO A C 1
ATOM 3235 O O . PRO A 1 468 ? 31.645 69.839 89.316 1.00 44.92 468 PRO A O 1
ATOM 3239 N N . ALA A 1 469 ? 32.725 71.656 90.108 1.00 43.90 469 ALA A N 1
ATOM 3240 C CA . ALA A 1 469 ? 33.875 71.521 89.216 1.00 43.76 469 ALA A CA 1
ATOM 3241 C C . ALA A 1 469 ? 34.447 70.113 89.153 1.00 43.68 469 ALA A C 1
ATOM 3242 O O . ALA A 1 469 ? 34.787 69.627 88.071 1.00 43.72 469 ALA A O 1
ATOM 3244 N N . LEU A 1 470 ? 34.551 69.463 90.311 1.00 43.07 470 LEU A N 1
ATOM 3245 C CA . LEU A 1 470 ? 35.081 68.097 90.414 1.00 40.85 470 LEU A CA 1
ATOM 3246 C C . LEU A 1 470 ? 34.204 67.097 89.658 1.00 40.78 470 LEU A C 1
ATOM 3247 O O . LEU A 1 470 ? 34.696 66.067 89.202 1.00 40.35 470 LEU A O 1
ATOM 3252 N N . LEU A 1 471 ? 32.912 67.404 89.522 1.00 40.55 471 LEU A N 1
ATOM 3253 C CA . LEU A 1 471 ? 31.994 66.513 88.819 1.00 39.58 471 LEU A CA 1
ATOM 3254 C C . LEU A 1 471 ? 32.156 66.737 87.327 1.00 39.88 471 LEU A C 1
ATOM 3255 O O . LEU A 1 471 ? 32.094 65.797 86.530 1.00 39.84 471 LEU A O 1
ATOM 3260 N N . LEU A 1 472 ? 32.381 67.993 86.962 1.00 40.68 472 LEU A N 1
ATOM 3261 C CA . LEU A 1 472 ? 32.597 68.383 85.575 1.00 41.04 472 LEU A CA 1
ATOM 3262 C C . LEU A 1 472 ? 33.894 67.724 85.080 1.00 41.43 472 LEU A C 1
ATOM 3263 O O . LEU A 1 472 ? 34.006 67.360 83.918 1.00 40.56 472 LEU A O 1
ATOM 3268 N N . GLY A 1 473 ? 34.861 67.553 85.982 1.00 43.20 473 GLY A N 1
ATOM 3269 C CA . GLY A 1 473 ? 36.119 66.925 85.613 1.00 43.63 473 GLY A CA 1
ATOM 3270 C C . GLY A 1 473 ? 35.926 65.465 85.260 1.00 44.13 473 GLY A C 1
ATOM 3271 O O . GLY A 1 473 ? 36.508 64.961 84.304 1.00 43.87 473 GLY A O 1
ATOM 3272 N N . GLN A 1 474 ? 35.091 64.790 86.044 1.00 45.46 474 GLN A N 1
ATOM 3273 C CA . GLN A 1 474 ? 34.788 63.377 85.838 1.00 45.25 474 GLN A CA 1
ATOM 3274 C C . GLN A 1 474 ? 34.075 63.130 84.515 1.00 46.15 474 GLN A C 1
ATOM 3275 O O . GLN A 1 474 ? 34.192 62.047 83.934 1.00 47.97 474 GLN A O 1
ATOM 3281 N N . LEU A 1 475 ? 33.329 64.131 84.047 1.00 45.91 475 LEU A N 1
ATOM 3282 C CA . LEU A 1 475 ? 32.557 64.050 82.797 1.00 44.37 475 LEU A CA 1
ATOM 3283 C C . LEU A 1 475 ? 33.413 64.227 81.556 1.00 43.20 475 LEU A C 1
ATOM 3284 O O . LEU A 1 475 ? 33.300 63.467 80.605 1.00 42.80 475 LEU A O 1
ATOM 3289 N N . GLN A 1 476 ? 34.247 65.258 81.564 1.00 42.89 476 GLN A N 1
ATOM 3290 C CA . GLN A 1 476 ? 35.125 65.513 80.442 1.00 42.54 476 GLN A CA 1
ATOM 3291 C C . GLN A 1 476 ? 36.080 64.335 80.282 1.00 41.48 476 GLN A C 1
ATOM 3292 O O . GLN A 1 476 ? 36.379 63.916 79.162 1.00 39.70 476 GLN A O 1
ATOM 3298 N N . TYR A 1 477 ? 36.556 63.803 81.407 1.00 40.74 477 TYR A N 1
ATOM 3299 C CA . TYR A 1 477 ? 37.446 62.648 81.373 1.00 40.75 477 TYR A CA 1
ATOM 3300 C C . TYR A 1 477 ? 36.639 61.494 80.783 1.00 40.81 477 TYR A C 1
ATOM 3301 O O . TYR A 1 477 ? 37.094 60.795 79.879 1.00 41.06 477 TYR A O 1
ATOM 3310 N N . GLY A 1 478 ? 35.425 61.319 81.293 1.00 40.33 478 GLY A N 1
ATOM 3311 C CA . GLY A 1 478 ? 34.570 60.258 80.802 1.00 39.88 478 GLY A CA 1
ATOM 3312 C C . GLY A 1 478 ? 34.305 60.344 79.314 1.00 40.66 478 GLY A C 1
ATOM 3313 O O . GLY A 1 478 ? 34.375 59.331 78.615 1.00 41.16 478 GLY A O 1
ATOM 3314 N N . VAL A 1 479 ? 33.995 61.540 78.813 1.00 41.61 479 VAL A N 1
ATOM 3315 C CA . VAL A 1 479 ? 33.732 61.686 77.387 1.00 42.35 479 VAL A CA 1
ATOM 3316 C C . VAL A 1 479 ? 35.010 61.638 76.584 1.00 42.05 479 VAL A C 1
ATOM 3317 O O . VAL A 1 479 ? 35.113 60.840 75.666 1.00 43.52 479 VAL A O 1
ATOM 3321 N N . GLU A 1 480 ? 35.998 62.451 76.945 1.00 42.79 480 GLU A N 1
ATOM 3322 C CA . GLU A 1 480 ? 37.254 62.494 76.202 1.00 44.10 480 GLU A CA 1
ATOM 3323 C C . GLU A 1 480 ? 38.266 61.361 76.386 1.00 44.05 480 GLU A C 1
ATOM 3324 O O . GLU A 1 480 ? 39.110 61.153 75.506 1.00 42.24 480 GLU A O 1
ATOM 3330 N N . GLN A 1 481 ? 38.200 60.631 77.499 1.00 43.65 481 GLN A N 1
ATOM 3331 C CA . GLN A 1 481 ? 39.155 59.544 77.711 1.00 44.60 481 GLN A CA 1
ATOM 3332 C C . GLN A 1 481 ? 38.592 58.243 78.250 1.00 44.25 481 GLN A C 1
ATOM 3333 O O . GLN A 1 481 ? 39.349 57.315 78.520 1.00 43.66 481 GLN A O 1
ATOM 3339 N N . GLU A 1 482 ? 37.275 58.175 78.426 1.00 44.79 482 GLU A N 1
ATOM 3340 C CA . GLU A 1 482 ? 36.626 56.954 78.916 1.00 45.23 482 GLU A CA 1
ATOM 3341 C C . GLU A 1 482 ? 35.481 56.592 77.971 1.00 45.57 482 GLU A C 1
ATOM 3342 O O . GLU A 1 482 ? 34.639 55.759 78.290 1.00 44.69 482 GLU A O 1
ATOM 3356 N N . VAL A 1 484 ? 32.660 58.033 76.974 1.00 43.98 484 VAL A N 1
ATOM 3357 C CA . VAL A 1 484 ? 31.310 58.144 77.497 1.00 41.23 484 VAL A CA 1
ATOM 3358 C C . VAL A 1 484 ? 30.445 58.940 76.509 1.00 40.90 484 VAL A C 1
ATOM 3359 O O . VAL A 1 484 ? 30.751 60.095 76.201 1.00 40.43 484 VAL A O 1
ATOM 3363 N N . ALA A 1 485 ? 29.372 58.318 76.015 1.00 40.37 485 ALA A N 1
ATOM 3364 C CA . ALA A 1 485 ? 28.471 58.949 75.043 1.00 38.71 485 ALA A CA 1
ATOM 3365 C C . ALA A 1 485 ? 27.021 58.995 75.511 1.00 38.86 485 ALA A C 1
ATOM 3366 O O . ALA A 1 485 ? 26.142 59.522 74.823 1.00 38.88 485 ALA A O 1
ATOM 3368 N N . THR A 1 486 ? 26.783 58.460 76.697 1.00 39.62 486 THR A N 1
ATOM 3369 C CA . THR A 1 486 ? 25.446 58.390 77.256 1.00 39.80 486 THR A CA 1
ATOM 3370 C C . THR A 1 486 ? 25.442 58.776 78.740 1.00 40.17 486 THR A C 1
ATOM 3371 O O . THR A 1 486 ? 26.473 58.679 79.420 1.00 40.84 486 THR A O 1
ATOM 3375 N N . PRO A 1 487 ? 24.298 59.279 79.249 1.00 39.65 487 PRO A N 1
ATOM 3376 C CA . PRO A 1 487 ? 24.233 59.650 80.671 1.00 38.10 487 PRO A CA 1
ATOM 3377 C C . PRO A 1 487 ? 24.303 58.354 81.487 1.00 37.77 487 PRO A C 1
ATOM 3378 O O . PRO A 1 487 ? 24.843 58.319 82.597 1.00 38.02 487 PRO A O 1
ATOM 3382 N N . LEU A 1 488 ? 23.752 57.283 80.916 1.00 37.23 488 LEU A N 1
ATOM 3383 C CA . LEU A 1 488 ? 23.769 55.973 81.550 1.00 36.90 488 LEU A CA 1
ATOM 3384 C C . LEU A 1 488 ? 25.217 55.495 81.667 1.00 35.64 488 LEU A C 1
ATOM 3385 O O . LEU A 1 488 ? 25.598 54.897 82.671 1.00 35.39 488 LEU A O 1
ATOM 3390 N N . ASP A 1 489 ? 26.027 55.781 80.649 1.00 33.27 489 ASP A N 1
ATOM 3391 C CA . ASP A 1 489 ? 27.435 55.388 80.666 1.00 31.76 489 ASP A CA 1
ATOM 3392 C C . ASP A 1 489 ? 28.111 55.947 81.909 1.00 32.54 489 ASP A C 1
ATOM 3393 O O . ASP A 1 489 ? 28.766 55.212 82.655 1.00 31.39 489 ASP A O 1
ATOM 3398 N N . PHE A 1 490 ? 27.926 57.246 82.140 1.00 32.77 490 PHE A N 1
ATOM 3399 C CA . PHE A 1 490 ? 28.523 57.925 83.289 1.00 33.25 490 PHE A CA 1
ATOM 3400 C C . PHE A 1 490 ? 27.965 57.561 84.668 1.00 34.50 490 PHE A C 1
ATOM 3401 O O . PHE A 1 490 ? 28.720 57.180 85.581 1.00 35.16 490 PHE A O 1
ATOM 3409 N N . PHE A 1 491 ? 26.649 57.681 84.826 1.00 34.40 491 PHE A N 1
ATOM 3410 C CA . PHE A 1 491 ? 25.987 57.395 86.103 1.00 33.00 491 PHE A CA 1
ATOM 3411 C C . PHE A 1 491 ? 25.975 55.935 86.602 1.00 32.83 491 PHE A C 1
ATOM 3412 O O . PHE A 1 491 ? 25.907 55.694 87.812 1.00 31.37 491 PHE A O 1
ATOM 3420 N N . VAL A 1 492 ? 26.058 54.967 85.690 1.00 34.10 492 VAL A N 1
ATOM 3421 C CA . VAL A 1 492 ? 26.070 53.562 86.105 1.00 34.87 492 VAL A CA 1
ATOM 3422 C C . VAL A 1 492 ? 27.408 52.826 85.940 1.00 35.51 492 VAL A C 1
ATOM 3423 O O . VAL A 1 492 ? 27.779 51.986 86.765 1.00 36.74 492 VAL A O 1
ATOM 3427 N N . ARG A 1 493 ? 28.158 53.148 84.902 1.00 35.85 493 ARG A N 1
ATOM 3428 C CA . ARG A 1 493 ? 29.399 52.432 84.681 1.00 37.29 493 ARG A CA 1
ATOM 3429 C C . ARG A 1 493 ? 30.713 53.126 84.997 1.00 39.37 493 ARG A C 1
ATOM 3430 O O . ARG A 1 493 ? 31.677 52.466 85.395 1.00 40.37 493 ARG A O 1
ATOM 3438 N N . ARG A 1 494 ? 30.765 54.443 84.827 1.00 38.87 494 ARG A N 1
ATOM 3439 C CA . ARG A 1 494 ? 31.995 55.151 85.119 1.00 37.23 494 ARG A CA 1
ATOM 3440 C C . ARG A 1 494 ? 32.062 55.504 86.600 1.00 36.32 494 ARG A C 1
ATOM 3441 O O . ARG A 1 494 ? 33.147 55.658 87.163 1.00 37.84 494 ARG A O 1
ATOM 3449 N N . THR A 1 495 ? 30.903 55.620 87.243 1.00 33.42 495 THR A N 1
ATOM 3450 C CA . THR A 1 495 ? 30.862 55.958 88.668 1.00 29.23 495 THR A CA 1
ATOM 3451 C C . THR A 1 495 ? 30.162 54.887 89.486 1.00 27.93 495 THR A C 1
ATOM 3452 O O . THR A 1 495 ? 30.500 54.680 90.640 1.00 27.01 495 THR A O 1
ATOM 3456 N N . GLY A 1 496 ? 29.190 54.214 88.868 1.00 27.29 496 GLY A N 1
ATOM 3457 C CA . GLY A 1 496 ? 28.432 53.183 89.560 1.00 26.14 496 GLY A CA 1
ATOM 3458 C C . GLY A 1 496 ? 27.390 53.831 90.460 1.00 26.17 496 GLY A C 1
ATOM 3459 O O . GLY A 1 496 ? 26.752 53.188 91.313 1.00 22.89 496 GLY A O 1
ATOM 3460 N N . ALA A 1 497 ? 27.201 55.130 90.269 1.00 26.14 497 ALA A N 1
ATOM 3461 C CA . ALA A 1 497 ? 26.256 55.870 91.086 1.00 26.93 497 ALA A CA 1
ATOM 3462 C C . ALA A 1 497 ? 24.844 55.314 91.055 1.00 26.69 497 ALA A C 1
ATOM 3463 O O . ALA A 1 497 ? 24.168 55.300 92.075 1.00 27.13 497 ALA A O 1
ATOM 3465 N N . LEU A 1 498 ? 24.385 54.859 89.896 1.00 26.83 498 LEU A N 1
ATOM 3466 C CA . LEU A 1 498 ? 23.022 54.355 89.832 1.00 26.22 498 LEU A CA 1
ATOM 3467 C C . LEU A 1 498 ? 22.770 53.342 90.933 1.00 26.90 498 LEU A C 1
ATOM 3468 O O . LEU A 1 498 ? 21.717 53.354 91.569 1.00 28.32 498 LEU A O 1
ATOM 3473 N N . PHE A 1 499 ? 23.745 52.476 91.176 1.00 28.61 499 PHE A N 1
ATOM 3474 C CA . PHE A 1 499 ? 23.591 51.470 92.204 1.00 30.65 499 PHE A CA 1
ATOM 3475 C C . PHE A 1 499 ? 23.953 51.942 93.599 1.00 31.19 499 PHE A C 1
ATOM 3476 O O . PHE A 1 499 ? 23.201 51.745 94.548 1.00 31.79 499 PHE A O 1
ATOM 3484 N N . PHE A 1 500 ? 25.105 52.588 93.714 1.00 31.17 500 PHE A N 1
ATOM 3485 C CA . PHE A 1 500 ? 25.595 52.991 95.017 1.00 30.99 500 PHE A CA 1
ATOM 3486 C C . PHE A 1 500 ? 25.358 54.388 95.547 1.00 33.57 500 PHE A C 1
ATOM 3487 O O . PHE A 1 500 ? 25.709 54.691 96.693 1.00 35.04 500 PHE A O 1
ATOM 3495 N N . ASN A 1 501 ? 24.723 55.223 94.736 1.00 34.38 501 ASN A N 1
ATOM 3496 C CA . ASN A 1 501 ? 24.407 56.579 95.160 1.00 35.97 501 ASN A CA 1
ATOM 3497 C C . ASN A 1 501 ? 23.325 57.171 94.260 1.00 36.56 501 ASN A C 1
ATOM 3498 O O . ASN A 1 501 ? 23.422 58.310 93.796 1.00 37.37 501 ASN A O 1
ATOM 3503 N N . ILE A 1 502 ? 22.282 56.375 94.047 1.00 37.00 502 ILE A N 1
ATOM 3504 C CA . ILE A 1 502 ? 21.167 56.737 93.182 1.00 37.11 502 ILE A CA 1
ATOM 3505 C C . ILE A 1 502 ? 20.562 58.111 93.449 1.00 37.86 502 ILE A C 1
ATOM 3506 O O . ILE A 1 502 ? 20.016 58.727 92.541 1.00 35.62 502 ILE A O 1
ATOM 3511 N N . SER A 1 503 ? 20.657 58.612 94.678 1.00 39.62 503 SER A N 1
ATOM 3512 C CA . SER A 1 503 ? 20.094 59.935 94.949 1.00 42.01 503 SER A CA 1
ATOM 3513 C C . SER A 1 503 ? 20.984 60.993 94.307 1.00 42.75 503 SER A C 1
ATOM 3514 O O . SER A 1 503 ? 20.519 62.089 93.990 1.00 44.34 503 SER A O 1
ATOM 3517 N N . LEU A 1 504 ? 22.263 60.657 94.122 1.00 42.12 504 LEU A N 1
ATOM 3518 C CA . LEU A 1 504 ? 23.219 61.570 93.510 1.00 41.73 504 LEU A CA 1
ATOM 3519 C C . LEU A 1 504 ? 22.837 61.760 92.046 1.00 42.33 504 LEU A C 1
ATOM 3520 O O . LEU A 1 504 ? 22.862 62.875 91.533 1.00 43.09 504 LEU A O 1
ATOM 3525 N N . VAL A 1 505 ? 22.486 60.682 91.355 1.00 42.19 505 VAL A N 1
ATOM 3526 C CA . VAL A 1 505 ? 22.083 60.848 89.968 1.00 43.36 505 VAL A CA 1
ATOM 3527 C C . VAL A 1 505 ? 20.725 61.602 89.890 1.00 43.57 505 VAL A C 1
ATOM 3528 O O . VAL A 1 505 ? 20.478 62.360 88.952 1.00 43.41 505 VAL A O 1
ATOM 3532 N N . HIS A 1 506 ? 19.848 61.420 90.870 1.00 44.63 506 HIS A N 1
ATOM 3533 C CA . HIS A 1 506 ? 18.587 62.154 90.837 1.00 46.20 506 HIS A CA 1
ATOM 3534 C C . HIS A 1 506 ? 18.914 63.647 90.963 1.00 46.41 506 HIS A C 1
ATOM 3535 O O . HIS A 1 506 ? 18.350 64.487 90.258 1.00 46.58 506 HIS A O 1
ATOM 3542 N N . GLN A 1 507 ? 19.848 63.966 91.854 1.00 45.93 507 GLN A N 1
ATOM 3543 C CA . GLN A 1 507 ? 20.261 65.347 92.087 1.00 45.77 507 GLN A CA 1
ATOM 3544 C C . GLN A 1 507 ? 20.891 66.013 90.881 1.00 43.69 507 GLN A C 1
ATOM 3545 O O . GLN A 1 507 ? 20.642 67.178 90.607 1.00 44.28 507 GLN A O 1
ATOM 3551 N N . TRP A 1 508 ? 21.698 65.275 90.144 1.00 42.31 508 TRP A N 1
ATOM 3552 C CA . TRP A 1 508 ? 22.368 65.882 89.011 1.00 41.81 508 TRP A CA 1
ATOM 3553 C C . TRP A 1 508 ? 21.961 65.468 87.603 1.00 41.80 508 TRP A C 1
ATOM 3554 O O . TRP A 1 508 ? 22.647 65.829 86.645 1.00 41.23 508 TRP A O 1
ATOM 3565 N N . LYS A 1 509 ? 20.856 64.738 87.454 1.00 41.83 509 LYS A N 1
ATOM 3566 C CA . LYS A 1 509 ? 20.440 64.309 86.124 1.00 42.45 509 LYS A CA 1
ATOM 3567 C C . LYS A 1 509 ? 20.044 65.482 85.220 1.00 43.78 509 LYS A C 1
ATOM 3568 O O . LYS A 1 509 ? 20.250 65.427 84.007 1.00 43.77 509 LYS A O 1
ATOM 3574 N N . GLU A 1 510 ? 19.495 66.549 85.798 1.00 44.49 510 GLU A N 1
ATOM 3575 C CA . GLU A 1 510 ? 19.101 67.698 84.997 1.00 44.11 510 GLU A CA 1
ATOM 3576 C C . GLU A 1 510 ? 20.364 68.338 84.449 1.00 43.76 510 GLU A C 1
ATOM 3577 O O . GLU A 1 510 ? 20.600 68.343 83.238 1.00 43.11 510 GLU A O 1
ATOM 3583 N N . ALA A 1 511 ? 21.180 68.865 85.361 1.00 43.42 511 ALA A N 1
ATOM 3584 C CA . ALA A 1 511 ? 22.429 69.534 85.009 1.00 42.87 511 ALA A CA 1
ATOM 3585 C C . ALA A 1 511 ? 23.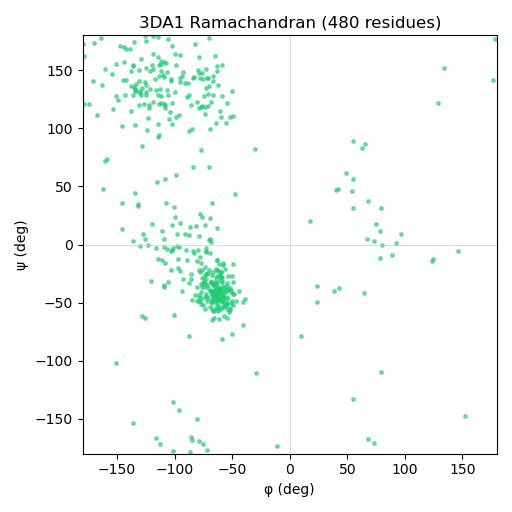345 68.712 84.093 1.00 43.47 511 ALA A C 1
ATOM 3586 O O . ALA A 1 511 ? 23.987 69.268 83.201 1.00 43.86 511 ALA A O 1
ATOM 3588 N N . VAL A 1 512 ? 23.410 67.400 84.295 1.00 42.82 512 VAL A N 1
ATOM 3589 C CA . VAL A 1 512 ? 24.256 66.560 83.459 1.00 43.48 512 VAL A CA 1
ATOM 3590 C C . VAL A 1 512 ? 23.703 66.419 82.030 1.00 44.44 512 VAL A C 1
ATOM 3591 O O . VAL A 1 512 ? 24.451 66.536 81.047 1.00 43.14 512 VAL A O 1
ATOM 3595 N N . LEU A 1 513 ? 22.405 66.154 81.906 1.00 45.60 513 LEU A N 1
ATOM 3596 C CA . LEU A 1 513 ? 21.795 66.019 80.587 1.00 47.20 513 LEU A CA 1
ATOM 3597 C C . LEU A 1 513 ? 21.904 67.335 79.818 1.00 48.91 513 LEU A C 1
ATOM 3598 O O . LEU A 1 513 ? 22.104 67.336 78.605 1.00 49.10 513 LEU A O 1
ATOM 3603 N N . ARG A 1 514 ? 21.766 68.454 80.528 1.00 50.12 514 ARG A N 1
ATOM 3604 C CA . ARG A 1 514 ? 21.842 69.773 79.912 1.00 51.14 514 ARG A CA 1
ATOM 3605 C C . ARG A 1 514 ? 23.227 69.985 79.287 1.00 51.46 514 ARG A C 1
ATOM 3606 O O . ARG A 1 514 ? 23.344 70.514 78.172 1.00 50.43 514 ARG A O 1
ATOM 3614 N N . TRP A 1 515 ? 24.272 69.575 80.010 1.00 52.79 515 TRP A N 1
ATOM 3615 C CA . TRP A 1 515 ? 25.655 69.711 79.540 1.00 53.36 515 TRP A CA 1
ATOM 3616 C C . TRP A 1 515 ? 25.932 68.792 78.377 1.00 52.88 515 TRP A C 1
ATOM 3617 O O . TRP A 1 515 ? 26.410 69.235 77.342 1.00 51.67 515 TRP A O 1
ATOM 3636 N N . ALA A 1 517 ? 23.940 67.505 76.341 1.00 55.50 517 ALA A N 1
ATOM 3637 C CA . ALA A 1 517 ? 23.169 67.963 75.198 1.00 53.90 517 ALA A CA 1
ATOM 3638 C C . ALA A 1 517 ? 24.018 68.949 74.424 1.00 52.78 517 ALA A C 1
ATOM 3639 O O . ALA A 1 517 ? 24.054 68.932 73.193 1.00 52.88 517 ALA A O 1
ATOM 3641 N N . GLU A 1 518 ? 24.726 69.791 75.164 1.00 52.39 518 GLU A N 1
ATOM 3642 C CA . GLU A 1 518 ? 25.573 70.804 74.559 1.00 51.77 518 GLU A CA 1
ATOM 3643 C C . GLU A 1 518 ? 26.903 70.248 74.056 1.00 49.87 518 GLU A C 1
ATOM 3644 O O . GLU A 1 518 ? 27.316 70.555 72.948 1.00 48.49 518 GLU A O 1
ATOM 3650 N N . GLU A 1 519 ? 27.559 69.415 74.859 1.00 49.09 519 GLU A N 1
ATOM 3651 C CA . GLU A 1 519 ? 28.842 68.835 74.484 1.00 49.02 519 GLU A CA 1
ATOM 3652 C C . GLU A 1 519 ? 28.788 67.986 73.226 1.00 48.00 519 GLU A C 1
ATOM 3653 O O . GLU A 1 519 ? 29.769 67.904 72.490 1.00 47.02 519 GLU A O 1
ATOM 3659 N N . PHE A 1 520 ? 27.643 67.360 72.972 1.00 47.42 520 PHE A N 1
ATOM 3660 C CA . PHE A 1 520 ? 27.492 66.491 71.804 1.00 47.32 520 PHE A CA 1
ATOM 3661 C C . PHE A 1 520 ? 26.601 66.978 70.663 1.00 47.62 520 PHE A C 1
ATOM 3662 O O . PHE A 1 520 ? 26.387 66.239 69.705 1.00 47.04 520 PHE A O 1
ATOM 3670 N N . SER A 1 521 ? 26.082 68.204 70.754 1.00 48.85 521 SER A N 1
ATOM 3671 C CA . SER A 1 521 ? 25.213 68.752 69.710 1.00 47.36 521 SER A CA 1
ATOM 3672 C C . SER A 1 521 ? 24.051 67.794 69.486 1.00 46.99 521 SER A C 1
ATOM 3673 O O . SER A 1 521 ? 23.839 67.297 68.380 1.00 45.91 521 SER A O 1
ATOM 3676 N N . TRP A 1 522 ? 23.318 67.514 70.560 1.00 47.53 522 TRP A N 1
ATOM 3677 C CA . TRP A 1 522 ? 22.170 66.620 70.504 1.00 47.53 522 TRP A CA 1
ATOM 3678 C C . TRP A 1 522 ? 20.956 67.314 69.927 1.00 49.23 522 TRP A C 1
ATOM 3679 O O . TRP A 1 522 ? 20.758 68.512 70.124 1.00 48.64 522 TRP A O 1
ATOM 3690 N N . THR A 1 523 ? 20.134 66.546 69.230 1.00 51.95 523 THR A N 1
ATOM 3691 C CA . THR A 1 523 ? 18.908 67.064 68.664 1.00 54.94 523 THR A CA 1
ATOM 3692 C C . THR A 1 523 ? 17.853 66.948 69.769 1.00 56.82 523 THR A C 1
ATOM 3693 O O . THR A 1 523 ? 18.156 66.522 70.892 1.00 56.34 523 THR A O 1
ATOM 3697 N N . GLU A 1 524 ? 16.624 67.343 69.460 1.00 59.08 524 GLU A N 1
ATOM 3698 C CA . GLU A 1 524 ? 15.550 67.254 70.434 1.00 60.26 524 GLU A CA 1
ATOM 3699 C C . GLU A 1 524 ? 15.253 65.774 70.674 1.00 60.88 524 GLU A C 1
ATOM 3700 O O . GLU A 1 524 ? 15.018 65.349 71.811 1.00 61.32 524 GLU A O 1
ATOM 3706 N N . GLU A 1 525 ? 15.281 64.988 69.601 1.00 61.12 525 GLU A N 1
ATOM 3707 C CA . GLU A 1 525 ? 15.006 63.556 69.704 1.00 61.85 525 GLU A CA 1
ATOM 3708 C C . GLU A 1 525 ? 16.063 62.848 70.539 1.00 60.25 525 GLU A C 1
ATOM 3709 O O . GLU A 1 525 ? 15.746 61.921 71.274 1.00 60.43 525 GLU A O 1
ATOM 3715 N N . GLU A 1 526 ? 17.314 63.285 70.415 1.00 58.63 526 GLU A N 1
ATOM 3716 C CA . GLU A 1 526 ? 18.410 62.697 71.169 1.00 57.52 526 GLU A CA 1
ATOM 3717 C C . GLU A 1 526 ? 18.325 63.101 72.625 1.00 57.10 526 GLU A C 1
ATOM 3718 O O . GLU A 1 526 ? 18.498 62.285 73.527 1.00 56.45 526 GLU A O 1
ATOM 3724 N N . LYS A 1 527 ? 18.072 64.380 72.854 1.00 57.29 527 LYS A N 1
ATOM 3725 C CA . LYS A 1 527 ? 17.974 64.869 74.206 1.00 56.90 527 LYS A CA 1
ATOM 3726 C C . LYS A 1 527 ? 16.810 64.190 74.905 1.00 55.18 527 LYS A C 1
ATOM 3727 O O . LYS A 1 527 ? 16.944 63.724 76.037 1.00 55.59 527 LYS A O 1
ATOM 3733 N N . THR A 1 528 ? 15.670 64.113 74.227 1.00 52.60 528 THR A N 1
ATOM 3734 C CA . THR A 1 528 ? 14.503 63.494 74.842 1.00 50.44 528 THR A CA 1
ATOM 3735 C C . THR A 1 528 ? 14.692 61.992 75.067 1.00 49.75 528 THR A C 1
ATOM 3736 O O . THR A 1 528 ? 14.362 61.478 76.137 1.00 49.76 528 THR A O 1
ATOM 3740 N N . ARG A 1 529 ? 15.236 61.304 74.061 1.00 48.57 529 ARG A N 1
ATOM 3741 C CA . ARG A 1 529 ? 15.497 59.863 74.132 1.00 46.21 529 ARG A CA 1
ATOM 3742 C C . ARG A 1 529 ? 16.491 59.554 75.236 1.00 45.28 529 ARG A C 1
ATOM 3743 O O . ARG A 1 529 ? 16.211 58.742 76.126 1.00 45.64 529 ARG A O 1
ATOM 3751 N N . PHE A 1 530 ? 17.659 60.189 75.172 1.00 43.18 530 PHE A N 1
ATOM 3752 C CA . PHE A 1 530 ? 18.676 59.966 76.187 1.00 43.02 530 PHE A CA 1
ATOM 3753 C C . PHE A 1 530 ? 18.194 60.285 77.598 1.00 44.56 530 PHE A C 1
ATOM 3754 O O . PHE A 1 530 ? 18.800 59.845 78.578 1.00 45.74 530 PHE A O 1
ATOM 3762 N N . GLN A 1 531 ? 17.100 61.037 77.715 1.00 45.00 531 GLN A N 1
ATOM 3763 C CA . GLN A 1 531 ? 16.551 61.353 79.028 1.00 43.57 531 GLN A CA 1
ATOM 3764 C C . GLN A 1 531 ? 15.585 60.261 79.491 1.00 43.16 531 GLN A C 1
ATOM 3765 O O . GLN A 1 531 ? 15.471 59.985 80.680 1.00 44.15 531 GLN A O 1
ATOM 3771 N N . ASN A 1 532 ? 14.883 59.649 78.548 1.00 42.62 532 ASN A N 1
ATOM 3772 C CA . ASN A 1 532 ? 13.957 58.575 78.884 1.00 42.78 532 ASN A CA 1
ATOM 3773 C C . ASN A 1 532 ? 14.729 57.306 79.209 1.00 41.94 532 ASN A C 1
ATOM 3774 O O . ASN A 1 532 ? 14.344 56.544 80.097 1.00 40.45 532 ASN A O 1
ATOM 3779 N N . GLU A 1 533 ? 15.825 57.086 78.487 1.00 40.91 533 GLU A N 1
ATOM 3780 C CA . GLU A 1 533 ? 16.683 55.930 78.729 1.00 39.92 533 GLU A CA 1
ATOM 3781 C C . GLU A 1 533 ? 17.140 55.901 80.209 1.00 39.07 533 GLU A C 1
ATOM 3782 O O . GLU A 1 533 ? 16.991 54.896 80.899 1.00 36.60 533 GLU A O 1
ATOM 3788 N N . LEU A 1 534 ? 17.689 57.020 80.675 1.00 39.62 534 LEU A N 1
ATOM 3789 C CA . LEU A 1 534 ? 18.160 57.154 82.047 1.00 41.56 534 LEU A CA 1
ATOM 3790 C C . LEU A 1 534 ? 16.998 57.104 83.041 1.00 42.23 534 LEU A C 1
ATOM 3791 O O . LEU A 1 534 ? 17.054 56.407 84.052 1.00 41.55 534 LEU A O 1
ATOM 3796 N N . GLU A 1 535 ? 15.942 57.853 82.755 1.00 44.04 535 GLU A N 1
ATOM 3797 C CA . GLU A 1 535 ? 14.757 57.883 83.613 1.00 44.63 535 GLU A CA 1
ATOM 3798 C C . GLU A 1 535 ? 14.198 56.467 83.747 1.00 44.09 535 GLU A C 1
ATOM 3799 O O . GLU A 1 535 ? 13.801 56.049 84.831 1.00 45.51 535 GLU A O 1
ATOM 3805 N N . THR A 1 536 ? 14.186 55.725 82.646 1.00 42.50 536 THR A N 1
ATOM 3806 C CA . THR A 1 536 ? 13.684 54.361 82.660 1.00 41.86 536 THR A CA 1
ATOM 3807 C C . THR A 1 536 ? 14.423 53.432 83.618 1.00 42.81 536 THR A C 1
ATOM 3808 O O . THR A 1 536 ? 13.799 52.692 84.386 1.00 42.71 536 THR A O 1
ATOM 3812 N N . GLU A 1 537 ? 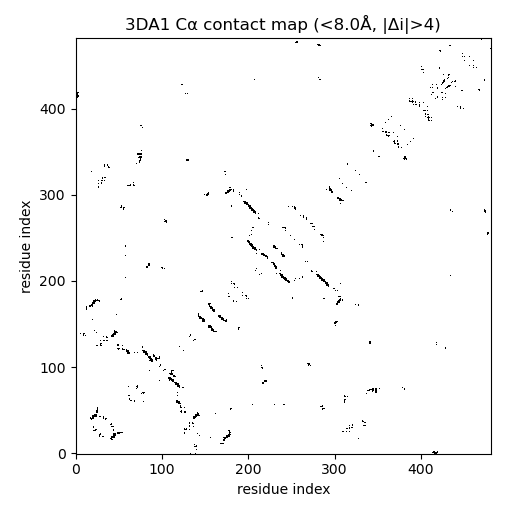15.751 53.456 83.551 1.00 43.77 537 GLU A N 1
ATOM 3813 C CA . GLU A 1 537 ? 16.578 52.603 84.414 1.00 44.62 537 GLU A CA 1
ATOM 3814 C C . GLU A 1 537 ? 16.398 52.978 85.888 1.00 45.90 537 GLU A C 1
ATOM 3815 O O . GLU A 1 537 ? 16.340 52.099 86.748 1.00 45.60 537 GLU A O 1
ATOM 3821 N N . LEU A 1 538 ? 16.334 54.286 86.158 1.00 46.74 538 LEU A N 1
ATOM 3822 C CA . LEU A 1 538 ? 16.155 54.787 87.515 1.00 46.27 538 LEU A CA 1
ATOM 3823 C C . LEU A 1 538 ? 14.870 54.261 88.110 1.00 47.81 538 LEU A C 1
ATOM 3824 O O . LEU A 1 538 ? 14.757 54.077 89.333 1.00 48.00 538 LEU A O 1
ATOM 3829 N N . LYS A 1 539 ? 13.890 54.043 87.247 1.00 48.96 539 LYS A N 1
ATOM 3830 C CA . LYS A 1 539 ? 12.607 53.529 87.683 1.00 51.88 539 LYS A CA 1
ATOM 3831 C C . LYS A 1 539 ? 12.702 52.030 87.924 1.00 52.56 539 LYS A C 1
ATOM 3832 O O . LYS A 1 539 ? 12.199 51.514 88.923 1.00 53.63 539 LYS A O 1
ATOM 3846 N N . ALA A 1 541 ? 15.338 50.454 88.677 1.00 51.67 541 ALA A N 1
ATOM 3847 C CA . ALA A 1 541 ? 16.270 50.222 89.765 1.00 51.62 541 ALA A CA 1
ATOM 3848 C C . ALA A 1 541 ? 15.538 50.021 91.080 1.00 53.01 541 ALA A C 1
ATOM 3849 O O . ALA A 1 541 ? 15.942 49.195 91.898 1.00 53.74 541 ALA A O 1
ATOM 3851 N N . VAL A 1 542 ? 14.449 50.757 91.286 1.00 52.93 542 VAL A N 1
ATOM 3852 C CA . VAL A 1 542 ? 13.691 50.646 92.535 1.00 52.66 542 VAL A CA 1
ATOM 3853 C C . VAL A 1 542 ? 12.323 49.976 92.437 1.00 52.28 542 VAL A C 1
ATOM 3854 O O . VAL A 1 542 ? 11.920 49.254 93.349 1.00 50.93 542 VAL A O 1
ATOM 3858 N N . ASP A 1 543 ? 11.614 50.218 91.339 1.00 52.13 543 ASP A N 1
ATOM 3859 C CA . ASP A 1 543 ? 10.279 49.665 91.163 1.00 52.14 543 ASP A CA 1
ATOM 3860 C C . ASP A 1 543 ? 10.213 48.494 90.200 1.00 51.09 543 ASP A C 1
ATOM 3861 O O . ASP A 1 543 ? 10.451 48.639 89.003 1.00 50.71 543 ASP A O 1
ATOM 3866 N N . PRO A 1 544 ? 9.879 47.305 90.725 1.00 50.79 544 PRO A N 1
ATOM 3867 C CA . PRO A 1 544 ? 9.780 46.091 89.912 1.00 49.64 544 PRO A CA 1
ATOM 3868 C C . PRO A 1 544 ? 8.469 45.995 89.139 1.00 49.03 544 PRO A C 1
ATOM 3869 O O . PRO A 1 544 ? 8.269 45.074 88.350 1.00 48.45 544 PRO A O 1
ATOM 3873 N N . LEU A 1 545 ? 7.570 46.946 89.367 1.00 48.99 545 LEU A N 1
ATOM 3874 C CA . LEU A 1 545 ? 6.297 46.938 88.660 1.00 48.55 545 LEU A CA 1
ATOM 3875 C C . LEU A 1 545 ? 6.274 47.978 87.540 1.00 49.29 545 LEU A C 1
ATOM 3876 O O . LEU A 1 545 ? 5.315 48.035 86.780 1.00 47.98 545 LEU A O 1
ATOM 3881 N N . PHE A 1 546 ? 7.322 48.795 87.437 1.00 51.44 546 PHE A N 1
ATOM 3882 C CA . PHE A 1 546 ? 7.383 49.817 86.387 1.00 55.48 546 PHE A CA 1
ATOM 3883 C C . PHE A 1 546 ? 7.325 49.169 85.001 1.00 57.07 546 PHE A C 1
ATOM 3884 O O . PHE A 1 546 ? 8.273 48.515 84.576 1.00 56.16 546 PHE A O 1
ATOM 3892 N N . GLN A 1 547 ? 6.211 49.366 84.302 1.00 59.88 547 GLN A N 1
ATOM 3893 C CA . GLN A 1 547 ? 6.025 48.786 82.979 1.00 62.69 547 GLN A CA 1
ATOM 3894 C C . GLN A 1 547 ? 6.543 49.685 81.848 1.00 64.40 547 GLN A C 1
ATOM 3895 O O . GLN A 1 547 ? 6.181 50.866 81.736 1.00 63.06 547 GLN A O 1
ATOM 3901 N N . VAL A 1 548 ? 7.392 49.089 81.014 1.00 66.74 548 VAL A N 1
ATOM 3902 C CA . VAL A 1 548 ? 8.039 49.752 79.884 1.00 69.12 548 VAL A CA 1
ATOM 3903 C C . VAL A 1 548 ? 7.055 50.040 78.758 1.00 70.52 548 VAL A C 1
ATOM 3904 O O . VAL A 1 548 ? 5.860 49.777 78.893 1.00 71.81 548 VAL A O 1
ATOM 3908 N N . GLU A 1 549 ? 7.573 50.581 77.657 1.00 71.87 549 GLU A N 1
ATOM 3909 C CA . GLU A 1 549 ? 6.770 50.904 76.474 1.00 74.21 549 GLU A CA 1
ATOM 3910 C C . GLU A 1 549 ? 5.713 52.006 76.724 1.00 74.63 549 GLU A C 1
ATOM 3911 O O . GLU A 1 549 ? 5.866 53.1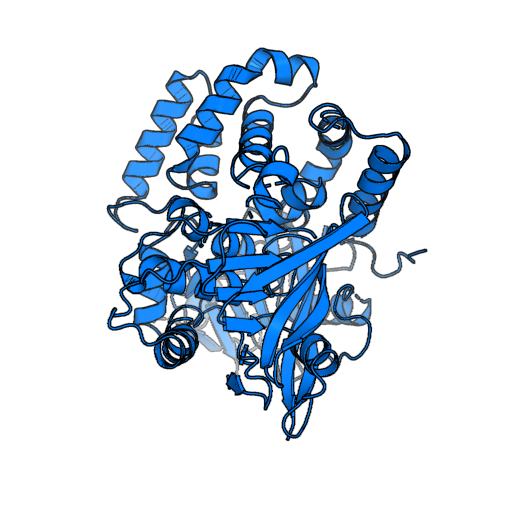12 76.143 1.00 74.08 549 GLU A O 1
#

Solvent-accessible surface area: 21275 Å² total

Sequence (482 aa):
FSAKKRDKCIGESEKQLDLLVIGGGITGAGIALDAQVRGIQTGLVENDFASGTSSRSTKLVHGVGKERAIVYENAPHVTTPEWLLPIFKRYLNEKQTLEKEPLLRKENLKGGGIYVEYRTDDARLTLEIKEAVARGAVALNYKVESFIYDQGKVVGVVAKDRLTDTTHTIYAKKVVNAAGPWVDTLREKDRSKHGKYLKLSKGVHLVVDQSRFPLRQAVYFDTESDGRIFAIPREGKTYIGTTDTFYDKDIASPRTVEDRDYILAAANYFPSLRLTADDVESSWAGLRPLIHEDEIFFSDSGLISIAGGKLTGYRKAERTVDAVAQGLNVNEPCTTAAIRLSGGLAEGAQGFPRFLDEASRKGAKLGFDADEVRRLAKLYGSNVDHVLNYAYEGKEEAEHYGLPALLLGQLQYGVEQEVATPLDFFVRRTGALFFNISLVHQWKEAVLRWAEEFSWTEEEKTRFQNELETELKAVDPLFQVE

Foldseek 3Di:
DFQQCVVVLQCCLPPAFAEEEEALFLQSLLLLLQCLVQPRAYEYEAQARCLAQLQFDQQWLDPLVVLLQLLCQLAVLFKDKFKWEWDFCCPWALVRNCVQPVLDDNVRGGMTHMDITMGGRSLVSSQLSLNSVVSRYRYDYAAFDAFDADPLATFWTWGARNVVRHIDIHGHSAYEYAHEPCLVVVCVSSPFCDQKHKWKKKKKKFKFFCVQVVRSAKYDYDFDPDGHWIFGDDLRMTIIGMDIGTDDDDSSDDFAPVNVCRRQRRVCCSVVGPDDLVRGQFMGMHMHMDIDNCDWDAGSNGYIYRNNDDRSPSNVSQVVSVVSCVVVVGPGDRDCSQNRTQLRDPSTNVVVVVVLVVQLVVLVVLVDHSVVLSVVCSLRHNCSVQLSVQLSVCPVVCVVLVHHSSVSSLVCCCRVSRDDAPCCRCCRSRNCLRNPVVVCVVCVVSVLVVVVVNVNDPCRSVVSSCVVVVNSVSSDNPDDDD

Organism: Halalkalibacterium halodurans (strain ATCC BAA-125 / DSM 18197 / FERM 7344 / JCM 9153 / C-125) (NCBI:txid272558)

InterPro domains:
  IPR000447 FAD-dependent glycerol-3-phosphate dehydrogenase [PR01001] (19-31)
  IPR000447 FAD-dependent glycerol-3-phosphate dehydrogenase [PR01001] (32-42)
  IPR000447 FAD-dependent glycerol-3-phosphate dehydrogenase [PR01001] (48-60)
  IPR000447 FAD-dependent glycerol-3-phosphate dehydrogenase [PR01001] (93-105)
  IPR000447 FAD-dependent glycerol-3-phosphate dehydrogenase [PR01001] (336-342)
  IPR000447 FAD-dependent glycerol-3-phosphate dehydrogenase [PR01001] (366-378)
  IPR000447 FAD-dependent glycerol-3-phosphate dehydrogenase [PS00977] (24-41)
  IPR000447 FAD-dependent glycerol-3-phosphate dehydrogenase [PTHR11985] (6-537)
  IPR006076 FAD dependent oxidoreductase [PF01266] (20-374)
  IPR031656 Alpha-glycerophosphate oxidase, C-terminal [PF16901] (398-527)
  IPR036188 FAD/NAD(P)-binding domain superfamily [G3DSA:3.50.50.60] (17-379)
  IPR036188 FAD/NAD(P)-binding domain superfamily [SSF51905] (14-236)
  IPR038299 Alpha-glycerophosphate oxidase, C-terminal domain superfamily [G3DSA:1.10.8.870] (414-553)

Radius of gyration: 22.75 Å; Cα contacts (8 Å, |Δi|>4): 966; chains: 1; bounding box: 50×60×71 Å